Protein AF-0000000071015855 (afdb_homodimer)

Structure (mmCIF, N/CA/C/O backbone):
data_AF-0000000071015855-model_v1
#
loop_
_entity.id
_entity.type
_entity.pdbx_description
1 polymer 'Putative solute carrier family 15 member 4-like'
#
loop_
_atom_site.group_PDB
_atom_site.id
_atom_site.type_symbol
_atom_site.label_atom_id
_atom_site.label_alt_id
_atom_site.label_comp_id
_atom_site.label_asym_id
_atom_site.label_entity_id
_atom_site.label_seq_id
_atom_site.pdbx_PDB_ins_code
_atom_site.Cartn_x
_atom_site.Cartn_y
_atom_site.Cartn_z
_atom_site.occupancy
_atom_site.B_iso_or_equiv
_atom_site.auth_seq_id
_atom_site.auth_comp_id
_atom_site.auth_asym_id
_atom_site.auth_atom_id
_atom_site.pdbx_PDB_model_num
ATOM 1 N N . MET A 1 1 ? 13.68 -23.906 0.042 1 83.62 1 MET A N 1
ATOM 2 C CA . MET A 1 1 ? 14.57 -22.859 0.526 1 83.62 1 MET A CA 1
ATOM 3 C C . MET A 1 1 ? 14.359 -21.562 -0.257 1 83.62 1 MET A C 1
ATOM 5 O O . MET A 1 1 ? 14.258 -20.484 0.331 1 83.62 1 MET A O 1
ATOM 9 N N . SER A 1 2 ? 14.234 -21.656 -1.511 1 89.5 2 SER A N 1
ATOM 10 C CA . SER A 1 2 ? 14.031 -20.469 -2.342 1 89.5 2 SER A CA 1
ATOM 11 C C . SER A 1 2 ? 12.773 -19.719 -1.94 1 89.5 2 SER A C 1
ATOM 13 O O . SER A 1 2 ? 12.797 -18.5 -1.794 1 89.5 2 SER A O 1
ATOM 15 N N . CYS A 1 3 ? 11.766 -20.453 -1.649 1 89.38 3 CYS A N 1
ATOM 16 C CA . CYS A 1 3 ? 10.5 -19.844 -1.277 1 89.38 3 CYS A CA 1
ATOM 17 C C . CYS A 1 3 ? 10.617 -19.109 0.06 1 89.38 3 CYS A C 1
ATOM 19 O O . CYS A 1 3 ? 10.078 -18.016 0.227 1 89.38 3 CYS A O 1
ATOM 21 N N . PHE A 1 4 ? 11.305 -19.75 0.917 1 92.38 4 PHE A N 1
ATOM 22 C CA . PHE A 1 4 ? 11.492 -19.141 2.23 1 92.38 4 PHE A CA 1
ATOM 23 C C . PHE A 1 4 ? 12.273 -17.844 2.115 1 92.38 4 PHE A C 1
ATOM 25 O O . PHE A 1 4 ? 11.922 -16.844 2.748 1 92.38 4 PHE A O 1
ATOM 32 N N . CYS A 1 5 ? 13.273 -17.812 1.337 1 94.25 5 CYS A N 1
ATOM 33 C CA . CYS A 1 5 ? 14.07 -16.609 1.121 1 94.25 5 CYS A CA 1
ATOM 34 C C . CYS A 1 5 ? 13.211 -15.484 0.56 1 94.25 5 CYS A C 1
ATOM 36 O O . CYS A 1 5 ? 13.289 -14.352 1.033 1 94.25 5 CYS A O 1
ATOM 38 N N . ILE A 1 6 ? 12.359 -15.789 -0.317 1 94.88 6 ILE A N 1
ATOM 39 C CA . ILE A 1 6 ? 11.531 -14.781 -0.971 1 94.88 6 ILE A CA 1
ATOM 40 C C . ILE A 1 6 ? 10.5 -14.242 0.018 1 94.88 6 ILE A C 1
ATOM 42 O O . ILE A 1 6 ? 10.227 -13.039 0.042 1 94.88 6 ILE A O 1
ATOM 46 N N . LEU A 1 7 ? 10 -15.148 0.867 1 94.88 7 LEU A N 1
ATOM 47 C CA . LEU A 1 7 ? 9.008 -14.727 1.855 1 94.88 7 LEU A CA 1
ATOM 48 C C . LEU A 1 7 ? 9.641 -13.805 2.896 1 94.88 7 LEU A C 1
ATOM 50 O O . LEU A 1 7 ? 9.023 -12.82 3.311 1 94.88 7 LEU A O 1
ATOM 54 N N . VAL A 1 8 ? 10.812 -14.094 3.246 1 96.56 8 VAL A N 1
ATOM 55 C CA . VAL A 1 8 ? 11.523 -13.25 4.199 1 96.56 8 VAL A CA 1
ATOM 56 C C . VAL A 1 8 ? 11.82 -11.891 3.564 1 96.56 8 VAL A C 1
ATOM 58 O O . VAL A 1 8 ? 11.641 -10.852 4.199 1 96.56 8 VAL A O 1
ATOM 61 N N . VAL A 1 9 ? 12.156 -11.891 2.336 1 97.19 9 VAL A N 1
ATOM 62 C CA . VAL A 1 9 ? 12.516 -10.664 1.629 1 97.19 9 VAL A CA 1
ATOM 63 C C . VAL A 1 9 ? 11.281 -9.773 1.479 1 97.19 9 VAL A C 1
ATOM 65 O O . VAL A 1 9 ? 11.344 -8.57 1.743 1 97.19 9 VAL A O 1
ATOM 68 N N . VAL A 1 10 ? 10.227 -10.367 1.14 1 95.81 10 VAL A N 1
ATOM 69 C CA . VAL A 1 10 ? 9.039 -9.547 0.909 1 95.81 10 VAL A CA 1
ATOM 70 C C . VAL A 1 10 ? 8.57 -8.938 2.227 1 95.81 10 VAL A C 1
ATOM 72 O O . VAL A 1 10 ? 8.148 -7.773 2.262 1 95.81 10 VAL A O 1
ATOM 75 N N . ALA A 1 11 ? 8.633 -9.664 3.283 1 96.75 11 ALA A N 1
ATOM 76 C CA . ALA A 1 11 ? 8.234 -9.156 4.59 1 96.75 11 ALA A CA 1
ATOM 77 C C . ALA A 1 11 ? 9.117 -7.992 5.023 1 96.75 11 ALA A C 1
ATOM 79 O O . ALA A 1 11 ? 8.625 -6.949 5.457 1 96.75 11 ALA A O 1
ATOM 80 N N . LEU A 1 12 ? 10.391 -8.188 4.84 1 98.06 12 LEU A N 1
ATOM 81 C CA . LEU A 1 12 ? 11.344 -7.172 5.27 1 98.06 12 LEU A CA 1
ATOM 82 C C . LEU A 1 12 ? 11.289 -5.957 4.352 1 98.06 12 LEU A C 1
ATOM 84 O O . LEU A 1 12 ? 11.484 -4.824 4.801 1 98.06 12 LEU A O 1
ATOM 88 N N . GLU A 1 13 ? 11.078 -6.195 3.139 1 97.69 13 GLU A N 1
ATOM 89 C CA . GLU A 1 13 ? 10.953 -5.09 2.193 1 97.69 13 GLU A CA 1
ATOM 90 C C . GLU A 1 13 ? 9.719 -4.242 2.496 1 97.69 13 GLU A C 1
ATOM 92 O O . GLU A 1 13 ? 9.781 -3.012 2.451 1 97.69 13 GLU A O 1
ATOM 97 N N . ARG A 1 14 ? 8.609 -4.832 2.801 1 96.25 14 ARG A N 1
ATOM 98 C CA . ARG A 1 14 ? 7.398 -4.09 3.146 1 96.25 14 ARG A CA 1
ATOM 99 C C . ARG A 1 14 ? 7.566 -3.352 4.469 1 96.25 14 ARG A C 1
ATOM 101 O O . ARG A 1 14 ? 7.07 -2.234 4.629 1 96.25 14 ARG A O 1
ATOM 108 N N . LEU A 1 15 ? 8.211 -4.047 5.344 1 97.31 15 LEU A N 1
ATOM 109 C CA . LEU A 1 15 ? 8.539 -3.373 6.594 1 97.31 15 LEU A CA 1
ATOM 110 C C . LEU A 1 15 ? 9.344 -2.104 6.332 1 97.31 15 LEU A C 1
ATOM 112 O O . LEU A 1 15 ? 9.047 -1.049 6.898 1 97.31 15 LEU A O 1
ATOM 116 N N . ALA A 1 16 ? 10.312 -2.287 5.48 1 97.94 16 ALA A N 1
ATOM 117 C CA . ALA A 1 16 ? 11.164 -1.144 5.164 1 97.94 16 ALA A CA 1
ATOM 118 C C . ALA A 1 16 ? 10.375 -0.055 4.441 1 97.94 16 ALA A C 1
ATOM 120 O O . ALA A 1 16 ? 10.477 1.126 4.785 1 97.94 16 ALA A O 1
ATOM 121 N N . PHE A 1 17 ? 9.625 -0.412 3.504 1 97.25 17 PHE A N 1
ATOM 122 C CA . PHE A 1 17 ? 8.875 0.54 2.693 1 97.25 17 PHE A CA 1
ATOM 123 C C . PHE A 1 17 ? 7.902 1.336 3.553 1 97.25 17 PHE A C 1
ATOM 125 O O . PHE A 1 17 ? 7.898 2.568 3.518 1 97.25 17 PHE A O 1
ATOM 132 N N . TYR A 1 18 ? 7.133 0.676 4.367 1 95 18 TYR A N 1
ATOM 133 C CA . TYR A 1 18 ? 6.141 1.354 5.188 1 95 18 TYR A CA 1
ATOM 134 C C . TYR A 1 18 ? 6.789 2.012 6.398 1 95 18 TYR A C 1
ATOM 136 O O . TYR A 1 18 ? 6.223 2.936 6.992 1 95 18 TYR A O 1
ATOM 144 N N . GLY A 1 19 ? 7.969 1.539 6.73 1 95 19 GLY A N 1
ATOM 145 C CA . GLY A 1 19 ? 8.719 2.225 7.773 1 95 19 GLY A CA 1
ATOM 146 C C . GLY A 1 19 ? 9.164 3.617 7.367 1 95 19 GLY A C 1
ATOM 147 O O . GLY A 1 19 ? 9.258 4.512 8.211 1 95 19 GLY A O 1
ATOM 148 N N . ILE A 1 20 ? 9.398 3.756 6.148 1 94.19 20 ILE A N 1
ATOM 149 C CA . ILE A 1 20 ? 9.812 5.055 5.625 1 94.19 20 ILE A CA 1
ATOM 150 C C . ILE A 1 20 ? 8.586 5.93 5.391 1 94.19 20 ILE A C 1
ATOM 152 O O . ILE A 1 20 ? 8.586 7.117 5.719 1 94.19 20 ILE A O 1
ATOM 156 N N . THR A 1 21 ? 7.453 5.328 4.973 1 92.19 21 THR A N 1
ATOM 157 C CA . THR A 1 21 ? 6.344 6.133 4.461 1 92.19 21 THR A CA 1
ATOM 158 C C . THR A 1 21 ? 5.32 6.398 5.559 1 92.19 21 THR A C 1
ATOM 160 O O . THR A 1 21 ? 4.516 7.328 5.453 1 92.19 21 THR A O 1
ATOM 163 N N . CYS A 1 22 ? 5.32 5.652 6.621 1 88.38 22 CYS A N 1
ATOM 164 C CA . CYS A 1 22 ? 4.238 5.738 7.598 1 88.38 22 CYS A CA 1
ATOM 165 C C . CYS A 1 22 ? 4.195 7.117 8.242 1 88.38 22 CYS A C 1
ATOM 167 O O . CYS A 1 22 ? 3.117 7.66 8.492 1 88.38 22 CYS A O 1
ATOM 169 N N . ASN A 1 23 ? 5.312 7.766 8.477 1 87.06 23 ASN A N 1
ATOM 170 C CA . ASN A 1 23 ? 5.332 9.078 9.109 1 87.06 23 ASN A CA 1
ATOM 171 C C . ASN A 1 23 ? 6.066 10.102 8.25 1 87.06 23 ASN A C 1
ATOM 173 O O . ASN A 1 23 ? 6.688 11.031 8.773 1 87.06 23 ASN A O 1
ATOM 177 N N . LEU A 1 24 ? 5.941 9.891 7.004 1 86.94 24 LEU A N 1
ATOM 178 C CA . LEU A 1 24 ? 6.703 10.758 6.109 1 86.94 24 LEU A CA 1
ATOM 179 C C . LEU A 1 24 ? 6.141 12.18 6.125 1 86.94 24 LEU A C 1
ATOM 181 O O . LEU A 1 24 ? 6.898 13.148 6.07 1 86.94 24 LEU A O 1
ATOM 185 N N . VAL A 1 25 ? 4.859 12.32 6.238 1 82.69 25 VAL A N 1
ATOM 186 C CA . VAL A 1 25 ? 4.25 13.648 6.293 1 82.69 25 VAL A CA 1
ATOM 187 C C . VAL A 1 25 ? 4.738 14.383 7.535 1 82.69 25 VAL A C 1
ATOM 189 O O . VAL A 1 25 ? 5.117 15.555 7.461 1 82.69 25 VAL A O 1
ATOM 192 N N . MET A 1 26 ? 4.727 13.688 8.625 1 81.94 26 MET A N 1
ATOM 193 C CA . MET A 1 26 ? 5.184 14.305 9.867 1 81.94 26 MET A CA 1
ATOM 194 C C . MET A 1 26 ? 6.664 14.648 9.789 1 81.94 26 MET A C 1
ATOM 196 O O . MET A 1 26 ? 7.09 15.695 10.297 1 81.94 26 MET A O 1
ATOM 200 N N . PHE A 1 27 ? 7.406 13.852 9.211 1 85.44 27 PHE A N 1
ATOM 201 C CA . PHE A 1 27 ? 8.836 14.102 9.062 1 85.44 27 PHE A CA 1
ATOM 202 C C . PHE A 1 27 ? 9.086 15.359 8.234 1 85.44 27 PHE A C 1
ATOM 204 O O . PHE A 1 27 ? 10.016 16.109 8.516 1 85.44 27 PHE A O 1
ATOM 211 N N . LEU A 1 28 ? 8.234 15.578 7.277 1 83.25 28 LEU A N 1
ATOM 212 C CA . LEU A 1 28 ? 8.438 16.703 6.371 1 83.25 28 LEU A CA 1
ATOM 213 C C . LEU A 1 28 ? 7.832 17.984 6.949 1 83.25 28 LEU A C 1
ATOM 215 O O . LEU A 1 28 ? 8.281 19.078 6.625 1 83.25 28 LEU A O 1
ATOM 219 N N . ASN A 1 29 ? 6.832 17.828 7.781 1 77.12 29 ASN A N 1
ATOM 220 C CA . ASN A 1 29 ? 6.078 19 8.219 1 77.12 29 ASN A CA 1
ATOM 221 C C . ASN A 1 29 ? 6.27 19.25 9.711 1 77.12 29 ASN A C 1
ATOM 223 O O . ASN A 1 29 ? 6.176 20.391 10.164 1 77.12 29 ASN A O 1
ATOM 227 N N . ALA A 1 30 ? 6.43 18.297 10.508 1 66.44 30 ALA A N 1
ATOM 228 C CA . ALA A 1 30 ? 6.402 18.484 11.953 1 66.44 30 ALA A CA 1
ATOM 229 C C . ALA A 1 30 ? 7.621 19.266 12.43 1 66.44 30 ALA A C 1
ATOM 231 O O . ALA A 1 30 ? 8.68 19.234 11.797 1 66.44 30 ALA A O 1
ATOM 232 N N . ASP A 1 31 ? 7.285 20.094 13.359 1 61.53 31 ASP A N 1
ATOM 233 C CA . ASP A 1 31 ? 8.367 20.797 14.047 1 61.53 31 ASP A CA 1
ATOM 234 C C . ASP A 1 31 ? 9.398 19.812 14.594 1 61.53 31 ASP A C 1
ATOM 236 O O . ASP A 1 31 ? 9.031 18.734 15.078 1 61.53 31 ASP A O 1
ATOM 240 N N . PRO A 1 32 ? 10.664 20.062 14.469 1 56 32 PRO A N 1
ATOM 241 C CA . PRO A 1 32 ? 11.359 21.266 13.984 1 56 32 PRO A CA 1
ATOM 242 C C . PRO A 1 32 ? 11.688 21.188 12.5 1 56 32 PRO A C 1
ATOM 244 O O . PRO A 1 32 ? 12.344 22.094 11.969 1 56 32 PRO A O 1
ATOM 247 N N . TYR A 1 33 ? 11.25 20.062 11.812 1 55.38 33 TYR A N 1
ATOM 248 C CA . TYR A 1 33 ? 11.766 19.812 10.477 1 55.38 33 TYR A CA 1
ATOM 249 C C . TYR A 1 33 ? 11.125 20.75 9.453 1 55.38 33 TYR A C 1
ATOM 251 O O . TYR A 1 33 ? 11.797 21.25 8.555 1 55.38 33 TYR A O 1
ATOM 259 N N . THR A 1 34 ? 10.047 21.375 9.812 1 60.34 34 THR A N 1
ATOM 260 C CA . THR A 1 34 ? 9.148 22.25 9.062 1 60.34 34 THR A CA 1
ATOM 261 C C . THR A 1 34 ? 9.688 22.484 7.652 1 60.34 34 THR A C 1
ATOM 263 O O . THR A 1 34 ? 9.758 23.625 7.195 1 60.34 34 THR A O 1
ATOM 266 N N . TRP A 1 35 ? 10.18 21.234 6.996 1 63.31 35 TRP A N 1
ATOM 267 C CA . TRP A 1 35 ? 10.758 21.297 5.656 1 63.31 35 TRP A CA 1
ATOM 268 C C . TRP A 1 35 ? 9.75 21.875 4.66 1 63.31 35 TRP A C 1
ATOM 270 O O . TRP A 1 35 ? 10.133 22.609 3.742 1 63.31 35 TRP A O 1
ATOM 280 N N . GLN A 1 36 ? 8.539 21.516 4.914 1 71.25 36 GLN A N 1
ATOM 281 C CA . GLN A 1 36 ? 7.461 21.875 3.996 1 71.25 36 GLN A CA 1
ATOM 282 C C . GLN A 1 36 ? 6.168 22.172 4.75 1 71.25 36 GLN A C 1
ATOM 284 O O . GLN A 1 36 ? 5.945 21.641 5.84 1 71.25 36 GLN A O 1
ATOM 289 N N . ALA A 1 37 ? 5.477 23.109 4.145 1 74.94 37 ALA A N 1
ATOM 290 C CA . ALA A 1 37 ? 4.094 23.25 4.605 1 74.94 37 ALA A CA 1
ATOM 291 C C . ALA A 1 37 ? 3.32 21.953 4.41 1 74.94 37 ALA A C 1
ATOM 293 O O . ALA A 1 37 ? 3.785 21.047 3.715 1 74.94 37 ALA A O 1
ATOM 294 N N . LEU A 1 38 ? 2.285 21.828 5.082 1 76.88 38 LEU A N 1
ATOM 295 C CA . LEU A 1 38 ? 1.483 20.625 5.027 1 76.88 38 LEU A CA 1
ATOM 296 C C . LEU A 1 38 ? 1.106 20.281 3.586 1 76.88 38 LEU A C 1
ATOM 298 O O . LEU A 1 38 ? 1.185 19.125 3.174 1 76.88 38 LEU A O 1
ATOM 302 N N . THR A 1 39 ? 0.693 21.281 2.832 1 76.62 39 THR A N 1
ATOM 303 C CA . THR A 1 39 ? 0.33 21.062 1.437 1 76.62 39 THR A CA 1
ATOM 304 C C . THR A 1 39 ? 1.533 20.562 0.636 1 76.62 39 THR A C 1
ATOM 306 O O . THR A 1 39 ? 1.399 19.703 -0.227 1 76.62 39 THR A O 1
ATOM 309 N N . GLY A 1 40 ? 2.701 21.141 0.901 1 80.38 40 GLY A N 1
ATOM 310 C CA . GLY A 1 40 ? 3.926 20.703 0.257 1 80.38 40 GLY A CA 1
ATOM 311 C C . GLY A 1 40 ? 4.312 19.281 0.629 1 80.38 40 GLY A C 1
ATOM 312 O O . GLY A 1 40 ? 4.715 18.5 -0.232 1 80.38 40 GLY A O 1
ATOM 313 N N . ALA A 1 41 ? 4.188 18.984 1.878 1 83.5 41 ALA A N 1
ATOM 314 C CA . ALA A 1 41 ? 4.48 17.625 2.354 1 83.5 41 ALA A CA 1
ATOM 315 C C . ALA A 1 41 ? 3.559 16.609 1.701 1 83.5 41 ALA A C 1
ATOM 317 O O . ALA A 1 41 ? 4.012 15.547 1.258 1 83.5 41 ALA A O 1
ATOM 318 N N . ALA A 1 42 ? 2.273 16.953 1.582 1 81.19 42 ALA A N 1
ATOM 319 C CA . ALA A 1 42 ? 1.297 16.078 0.939 1 81.19 42 ALA A CA 1
ATOM 320 C C . ALA A 1 42 ? 1.637 15.867 -0.533 1 81.19 42 ALA A C 1
ATOM 322 O O . ALA A 1 42 ? 1.559 14.75 -1.038 1 81.19 42 ALA A O 1
ATOM 323 N N . SER A 1 43 ? 2.027 16.922 -1.146 1 83.12 43 SER A N 1
ATOM 324 C CA . SER A 1 43 ? 2.398 16.828 -2.553 1 83.12 43 SER A CA 1
ATOM 325 C C . SER A 1 43 ? 3.619 15.93 -2.746 1 83.12 43 SER A C 1
ATOM 327 O O . SER A 1 43 ? 3.689 15.164 -3.711 1 83.12 43 SER A O 1
ATOM 329 N N . THR A 1 44 ? 4.574 16.062 -1.864 1 86.12 44 THR A N 1
ATOM 330 C CA . THR A 1 44 ? 5.762 15.227 -1.927 1 86.12 44 THR A CA 1
ATOM 331 C C . THR A 1 44 ? 5.391 13.75 -1.812 1 86.12 44 THR A C 1
ATOM 333 O O . THR A 1 44 ? 5.91 12.914 -2.553 1 86.12 44 THR A O 1
ATOM 336 N N . ILE A 1 45 ? 4.477 13.469 -0.983 1 85.81 45 ILE A N 1
ATOM 337 C CA . ILE A 1 45 ? 4.035 12.094 -0.782 1 85.81 45 ILE A CA 1
ATOM 338 C C . ILE A 1 45 ? 3.328 11.586 -2.037 1 85.81 45 ILE A C 1
ATOM 340 O O . ILE A 1 45 ? 3.562 10.461 -2.48 1 85.81 45 ILE A O 1
ATOM 344 N N . PHE A 1 46 ? 2.541 12.422 -2.633 1 86.06 46 PHE A N 1
ATOM 345 C CA . PHE A 1 46 ? 1.838 12.055 -3.855 1 86.06 46 PHE A CA 1
ATOM 346 C C . PHE A 1 46 ? 2.824 11.734 -4.973 1 86.06 46 PHE A C 1
ATOM 348 O O . PHE A 1 46 ? 2.67 10.734 -5.68 1 86.06 46 PHE A O 1
ATOM 355 N N . VAL A 1 47 ? 3.742 12.562 -5.023 1 87.19 47 VAL A N 1
ATOM 356 C CA . VAL A 1 47 ? 4.73 12.375 -6.078 1 87.19 47 VAL A CA 1
ATOM 357 C C . VAL A 1 47 ? 5.531 11.102 -5.812 1 87.19 47 VAL A C 1
ATOM 359 O O . VAL A 1 47 ? 5.809 10.328 -6.734 1 87.19 47 VAL A O 1
ATOM 362 N N . PHE A 1 48 ? 5.859 10.914 -4.621 1 93.81 48 PHE A N 1
ATOM 363 C CA . PHE A 1 48 ? 6.613 9.734 -4.227 1 93.81 48 PHE A CA 1
ATOM 364 C C . PHE A 1 48 ? 5.867 8.461 -4.605 1 93.81 48 PHE A C 1
ATOM 366 O O . PHE A 1 48 ? 6.43 7.578 -5.258 1 93.81 48 PHE A O 1
ATOM 373 N N . PHE A 1 49 ? 4.605 8.359 -4.223 1 91.94 49 PHE A N 1
ATOM 374 C CA . PHE A 1 49 ? 3.83 7.156 -4.492 1 91.94 49 PHE A CA 1
ATOM 375 C C . PHE A 1 49 ? 3.557 7.008 -5.984 1 91.94 49 PHE A C 1
ATOM 377 O O . PHE A 1 49 ? 3.604 5.902 -6.52 1 91.94 49 PHE A O 1
ATOM 384 N N . SER A 1 50 ? 3.289 8.125 -6.602 1 90.62 50 SER A N 1
ATOM 385 C CA . SER A 1 50 ? 3.088 8.07 -8.047 1 90.62 50 SER A CA 1
ATOM 386 C C . SER A 1 50 ? 4.328 7.531 -8.758 1 90.62 50 SER A C 1
ATOM 388 O O . SER A 1 50 ? 4.219 6.684 -9.641 1 90.62 50 SER A O 1
ATOM 390 N N . LEU A 1 51 ? 5.457 8.055 -8.344 1 93.44 51 LEU A N 1
ATOM 391 C CA . LEU A 1 51 ? 6.711 7.594 -8.93 1 93.44 51 LEU A CA 1
ATOM 392 C C . LEU A 1 51 ? 6.938 6.117 -8.625 1 93.44 51 LEU A C 1
ATOM 394 O O . LEU A 1 51 ? 7.445 5.379 -9.469 1 93.44 51 LEU A O 1
ATOM 398 N N . SER A 1 52 ? 6.602 5.727 -7.449 1 94.06 52 SER A N 1
ATOM 399 C CA . SER A 1 52 ? 6.77 4.332 -7.055 1 94.06 52 SER A CA 1
ATOM 400 C C . SER A 1 52 ? 5.898 3.408 -7.898 1 94.06 52 SER A C 1
ATOM 402 O O . SER A 1 52 ? 6.359 2.369 -8.367 1 94.06 52 SER A O 1
ATOM 404 N N . PHE A 1 53 ? 4.656 3.797 -8.18 1 92.94 53 PHE A N 1
ATOM 405 C CA . PHE A 1 53 ? 3.754 2.967 -8.969 1 92.94 53 PHE A CA 1
ATOM 406 C C . PHE A 1 53 ? 4.141 3.002 -10.445 1 92.94 53 PHE A C 1
ATOM 408 O O . PHE A 1 53 ? 3.994 2.004 -11.156 1 92.94 53 PHE A O 1
ATOM 415 N N . LEU A 1 54 ? 4.613 4.102 -10.852 1 91.25 54 LEU A N 1
ATOM 416 C CA . LEU A 1 54 ? 5.125 4.191 -12.211 1 91.25 54 LEU A CA 1
ATOM 417 C C . LEU A 1 54 ? 6.359 3.314 -12.391 1 91.25 54 LEU A C 1
ATOM 419 O O . LEU A 1 54 ? 6.496 2.627 -13.406 1 91.25 54 LEU A O 1
ATOM 423 N N . SER A 1 55 ? 7.227 3.396 -11.414 1 93.62 55 SER A N 1
ATOM 424 C CA . SER A 1 55 ? 8.422 2.561 -11.43 1 93.62 55 SER A CA 1
ATOM 425 C C . SER A 1 55 ? 8.062 1.082 -11.523 1 93.62 55 SER A C 1
ATOM 427 O O . SER A 1 55 ? 8.727 0.314 -12.219 1 93.62 55 SER A O 1
ATOM 429 N N . SER A 1 56 ? 7.062 0.707 -10.789 1 91.5 56 SER A N 1
ATOM 430 C CA . SER A 1 56 ? 6.605 -0.678 -10.828 1 91.5 56 SER A CA 1
ATOM 431 C C . SER A 1 56 ? 6.246 -1.103 -12.25 1 91.5 56 SER A C 1
ATOM 433 O O . SER A 1 56 ? 6.637 -2.182 -12.695 1 91.5 56 SER A O 1
ATOM 435 N N . LEU A 1 57 ? 5.555 -0.291 -12.961 1 87.56 57 LEU A N 1
ATOM 436 C CA . LEU A 1 57 ? 5.125 -0.606 -14.32 1 87.56 57 LEU A CA 1
ATOM 437 C C . LEU A 1 57 ? 6.316 -0.668 -15.266 1 87.56 57 LEU A C 1
ATOM 439 O O . LEU A 1 57 ? 6.441 -1.613 -16.047 1 87.56 57 LEU A O 1
ATOM 443 N N . VAL A 1 58 ? 7.23 0.222 -15.117 1 90.56 58 VAL A N 1
ATOM 444 C CA . VAL A 1 58 ? 8.367 0.349 -16.016 1 90.56 58 VAL A CA 1
ATOM 445 C C . VAL A 1 58 ? 9.344 -0.802 -15.789 1 90.56 58 VAL A C 1
ATOM 447 O O . VAL A 1 58 ? 9.734 -1.497 -16.734 1 90.56 58 VAL A O 1
ATOM 450 N N . PHE A 1 59 ? 9.625 -1.036 -14.57 1 90.69 59 PHE A N 1
ATOM 451 C CA . PHE A 1 59 ? 10.664 -2.021 -14.273 1 90.69 59 PHE A CA 1
ATOM 452 C C . PHE A 1 59 ? 10.102 -3.436 -14.367 1 90.69 59 PHE A C 1
ATOM 454 O O . PHE A 1 59 ? 10.852 -4.402 -14.484 1 90.69 59 PHE A O 1
ATOM 461 N N . GLY A 1 60 ? 8.789 -3.541 -14.234 1 86 60 GLY A N 1
ATOM 462 C CA . GLY A 1 60 ? 8.195 -4.832 -14.547 1 86 60 GLY A CA 1
ATOM 463 C C . GLY A 1 60 ? 8.453 -5.277 -15.969 1 86 60 GLY A C 1
ATOM 464 O O . GLY A 1 60 ? 8.859 -6.418 -16.203 1 86 60 GLY A O 1
ATOM 465 N N . VAL A 1 61 ? 8.312 -4.379 -16.875 1 84.44 61 VAL A N 1
ATOM 466 C CA . VAL A 1 61 ? 8.5 -4.672 -18.297 1 84.44 61 VAL A CA 1
ATOM 467 C C . VAL A 1 61 ? 9.992 -4.836 -18.594 1 84.44 61 VAL A C 1
ATOM 469 O O . VAL A 1 61 ? 10.391 -5.762 -19.297 1 84.44 61 VAL A O 1
ATOM 472 N N . LEU A 1 62 ? 10.773 -4.062 -17.969 1 87.75 62 LEU A N 1
ATOM 473 C CA . LEU A 1 62 ? 12.203 -4.082 -18.219 1 87.75 62 LEU A CA 1
ATOM 474 C C . LEU A 1 62 ? 12.836 -5.371 -17.719 1 87.75 62 LEU A C 1
ATOM 476 O O . LEU A 1 62 ? 13.766 -5.902 -18.328 1 87.75 62 LEU A O 1
ATOM 480 N N . ALA A 1 63 ? 12.359 -5.828 -16.609 1 87.94 63 ALA A N 1
ATOM 481 C CA . ALA A 1 63 ? 12.891 -7.062 -16.031 1 87.94 63 ALA A CA 1
ATOM 482 C C . ALA A 1 63 ? 12.57 -8.266 -16.922 1 87.94 63 ALA A C 1
ATOM 484 O O . ALA A 1 63 ? 13.383 -9.18 -17.062 1 87.94 63 ALA A O 1
ATOM 485 N N . ASP A 1 64 ? 11.469 -8.203 -17.531 1 81.38 64 ASP A N 1
ATOM 486 C CA . ASP A 1 64 ? 11.031 -9.305 -18.391 1 81.38 64 ASP A CA 1
ATOM 487 C C . ASP A 1 64 ? 11.766 -9.289 -19.734 1 81.38 64 ASP A C 1
ATOM 489 O O . ASP A 1 64 ? 12.078 -10.336 -20.281 1 81.38 64 ASP A O 1
ATOM 493 N N . SER A 1 65 ? 12.117 -8.125 -20.156 1 83.5 65 SER A N 1
ATOM 494 C CA . SER A 1 65 ? 12.586 -7.996 -21.531 1 83.5 65 SER A CA 1
ATOM 495 C C . SER A 1 65 ? 14.109 -7.863 -21.594 1 83.5 65 SER A C 1
ATOM 497 O O . SER A 1 65 ? 14.742 -8.359 -22.531 1 83.5 65 SER A O 1
ATOM 499 N N . LEU A 1 66 ? 14.734 -7.207 -20.594 1 83.81 66 LEU A N 1
ATOM 500 C CA . LEU A 1 66 ? 16.125 -6.797 -20.797 1 83.81 66 LEU A CA 1
ATOM 501 C C . LEU A 1 66 ? 17.031 -7.387 -19.719 1 83.81 66 LEU A C 1
ATOM 503 O O . LEU A 1 66 ? 18.047 -8 -20.031 1 83.81 66 LEU A O 1
ATOM 507 N N . PHE A 1 67 ? 16.688 -7.273 -18.438 1 86.88 67 PHE A N 1
ATOM 508 C CA . PHE A 1 67 ? 17.688 -7.453 -17.391 1 86.88 67 PHE A CA 1
ATOM 509 C C . PHE A 1 67 ? 17.484 -8.773 -16.656 1 86.88 67 PHE A C 1
ATOM 511 O O . PHE A 1 67 ? 18.391 -9.281 -16 1 86.88 67 PHE A O 1
ATOM 518 N N . GLY A 1 68 ? 16.312 -9.359 -16.875 1 88.69 68 GLY A N 1
ATOM 519 C CA . GLY A 1 68 ? 15.969 -10.469 -16.016 1 88.69 68 GLY A CA 1
ATOM 520 C C . GLY A 1 68 ? 15.469 -10.031 -14.648 1 88.69 68 GLY A C 1
ATOM 521 O O . GLY A 1 68 ? 15.828 -8.953 -14.172 1 88.69 68 GLY A O 1
ATOM 522 N N . ARG A 1 69 ? 14.828 -10.883 -13.992 1 89.81 69 ARG A N 1
ATOM 523 C CA . ARG A 1 69 ? 14.156 -10.508 -12.742 1 89.81 69 ARG A CA 1
ATOM 524 C C . ARG A 1 69 ? 15.141 -10.508 -11.578 1 89.81 69 ARG A C 1
ATOM 526 O O . ARG A 1 69 ? 15.086 -9.633 -10.711 1 89.81 69 ARG A O 1
ATOM 533 N N . TYR A 1 70 ? 16.062 -11.43 -11.578 1 92.94 70 TYR A N 1
ATOM 534 C CA . TYR A 1 70 ? 17 -11.5 -10.469 1 92.94 70 TYR A CA 1
ATOM 535 C C . TYR A 1 70 ? 17.875 -10.258 -10.422 1 92.94 70 TYR A C 1
ATOM 537 O O . TYR A 1 70 ? 17.984 -9.609 -9.383 1 92.94 70 TYR A O 1
ATOM 545 N N . SER A 1 71 ? 18.484 -9.961 -11.5 1 94.06 71 SER A N 1
ATOM 546 C CA . SER A 1 71 ? 19.359 -8.797 -11.562 1 94.06 71 SER A CA 1
ATOM 547 C C . SER A 1 71 ? 18.609 -7.508 -11.266 1 94.06 71 SER A C 1
ATOM 549 O O . SER A 1 71 ? 19.141 -6.605 -10.617 1 94.06 71 SER A O 1
ATOM 551 N N . THR A 1 72 ? 17.422 -7.43 -11.727 1 94.75 72 THR A N 1
ATOM 552 C CA . THR A 1 72 ? 16.578 -6.262 -11.469 1 94.75 72 THR A CA 1
ATOM 553 C C . THR A 1 72 ? 16.297 -6.125 -9.977 1 94.75 72 THR A C 1
ATOM 555 O O . THR A 1 72 ? 16.359 -5.023 -9.422 1 94.75 72 THR A O 1
ATOM 558 N N . LEU A 1 73 ? 16.031 -7.203 -9.352 1 96.19 73 LEU A N 1
ATOM 559 C CA . LEU A 1 73 ? 15.727 -7.188 -7.922 1 96.19 73 LEU A CA 1
ATOM 560 C C . LEU A 1 73 ? 16.953 -6.773 -7.109 1 96.19 73 LEU A C 1
ATOM 562 O O . LEU A 1 73 ? 16.844 -5.977 -6.176 1 96.19 73 LEU A O 1
ATOM 566 N N . VAL A 1 74 ? 18.094 -7.262 -7.527 1 96.19 74 VAL A N 1
ATOM 567 C CA . VAL A 1 74 ? 19.312 -6.914 -6.812 1 96.19 74 VAL A CA 1
ATOM 568 C C . VAL A 1 74 ? 19.594 -5.414 -6.953 1 96.19 74 VAL A C 1
ATOM 570 O O . VAL A 1 74 ? 19.859 -4.734 -5.961 1 96.19 74 VAL A O 1
ATOM 573 N N . LEU A 1 75 ? 19.453 -4.957 -8.102 1 96.44 75 LEU A N 1
ATOM 574 C CA . LEU A 1 75 ? 19.656 -3.531 -8.344 1 96.44 75 LEU A CA 1
ATOM 575 C C . LEU A 1 75 ? 18.641 -2.697 -7.57 1 96.44 75 LEU A C 1
ATOM 577 O O . LEU A 1 75 ? 18.969 -1.643 -7.027 1 96.44 75 LEU A O 1
ATOM 581 N N . SER A 1 76 ? 17.438 -3.139 -7.586 1 97.94 76 SER A N 1
ATOM 582 C CA . SER A 1 76 ? 16.375 -2.432 -6.883 1 97.94 76 SER A CA 1
ATOM 583 C C . SER A 1 76 ? 16.656 -2.354 -5.387 1 97.94 76 SER A C 1
ATOM 585 O O . SER A 1 76 ? 16.422 -1.322 -4.758 1 97.94 76 SER A O 1
ATOM 587 N N . LEU A 1 77 ? 17.172 -3.418 -4.848 1 98.25 77 LEU A N 1
ATOM 588 C CA . LEU A 1 77 ? 17.5 -3.449 -3.43 1 98.25 77 LEU A CA 1
ATOM 589 C C . LEU A 1 77 ? 18.641 -2.488 -3.115 1 98.25 77 LEU A C 1
ATOM 591 O O . LEU A 1 77 ? 18.625 -1.819 -2.078 1 98.25 77 LEU A O 1
ATOM 595 N N . VAL A 1 78 ? 19.547 -2.404 -4.02 1 98.25 78 VAL A N 1
ATOM 596 C CA . VAL A 1 78 ? 20.672 -1.488 -3.832 1 98.25 78 VAL A CA 1
ATOM 597 C C . VAL A 1 78 ? 20.156 -0.047 -3.814 1 98.25 78 VAL A C 1
ATOM 599 O O . VAL A 1 78 ? 20.531 0.738 -2.941 1 98.25 78 VAL A O 1
ATOM 602 N N . LEU A 1 79 ? 19.328 0.284 -4.75 1 98.31 79 LEU A N 1
ATOM 603 C CA . LEU A 1 79 ? 18.75 1.621 -4.789 1 98.31 79 LEU A CA 1
ATOM 604 C C . LEU A 1 79 ? 17.969 1.912 -3.518 1 98.31 79 LEU A C 1
ATOM 606 O O . LEU A 1 79 ? 18.078 3 -2.947 1 98.31 79 LEU A O 1
ATOM 610 N N . PHE A 1 80 ? 17.188 0.971 -3.119 1 98.62 80 PHE A N 1
ATOM 611 C CA . PHE A 1 80 ? 16.359 1.096 -1.92 1 98.62 80 PHE A CA 1
ATOM 612 C C . PHE A 1 80 ? 17.234 1.307 -0.688 1 98.62 80 PHE A C 1
ATOM 614 O O . PHE A 1 80 ? 16.922 2.137 0.167 1 98.62 80 PHE A O 1
ATOM 621 N N . ILE A 1 81 ? 18.422 0.64 -0.627 1 98.5 81 ILE A N 1
ATOM 622 C CA . ILE A 1 81 ? 19.344 0.755 0.496 1 98.5 81 ILE A CA 1
ATOM 623 C C . ILE A 1 81 ? 19.953 2.156 0.521 1 98.5 81 ILE A C 1
ATOM 625 O O . ILE A 1 81 ? 19.984 2.803 1.569 1 98.5 81 ILE A O 1
ATOM 629 N N . PHE A 1 82 ? 20.375 2.596 -0.592 1 98.31 82 PHE A N 1
ATOM 630 C CA . PHE A 1 82 ? 20.984 3.922 -0.657 1 98.31 82 PHE A CA 1
ATOM 631 C C . PHE A 1 82 ? 19.984 4.992 -0.228 1 98.31 82 PHE A C 1
ATOM 633 O O . PHE A 1 82 ? 20.328 5.906 0.521 1 98.31 82 PHE A O 1
ATOM 640 N N . GLY A 1 83 ? 18.797 4.883 -0.727 1 97.94 83 GLY A N 1
ATOM 641 C CA . GLY A 1 83 ? 17.766 5.82 -0.305 1 97.94 83 GLY A CA 1
ATOM 642 C C . GLY A 1 83 ? 17.469 5.762 1.184 1 97.94 83 GLY A C 1
ATOM 643 O O . GLY A 1 83 ? 17.328 6.797 1.833 1 97.94 83 GLY A O 1
ATOM 644 N N . SER A 1 84 ? 17.438 4.586 1.714 1 97.69 84 SER A N 1
ATOM 645 C CA . SER A 1 84 ? 17.141 4.402 3.131 1 97.69 84 SER A CA 1
ATOM 646 C C . SER A 1 84 ? 18.266 4.926 4.004 1 97.69 84 SER A C 1
ATOM 648 O O . SER A 1 84 ? 18.031 5.469 5.086 1 97.69 84 SER A O 1
ATOM 650 N N . ILE A 1 85 ? 19.438 4.781 3.549 1 96.62 85 ILE A N 1
ATOM 651 C CA . ILE A 1 85 ? 20.594 5.293 4.285 1 96.62 85 ILE A CA 1
ATOM 652 C C . ILE A 1 85 ? 20.562 6.82 4.309 1 96.62 85 ILE A C 1
ATOM 654 O O . ILE A 1 85 ? 20.859 7.438 5.328 1 96.62 85 ILE A O 1
ATOM 658 N N . LEU A 1 86 ? 20.219 7.398 3.211 1 94.69 86 LEU A N 1
ATOM 659 C CA . LEU A 1 86 ? 20.094 8.852 3.158 1 94.69 86 LEU A CA 1
ATOM 660 C C . LEU A 1 86 ? 19.016 9.344 4.133 1 94.69 86 LEU A C 1
ATOM 662 O O . LEU A 1 86 ? 19.203 10.367 4.789 1 94.69 86 LEU A O 1
ATOM 666 N N . MET A 1 87 ? 17.953 8.594 4.211 1 94.06 87 MET A N 1
ATOM 667 C CA . MET A 1 87 ? 16.922 8.961 5.164 1 94.06 87 MET A CA 1
ATOM 668 C C . MET A 1 87 ? 17.438 8.852 6.598 1 94.06 87 MET A C 1
ATOM 670 O O . MET A 1 87 ? 17.109 9.688 7.441 1 94.06 87 MET A O 1
ATOM 674 N N . CYS A 1 88 ? 18.172 7.816 6.82 1 92.69 88 CYS A N 1
ATOM 675 C CA . CYS A 1 88 ? 18.781 7.641 8.133 1 92.69 88 CYS A CA 1
ATOM 676 C C . CYS A 1 88 ? 19.688 8.812 8.477 1 92.69 88 CYS A C 1
ATOM 678 O O . CYS A 1 88 ? 19.641 9.336 9.594 1 92.69 88 CYS A O 1
ATOM 680 N N . LEU A 1 89 ? 20.453 9.195 7.566 1 89.75 89 LEU A N 1
ATOM 681 C CA . LEU A 1 89 ? 21.359 10.32 7.762 1 89.75 89 LEU A CA 1
ATOM 682 C C . LEU A 1 89 ? 20.578 11.602 8.047 1 89.75 89 LEU A C 1
ATOM 684 O O . LEU A 1 89 ? 20.969 12.383 8.922 1 89.75 89 LEU A O 1
ATOM 688 N N . LEU A 1 90 ? 19.531 11.773 7.312 1 87.19 90 LEU A N 1
ATOM 689 C CA . LEU A 1 90 ? 18.688 12.945 7.52 1 87.19 90 LEU A CA 1
ATOM 690 C C . LEU A 1 90 ? 18.062 12.93 8.906 1 87.19 90 LEU A C 1
ATOM 692 O O . LEU A 1 90 ? 17.984 13.969 9.57 1 87.19 90 LEU A O 1
ATOM 696 N N . GLY A 1 91 ? 17.594 11.742 9.266 1 86.12 91 GLY A N 1
ATOM 697 C CA . GLY A 1 91 ? 17.062 11.609 10.617 1 86.12 91 GLY A CA 1
ATOM 698 C C . GLY A 1 91 ? 18.094 11.906 11.688 1 86.12 91 GLY A C 1
ATOM 699 O O . GLY A 1 91 ? 17.781 12.523 12.703 1 86.12 91 GLY A O 1
ATOM 700 N N . TRP A 1 92 ? 19.297 11.453 11.445 1 85.94 92 TRP A N 1
ATOM 701 C CA . TRP A 1 92 ? 20.391 11.68 12.383 1 85.94 92 TRP A CA 1
ATOM 702 C C . TRP A 1 92 ? 20.719 13.164 12.484 1 85.94 92 TRP A C 1
ATOM 704 O O . TRP A 1 92 ? 20.938 13.695 13.578 1 85.94 92 TRP A O 1
ATOM 714 N N . LEU A 1 93 ? 20.781 13.789 11.398 1 79.12 93 LEU A N 1
ATOM 715 C CA . LEU A 1 93 ? 21.125 15.203 11.336 1 79.12 93 LEU A CA 1
ATOM 716 C C . LEU A 1 93 ? 20.062 16.047 12.031 1 79.12 93 LEU A C 1
ATOM 718 O O . LEU A 1 93 ? 20.391 17.031 12.703 1 79.12 93 LEU A O 1
ATOM 722 N N . THR A 1 94 ? 18.875 15.688 11.938 1 73.62 94 THR A N 1
ATOM 723 C CA . THR A 1 94 ? 17.781 16.484 12.477 1 73.62 94 THR A CA 1
ATOM 724 C C . THR A 1 94 ? 17.594 16.219 13.969 1 73.62 94 THR A C 1
ATOM 726 O O . THR A 1 94 ? 17.109 17.078 14.703 1 73.62 94 THR A O 1
ATOM 729 N N . THR A 1 95 ? 17.922 15.125 14.391 1 71.56 95 THR A N 1
ATOM 730 C CA . THR A 1 95 ? 17.734 14.766 15.789 1 71.56 95 THR A CA 1
ATOM 731 C C . THR A 1 95 ? 18.938 15.18 16.625 1 71.56 95 THR A C 1
ATOM 733 O O . THR A 1 95 ? 18.797 15.531 17.797 1 71.56 95 THR A O 1
ATOM 736 N N . HIS A 1 96 ? 20.047 15.094 16.109 1 66.44 96 HIS A N 1
ATOM 737 C CA . HIS A 1 96 ? 21.234 15.234 16.938 1 66.44 96 HIS A CA 1
ATOM 738 C C . HIS A 1 96 ? 21.938 16.562 16.672 1 66.44 96 HIS A C 1
ATOM 740 O O . HIS A 1 96 ? 22.875 16.922 17.391 1 66.44 96 HIS A O 1
ATOM 746 N N . ASN A 1 97 ? 21.625 17.156 15.656 1 62.09 97 ASN A N 1
ATOM 747 C CA . ASN A 1 97 ? 22.391 18.359 15.375 1 62.09 97 ASN A CA 1
ATOM 748 C C . ASN A 1 97 ? 21.484 19.578 15.266 1 62.09 97 ASN A C 1
ATOM 750 O O . ASN A 1 97 ? 20.906 19.844 14.203 1 62.09 97 ASN A O 1
ATOM 754 N N . ASP A 1 98 ? 21.281 20.172 16.344 1 59.88 98 ASP A N 1
ATOM 755 C CA . ASP A 1 98 ? 20.484 21.406 16.391 1 59.88 98 ASP A CA 1
ATOM 756 C C . ASP A 1 98 ? 20.938 22.391 15.32 1 59.88 98 ASP A C 1
ATOM 758 O O . ASP A 1 98 ? 20.125 23.109 14.734 1 59.88 98 ASP A O 1
ATOM 762 N N . ASP A 1 99 ? 22.266 22.359 15.094 1 56.88 99 ASP A N 1
ATOM 763 C CA . ASP A 1 99 ? 22.812 23.281 14.102 1 56.88 99 ASP A CA 1
ATOM 764 C C . ASP A 1 99 ? 22.328 22.922 12.695 1 56.88 99 ASP A C 1
ATOM 766 O O . ASP A 1 99 ? 22.094 23.812 11.875 1 56.88 99 ASP A O 1
ATOM 770 N N . TYR A 1 100 ? 22.188 21.734 12.484 1 57.56 100 TYR A N 1
ATOM 771 C CA . TYR A 1 100 ? 21.75 21.312 11.156 1 57.56 100 TYR A CA 1
ATOM 772 C C . TYR A 1 100 ? 20.266 21.562 10.969 1 57.56 100 TYR A C 1
ATOM 774 O O . TYR A 1 100 ? 19.797 21.859 9.867 1 57.56 100 TYR A O 1
ATOM 782 N N . VAL A 1 101 ? 19.672 21.328 12.078 1 56.5 101 VAL A N 1
ATOM 783 C CA . VAL A 1 101 ? 18.266 21.734 12.016 1 56.5 101 VAL A CA 1
ATOM 784 C C . VAL A 1 101 ? 18.156 23.188 11.586 1 56.5 101 VAL A C 1
ATOM 786 O O . VAL A 1 101 ? 17.344 23.531 10.734 1 56.5 101 VAL A O 1
ATOM 789 N N . LYS A 1 102 ? 19.031 23.953 12.305 1 56.78 102 LYS A N 1
ATOM 790 C CA . LYS A 1 102 ? 19.109 25.375 11.953 1 56.78 102 LYS A CA 1
ATOM 791 C C . LYS A 1 102 ? 19.531 25.562 10.492 1 56.78 102 LYS A C 1
ATOM 793 O O . LYS A 1 102 ? 19.031 26.438 9.805 1 56.78 102 LYS A O 1
ATOM 798 N N . PHE A 1 103 ? 20.422 24.703 10.172 1 53.91 103 PHE A N 1
ATOM 799 C CA . PHE A 1 103 ? 20.922 24.734 8.805 1 53.91 103 PHE A CA 1
ATOM 800 C C . PHE A 1 103 ? 19.812 24.359 7.82 1 53.91 103 PHE A C 1
ATOM 802 O O . PHE A 1 103 ? 19.688 24.953 6.75 1 53.91 103 PHE A O 1
ATOM 809 N N . CYS A 1 104 ? 19.062 23.438 8.242 1 57.78 104 CYS A N 1
ATOM 810 C CA . CYS A 1 104 ? 18 22.969 7.367 1 57.78 104 CYS A CA 1
ATOM 811 C C . CYS A 1 104 ? 16.797 23.906 7.445 1 57.78 104 CYS A C 1
ATOM 813 O O . CYS A 1 104 ? 16.047 24.047 6.473 1 57.78 104 CYS A O 1
ATOM 815 N N . THR A 1 105 ? 16.547 24.5 8.766 1 51.78 105 THR A N 1
ATOM 816 C CA . THR A 1 105 ? 15.422 25.406 8.945 1 51.78 105 THR A CA 1
ATOM 817 C C . THR A 1 105 ? 15.836 26.844 8.633 1 51.78 105 THR A C 1
ATOM 819 O O . THR A 1 105 ? 14.992 27.734 8.594 1 51.78 105 THR A O 1
ATOM 822 N N . SER A 1 106 ? 17.078 27.25 8.977 1 44.5 106 SER A N 1
ATOM 823 C CA . SER A 1 106 ? 17.5 28.641 8.797 1 44.5 106 SER A CA 1
ATOM 824 C C . SER A 1 106 ? 16.969 29.219 7.496 1 44.5 106 SER A C 1
ATOM 826 O O . SER A 1 106 ? 17.344 28.797 6.406 1 44.5 106 SER A O 1
ATOM 828 N N . THR A 1 107 ? 15.695 29.344 7.535 1 38.75 107 THR A N 1
ATOM 829 C CA . THR A 1 107 ? 15.211 30.344 6.594 1 38.75 107 THR A CA 1
ATOM 830 C C . THR A 1 107 ? 16.062 31.609 6.664 1 38.75 107 THR A C 1
ATOM 832 O O . THR A 1 107 ? 16.609 31.938 7.723 1 38.75 107 THR A O 1
ATOM 835 N N . GLY A 1 108 ? 16.688 32.188 5.82 1 34.97 108 GLY A N 1
ATOM 836 C CA . GLY A 1 108 ? 16.953 33.594 5.98 1 34.97 108 GLY A CA 1
ATOM 837 C C . GLY A 1 108 ? 15.875 34.344 6.754 1 34.97 108 GLY A C 1
ATOM 838 O O . GLY A 1 108 ? 15.688 35.531 6.578 1 34.97 108 GLY A O 1
ATOM 839 N N . ALA A 1 109 ? 15 33.875 7.477 1 34 109 ALA A N 1
ATOM 840 C CA . ALA A 1 109 ? 14.109 34.781 8.172 1 34 109 ALA A CA 1
ATOM 841 C C . ALA A 1 109 ? 14.859 35.594 9.227 1 34 109 ALA A C 1
ATOM 843 O O . ALA A 1 109 ? 15.836 35.125 9.805 1 34 109 ALA A O 1
ATOM 844 N N . ASN A 1 110 ? 14.695 36.938 9.352 1 30 110 ASN A N 1
ATOM 845 C CA . ASN A 1 110 ? 14.438 37.844 10.461 1 30 110 ASN A CA 1
ATOM 846 C C . ASN A 1 110 ? 13.594 37.188 11.547 1 30 110 ASN A C 1
ATOM 848 O O . ASN A 1 110 ? 12.812 36.281 11.258 1 30 110 ASN A O 1
ATOM 852 N N . GLU A 1 111 ? 13.719 37.156 13 1 30.97 111 GLU A N 1
ATOM 853 C CA . GLU A 1 111 ? 13.172 36.875 14.32 1 30.97 111 GLU A CA 1
ATOM 854 C C . GLU A 1 111 ? 11.656 36.688 14.266 1 30.97 111 GLU A C 1
ATOM 856 O O . GLU A 1 111 ? 11.047 36.188 15.211 1 30.97 111 GLU A O 1
ATOM 861 N N . SER A 1 112 ? 10.812 37.656 13.75 1 29.47 112 SER A N 1
ATOM 862 C CA . SER A 1 112 ? 9.508 38 14.312 1 29.47 112 SER A CA 1
ATOM 863 C C . SER A 1 112 ? 8.508 36.875 14.141 1 29.47 112 SER A C 1
ATOM 865 O O . SER A 1 112 ? 7.855 36.469 15.102 1 29.47 112 SER A O 1
ATOM 867 N N . SER A 1 113 ? 7.355 37.062 13.234 1 31.05 113 SER A N 1
ATOM 868 C CA . SER A 1 113 ? 5.945 36.656 13.25 1 31.05 113 SER A CA 1
ATOM 869 C C . SER A 1 113 ? 5.777 35.188 12.906 1 31.05 113 SER A C 1
ATOM 871 O O . SER A 1 113 ? 6.656 34.594 12.289 1 31.05 113 SER A O 1
ATOM 873 N N . PRO A 1 114 ? 4.543 34.406 13.266 1 32.38 114 PRO A N 1
ATOM 874 C CA . PRO A 1 114 ? 3.922 33.125 13.055 1 32.38 114 PRO A CA 1
ATOM 875 C C . PRO A 1 114 ? 4.273 32.5 11.703 1 32.38 114 PRO A C 1
ATOM 877 O O . PRO A 1 114 ? 4.496 33.219 10.734 1 32.38 114 PRO A O 1
ATOM 880 N N . VAL A 1 115 ? 4.887 31.359 11.531 1 37.28 115 VAL A N 1
ATOM 881 C CA . VAL A 1 115 ? 5.508 30.75 10.367 1 37.28 115 VAL A CA 1
ATOM 882 C C . VAL A 1 115 ? 4.73 31.109 9.102 1 37.28 115 VAL A C 1
ATOM 884 O O . VAL A 1 115 ? 3.594 30.672 8.914 1 37.28 115 VAL A O 1
ATOM 887 N N . ASP A 1 116 ? 4.766 32.312 8.547 1 33.44 116 ASP A N 1
ATOM 888 C CA . ASP A 1 116 ? 4.23 32.875 7.312 1 33.44 116 ASP A CA 1
ATOM 889 C C . ASP A 1 116 ? 4.562 31.984 6.117 1 33.44 116 ASP A C 1
ATOM 891 O O . ASP A 1 116 ? 5.574 31.281 6.125 1 33.44 116 ASP A O 1
ATOM 895 N N . GLU A 1 117 ? 3.645 31.703 5.039 1 37.12 117 GLU A N 1
ATOM 896 C CA . GLU A 1 117 ? 3.625 31.125 3.695 1 37.12 117 GLU A CA 1
ATOM 897 C C . GLU A 1 117 ? 5.004 31.203 3.043 1 37.12 117 GLU A C 1
ATOM 899 O O . GLU A 1 117 ? 5.297 30.453 2.109 1 37.12 117 GLU A O 1
ATOM 904 N N . GLY A 1 118 ? 5.844 32.219 3.223 1 33.22 118 GLY A N 1
ATOM 905 C CA . GLY A 1 118 ? 6.984 32.688 2.455 1 33.22 118 GLY A CA 1
ATOM 906 C C . GLY A 1 118 ? 8.281 32 2.82 1 33.22 118 GLY A C 1
ATOM 907 O O . GLY A 1 118 ? 9.344 32.344 2.297 1 33.22 118 GLY A O 1
ATOM 908 N N . ASP A 1 119 ? 8.5 31.688 4.117 1 40.41 119 ASP A N 1
ATOM 909 C CA . ASP A 1 119 ? 9.891 31.312 4.371 1 40.41 119 ASP A CA 1
ATOM 910 C C . ASP A 1 119 ? 10.266 30.047 3.617 1 40.41 119 ASP A C 1
ATOM 912 O O . ASP A 1 119 ? 9.586 29.016 3.73 1 40.41 119 ASP A O 1
ATOM 916 N N . VAL A 1 120 ? 11.055 30.219 2.633 1 40.47 120 VAL A N 1
ATOM 917 C CA . VAL A 1 120 ? 11.602 29.266 1.668 1 40.47 120 VAL A CA 1
ATOM 918 C C . VAL A 1 120 ? 12.305 28.125 2.404 1 40.47 120 VAL A C 1
ATOM 920 O O . VAL A 1 120 ? 13.266 28.359 3.143 1 40.47 120 VAL A O 1
ATOM 923 N N . PRO A 1 121 ? 11.672 27.062 2.869 1 46.22 121 PRO A N 1
ATOM 924 C CA . PRO A 1 121 ? 12.391 25.938 3.469 1 46.22 121 PRO A CA 1
ATOM 925 C C . PRO A 1 121 ? 13.766 25.703 2.836 1 46.22 121 PRO A C 1
ATOM 927 O O . PRO A 1 121 ? 13.969 26.047 1.668 1 46.22 121 PRO A O 1
ATOM 930 N N . ASN A 1 122 ? 14.898 25.656 3.633 1 50.94 122 ASN A N 1
ATOM 931 C CA . ASN A 1 122 ? 16.25 25.359 3.172 1 50.94 122 ASN A CA 1
ATOM 932 C C . ASN A 1 122 ? 16.266 24.25 2.137 1 50.94 122 ASN A C 1
ATOM 934 O O . ASN A 1 122 ? 15.758 23.141 2.4 1 50.94 122 ASN A O 1
ATOM 938 N N . THR A 1 123 ? 16.641 24.562 0.951 1 60.72 123 THR A N 1
ATOM 939 C CA . THR A 1 123 ? 16.672 23.875 -0.339 1 60.72 123 THR A CA 1
ATOM 940 C C . THR A 1 123 ? 17.531 22.625 -0.273 1 60.72 123 THR A C 1
ATOM 942 O O . THR A 1 123 ? 17.203 21.609 -0.894 1 60.72 123 THR A O 1
ATOM 945 N N . GLN A 1 124 ? 18.703 22.656 0.683 1 63.41 124 GLN A N 1
ATOM 946 C CA . GLN A 1 124 ? 19.609 21.516 0.599 1 63.41 124 GLN A CA 1
ATOM 947 C C . GLN A 1 124 ? 18.984 20.266 1.243 1 63.41 124 GLN A C 1
ATOM 949 O O . GLN A 1 124 ? 19.062 19.172 0.685 1 63.41 124 GLN A O 1
ATOM 954 N N . CYS A 1 125 ? 18.484 20.406 2.434 1 71.81 125 CYS A N 1
ATOM 955 C CA . CYS A 1 125 ? 17.875 19.281 3.107 1 71.81 125 CYS A CA 1
ATOM 956 C C . CYS A 1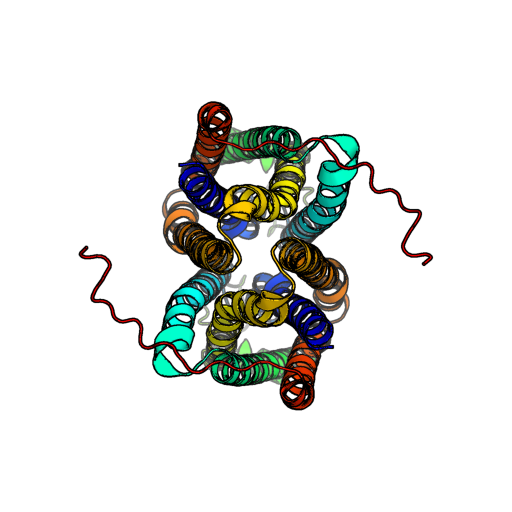 125 ? 16.656 18.781 2.34 1 71.81 125 CYS A C 1
ATOM 958 O O . CYS A 1 125 ? 16.422 17.578 2.24 1 71.81 125 CYS A O 1
ATOM 960 N N . THR A 1 126 ? 16.078 19.766 1.735 1 77.06 126 THR A N 1
ATOM 961 C CA . THR A 1 126 ? 14.914 19.375 0.932 1 77.06 126 THR A CA 1
ATOM 962 C C . THR A 1 126 ? 15.352 18.578 -0.292 1 77.06 126 THR A C 1
ATOM 964 O O . THR A 1 126 ? 14.688 17.609 -0.673 1 77.06 126 THR A O 1
ATOM 967 N N . SER A 1 127 ? 16.516 18.922 -0.776 1 83.38 127 SER A N 1
ATOM 968 C CA . SER A 1 127 ? 17.031 18.188 -1.931 1 83.38 127 SER A CA 1
ATOM 969 C C . SER A 1 127 ? 17.438 16.766 -1.553 1 83.38 127 SER A C 1
ATOM 971 O O . SER A 1 127 ? 17.219 15.828 -2.318 1 83.38 127 SER A O 1
ATOM 973 N N . MET A 1 128 ? 18.094 16.609 -0.406 1 85.75 128 MET A N 1
ATOM 974 C CA . MET A 1 128 ? 18.5 15.273 0.051 1 85.75 128 MET A CA 1
ATOM 975 C C . MET A 1 128 ? 17.281 14.383 0.265 1 85.75 128 MET A C 1
ATOM 977 O O . MET A 1 128 ? 17.328 13.188 -0.026 1 85.75 128 MET A O 1
ATOM 981 N N . VAL A 1 129 ? 16.25 15.008 0.749 1 88 129 VAL A N 1
ATOM 982 C CA . VAL A 1 129 ? 15.016 14.258 0.956 1 88 129 VAL A CA 1
ATOM 983 C C . VAL A 1 129 ? 14.469 13.781 -0.388 1 88 129 VAL A C 1
ATOM 985 O O . VAL A 1 129 ? 14.078 12.617 -0.528 1 88 129 VAL A O 1
ATOM 988 N N . PHE A 1 130 ? 14.531 14.648 -1.336 1 91.75 130 PHE A N 1
ATOM 989 C CA . PHE A 1 130 ? 14 14.305 -2.648 1 91.75 130 PHE A CA 1
ATOM 990 C C . PHE A 1 130 ? 14.828 13.219 -3.307 1 91.75 130 PHE A C 1
ATOM 992 O O . PHE A 1 130 ? 14.281 12.305 -3.939 1 91.75 130 PHE A O 1
ATOM 999 N N . VAL A 1 131 ? 16.078 13.289 -3.145 1 94.75 131 VAL A N 1
ATOM 1000 C CA . VAL A 1 131 ? 16.938 12.266 -3.719 1 94.75 131 VAL A CA 1
ATOM 1001 C C . VAL A 1 131 ? 16.688 10.922 -3.043 1 94.75 131 VAL A C 1
ATOM 1003 O O . VAL A 1 131 ? 16.578 9.891 -3.713 1 94.75 131 VAL A O 1
ATOM 1006 N N . ALA A 1 132 ? 16.594 10.961 -1.761 1 95.81 132 ALA A N 1
ATOM 1007 C CA . ALA A 1 132 ? 16.328 9.734 -1.011 1 95.81 132 ALA A CA 1
ATOM 1008 C C . ALA A 1 132 ? 15.008 9.109 -1.436 1 95.81 132 ALA A C 1
ATOM 1010 O O . ALA A 1 132 ? 14.953 7.914 -1.738 1 95.81 132 ALA A O 1
ATOM 1011 N N . LEU A 1 133 ? 14.023 9.969 -1.528 1 96.19 133 LEU A N 1
ATOM 1012 C CA . LEU A 1 133 ? 12.703 9.469 -1.872 1 96.19 133 LEU A CA 1
ATOM 1013 C C . LEU A 1 133 ? 12.664 8.977 -3.314 1 96.19 133 LEU A C 1
ATOM 1015 O O . LEU A 1 133 ? 11.961 8.008 -3.627 1 96.19 133 LEU A O 1
ATOM 1019 N N . PHE A 1 134 ? 13.406 9.625 -4.102 1 97.19 134 PHE A N 1
ATOM 1020 C CA . PHE A 1 134 ? 13.484 9.195 -5.492 1 97.19 134 PHE A CA 1
ATOM 1021 C C . PHE A 1 134 ? 14.094 7.809 -5.602 1 97.19 134 PHE A C 1
ATOM 1023 O O . PHE A 1 134 ? 13.562 6.941 -6.305 1 97.19 134 PHE A O 1
ATOM 1030 N N . LEU A 1 135 ? 15.141 7.547 -4.984 1 98.19 135 LEU A N 1
ATOM 1031 C CA . LEU A 1 135 ? 15.812 6.254 -5 1 98.19 135 LEU A CA 1
ATOM 1032 C C . LEU A 1 135 ? 14.914 5.168 -4.406 1 98.19 135 LEU A C 1
ATOM 1034 O O . LEU A 1 135 ? 14.82 4.07 -4.953 1 98.19 135 LEU A O 1
ATOM 1038 N N . ILE A 1 136 ? 14.242 5.508 -3.367 1 98.19 136 ILE A N 1
ATOM 1039 C CA . ILE A 1 136 ? 13.367 4.551 -2.701 1 98.19 136 ILE A CA 1
ATOM 1040 C C . ILE A 1 136 ? 12.172 4.23 -3.598 1 98.19 136 ILE A C 1
ATOM 1042 O O . ILE A 1 136 ? 11.781 3.068 -3.732 1 98.19 136 ILE A O 1
ATOM 1046 N N . ALA A 1 137 ? 11.633 5.258 -4.199 1 97.25 137 ALA A N 1
ATOM 1047 C CA . ALA A 1 137 ? 10.492 5.059 -5.086 1 97.25 137 ALA A CA 1
ATOM 1048 C C . ALA A 1 137 ? 10.852 4.133 -6.246 1 97.25 137 ALA A C 1
ATOM 1050 O O . ALA A 1 137 ? 10.086 3.225 -6.586 1 97.25 137 ALA A O 1
ATOM 1051 N N . LEU A 1 138 ? 11.992 4.289 -6.781 1 97.19 138 LEU A N 1
ATOM 1052 C CA . LEU A 1 138 ? 12.438 3.453 -7.891 1 97.19 138 LEU A CA 1
ATOM 1053 C C . LEU A 1 138 ? 12.703 2.023 -7.422 1 97.19 138 LEU A C 1
ATOM 1055 O O . LEU A 1 138 ? 12.242 1.067 -8.055 1 97.19 138 LEU A O 1
ATOM 105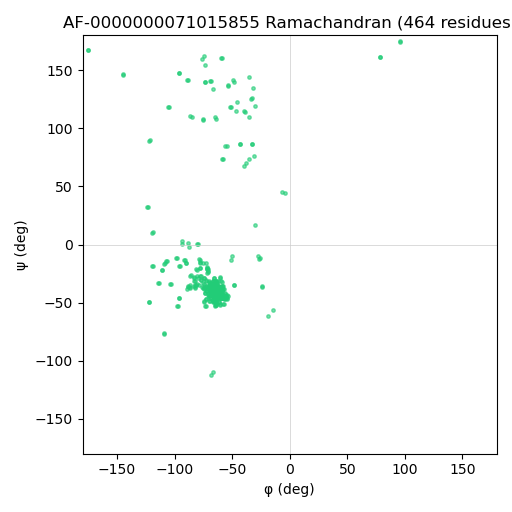9 N N . GLY A 1 139 ? 13.422 1.901 -6.363 1 97.56 139 GLY A N 1
ATOM 1060 C CA . GLY A 1 139 ? 13.766 0.584 -5.848 1 97.56 139 GLY A CA 1
ATOM 1061 C C . GLY A 1 139 ? 12.555 -0.206 -5.383 1 97.56 139 GLY A C 1
ATOM 1062 O O . GLY A 1 139 ? 12.336 -1.335 -5.828 1 97.56 139 GLY A O 1
ATOM 1063 N N . ALA A 1 140 ? 11.766 0.416 -4.535 1 96.06 140 ALA A N 1
ATOM 1064 C CA . ALA A 1 140 ? 10.602 -0.257 -3.973 1 96.06 140 ALA A CA 1
ATOM 1065 C C . ALA A 1 140 ? 9.578 -0.579 -5.059 1 96.06 140 ALA A C 1
ATOM 1067 O O . ALA A 1 140 ? 8.969 -1.651 -5.047 1 96.06 140 ALA A O 1
ATOM 1068 N N . GLY A 1 141 ? 9.352 0.342 -5.957 1 94.31 141 GLY A N 1
ATOM 1069 C CA . GLY A 1 141 ? 8.453 0.093 -7.07 1 94.31 141 GLY A CA 1
ATOM 1070 C C . GLY A 1 141 ? 8.867 -1.086 -7.93 1 94.31 141 GLY A C 1
ATOM 1071 O O . GLY A 1 141 ? 8.039 -1.922 -8.297 1 94.31 141 GLY A O 1
ATOM 1072 N N . SER A 1 142 ? 10.102 -1.136 -8.203 1 94.44 142 SER A N 1
ATOM 1073 C CA . SER A 1 142 ? 10.648 -2.223 -9.008 1 94.44 142 SER A CA 1
ATOM 1074 C C . SER A 1 142 ? 10.516 -3.562 -8.289 1 94.44 142 SER A C 1
ATOM 1076 O O . SER A 1 142 ? 10.188 -4.574 -8.914 1 94.44 142 SER A O 1
ATOM 1078 N N . ILE A 1 143 ? 10.758 -3.543 -7.043 1 94.5 143 ILE A N 1
ATOM 1079 C CA . ILE A 1 143 ? 10.656 -4.773 -6.266 1 94.5 143 ILE A CA 1
ATOM 1080 C C . ILE A 1 143 ? 9.211 -5.273 -6.273 1 94.5 143 ILE A C 1
ATOM 1082 O O . ILE A 1 143 ? 8.961 -6.473 -6.422 1 94.5 143 ILE A O 1
ATOM 1086 N N . ARG A 1 144 ? 8.312 -4.379 -6.172 1 87.56 144 ARG A N 1
ATOM 1087 C CA . ARG A 1 144 ? 6.891 -4.691 -6.113 1 87.56 144 ARG A CA 1
ATOM 1088 C C . ARG A 1 144 ? 6.445 -5.453 -7.355 1 87.56 144 ARG A C 1
ATOM 1090 O O . ARG A 1 144 ? 5.641 -6.387 -7.262 1 87.56 144 ARG A O 1
ATOM 1097 N N . SER A 1 145 ? 6.973 -5.156 -8.5 1 87.75 145 SER A N 1
ATOM 1098 C CA . SER A 1 145 ? 6.504 -5.734 -9.758 1 87.75 145 SER A CA 1
ATOM 1099 C C . SER A 1 145 ? 7.266 -7.008 -10.102 1 87.75 145 SER A C 1
ATOM 1101 O O . SER A 1 145 ? 6.82 -7.805 -10.93 1 87.75 145 SER A O 1
ATOM 1103 N N . ASN A 1 146 ? 8.359 -7.223 -9.398 1 90.31 146 ASN A N 1
ATOM 1104 C CA . ASN A 1 146 ? 9.211 -8.305 -9.875 1 90.31 146 ASN A CA 1
ATOM 1105 C C . ASN A 1 146 ? 9.352 -9.406 -8.828 1 90.31 146 ASN A C 1
ATOM 1107 O O . ASN A 1 146 ? 9.68 -10.547 -9.164 1 90.31 146 ASN A O 1
ATOM 1111 N N . LEU A 1 147 ? 9.055 -9.086 -7.621 1 90.62 147 LEU A N 1
ATOM 1112 C CA . LEU A 1 147 ? 9.305 -10.062 -6.57 1 90.62 147 LEU A CA 1
ATOM 1113 C C . LEU A 1 147 ? 8.281 -11.195 -6.617 1 90.62 147 LEU A C 1
ATOM 1115 O O . LEU A 1 147 ? 8.641 -12.367 -6.484 1 90.62 147 LEU A O 1
ATOM 1119 N N . SER A 1 148 ? 7.02 -10.812 -6.844 1 85.06 148 SER A N 1
ATOM 1120 C CA . SER A 1 148 ? 5.965 -11.82 -6.863 1 85.06 148 SER A CA 1
ATOM 1121 C C . SER A 1 148 ? 6.125 -12.773 -8.047 1 85.06 148 SER A C 1
ATOM 1123 O O . SER A 1 148 ? 6.137 -13.992 -7.871 1 85.06 148 SER A O 1
ATOM 1125 N N . PRO A 1 149 ? 6.34 -12.258 -9.273 1 83.06 149 PRO A N 1
ATOM 1126 C CA . PRO A 1 149 ? 6.586 -13.18 -10.383 1 83.06 149 PRO A CA 1
ATOM 1127 C C . PRO A 1 149 ? 7.855 -14.008 -10.195 1 83.06 149 PRO A C 1
ATOM 1129 O O . PRO A 1 149 ? 7.91 -15.164 -10.633 1 83.06 149 PRO A O 1
ATOM 1132 N N . PHE A 1 150 ? 8.859 -13.422 -9.664 1 88 150 PHE A N 1
ATOM 1133 C CA . PHE A 1 150 ? 10.086 -14.164 -9.391 1 88 150 PHE A CA 1
ATOM 1134 C C . PHE A 1 150 ? 9.805 -15.336 -8.453 1 88 150 PHE A C 1
ATOM 1136 O O . PHE A 1 150 ? 10.328 -16.438 -8.656 1 88 150 PHE A O 1
ATOM 1143 N N . GLY A 1 151 ? 9 -15.109 -7.414 1 87.94 151 GLY A N 1
ATOM 1144 C CA . GLY A 1 151 ? 8.602 -16.188 -6.52 1 87.94 151 GLY A CA 1
ATOM 1145 C C . GLY A 1 151 ? 7.773 -17.25 -7.207 1 87.94 151 GLY A C 1
ATOM 1146 O O . GLY A 1 151 ? 7.953 -18.438 -6.953 1 87.94 151 GLY A O 1
ATOM 1147 N N . ALA A 1 152 ? 6.906 -16.812 -8.109 1 82.81 152 ALA A N 1
ATOM 1148 C CA . ALA A 1 152 ? 6.074 -17.75 -8.859 1 82.81 152 ALA A CA 1
ATOM 1149 C C . ALA A 1 152 ? 6.93 -18.688 -9.703 1 82.81 152 ALA A C 1
ATOM 1151 O O . ALA A 1 152 ? 6.613 -19.875 -9.836 1 82.81 152 ALA A O 1
ATOM 1152 N N . GLU A 1 153 ? 7.934 -18.156 -10.211 1 84.56 153 GLU A N 1
ATOM 1153 C CA . GLU A 1 153 ? 8.828 -18.938 -11.055 1 84.56 153 GLU A CA 1
ATOM 1154 C C . GLU A 1 153 ? 9.531 -20.031 -10.242 1 84.56 153 GLU A C 1
ATOM 1156 O O . GLU A 1 153 ? 9.859 -21.094 -10.781 1 84.56 153 GLU A O 1
ATOM 1161 N N . GLN A 1 154 ? 9.703 -19.719 -8.953 1 88.44 154 GLN A N 1
ATOM 1162 C CA . GLN A 1 154 ? 10.414 -20.688 -8.117 1 88.44 154 GLN A CA 1
ATOM 1163 C C . GLN A 1 154 ? 9.555 -21.906 -7.848 1 88.44 154 GLN A C 1
ATOM 1165 O O . GLN A 1 154 ? 10.07 -22.984 -7.527 1 88.44 154 GLN A O 1
ATOM 1170 N N . VAL A 1 155 ? 8.25 -21.766 -8.008 1 88 155 VAL A N 1
ATOM 1171 C CA . VAL A 1 155 ? 7.363 -22.859 -7.598 1 88 155 VAL A CA 1
ATOM 1172 C C . VAL A 1 155 ? 6.57 -23.359 -8.805 1 88 155 VAL A C 1
ATOM 1174 O O . VAL A 1 155 ? 5.645 -24.156 -8.648 1 88 155 VAL A O 1
ATOM 1177 N N . LYS A 1 156 ? 6.938 -22.922 -9.898 1 83.12 156 LYS A N 1
ATOM 1178 C CA . LYS A 1 156 ? 6.195 -23.25 -11.109 1 83.12 156 LYS A CA 1
ATOM 1179 C C . LYS A 1 156 ? 6.105 -24.766 -11.312 1 83.12 156 LYS A C 1
ATOM 1181 O O . LYS A 1 156 ? 5.055 -25.281 -11.688 1 83.12 156 LYS A O 1
ATOM 1186 N N . ASP A 1 157 ? 7.086 -25.453 -11.031 1 86.56 157 ASP A N 1
ATOM 1187 C CA . ASP A 1 157 ? 7.168 -26.891 -11.281 1 86.56 157 ASP A CA 1
ATOM 1188 C C . ASP A 1 157 ? 6.383 -27.672 -10.234 1 86.56 157 ASP A C 1
ATOM 1190 O O . ASP A 1 157 ? 6.086 -28.859 -10.43 1 86.56 157 ASP A O 1
ATOM 1194 N N . GLY A 1 158 ? 6.02 -27.078 -9.156 1 87.38 158 GLY A N 1
ATOM 1195 C CA . GLY A 1 158 ? 5.285 -27.734 -8.086 1 87.38 158 GLY A CA 1
ATOM 1196 C C . GLY A 1 158 ? 3.805 -27.875 -8.375 1 87.38 158 GLY A C 1
ATOM 1197 O O . GLY A 1 158 ? 3.094 -28.594 -7.668 1 87.38 158 GLY A O 1
ATOM 1198 N N . GLY A 1 159 ? 3.289 -27.156 -9.438 1 84.56 159 GLY A N 1
ATOM 1199 C CA . GLY A 1 159 ? 1.879 -27.234 -9.781 1 84.56 159 GLY A CA 1
ATOM 1200 C C . GLY A 1 159 ? 1.048 -26.125 -9.18 1 84.56 159 GLY A C 1
ATOM 1201 O O . GLY A 1 159 ? 1.573 -25.266 -8.453 1 84.56 159 GLY A O 1
ATOM 1202 N N . PRO A 1 160 ? -0.182 -26.062 -9.531 1 81.25 160 PRO A N 1
ATOM 1203 C CA . PRO A 1 160 ? -1.058 -24.969 -9.125 1 81.25 160 PRO A CA 1
ATOM 1204 C C . PRO A 1 160 ? -1.292 -24.922 -7.617 1 81.25 160 PRO A C 1
ATOM 1206 O O . PRO A 1 160 ? -1.438 -23.844 -7.043 1 81.25 160 PRO A O 1
ATOM 1209 N N . ASP A 1 161 ? -1.291 -26.031 -6.957 1 83.81 161 ASP A N 1
ATOM 1210 C CA . ASP A 1 161 ? -1.545 -26.078 -5.52 1 83.81 161 ASP A CA 1
ATOM 1211 C C . ASP A 1 161 ? -0.375 -25.469 -4.742 1 83.81 161 ASP A C 1
ATOM 1213 O O . ASP A 1 161 ? -0.577 -24.703 -3.797 1 83.81 161 ASP A O 1
ATOM 1217 N N . VAL A 1 162 ? 0.764 -25.859 -5.18 1 85.06 162 VAL A N 1
ATOM 1218 C CA . VAL A 1 162 ? 1.958 -25.328 -4.535 1 85.06 162 VAL A CA 1
ATOM 1219 C C . VAL A 1 162 ? 2.055 -23.828 -4.781 1 85.06 162 VAL A C 1
ATOM 1221 O O . VAL A 1 162 ? 2.393 -23.062 -3.873 1 85.06 162 VAL A O 1
ATOM 1224 N N . MET A 1 163 ? 1.746 -23.422 -5.945 1 83.69 163 MET A N 1
ATOM 1225 C CA . MET A 1 163 ? 1.747 -22 -6.273 1 83.69 163 MET A CA 1
ATOM 1226 C C . MET A 1 163 ? 0.71 -21.25 -5.445 1 83.69 163 MET A C 1
ATOM 1228 O O . MET A 1 163 ? 0.982 -20.156 -4.945 1 83.69 163 MET A O 1
ATOM 1232 N N . HIS A 1 164 ? -0.387 -21.828 -5.262 1 77.38 164 HIS A N 1
ATOM 1233 C CA . HIS A 1 164 ? -1.433 -21.234 -4.438 1 77.38 164 HIS A CA 1
ATOM 1234 C C . HIS A 1 164 ? -0.965 -21.062 -2.996 1 77.38 164 HIS A C 1
ATOM 1236 O O . HIS A 1 164 ? -1.186 -20.016 -2.389 1 77.38 164 HIS A O 1
ATOM 1242 N N . THR A 1 165 ? -0.363 -22.062 -2.482 1 81.12 165 THR A N 1
ATOM 1243 C CA . THR A 1 165 ? 0.156 -22.016 -1.121 1 81.12 165 THR A CA 1
ATOM 1244 C C . THR A 1 165 ? 1.22 -20.922 -0.983 1 81.12 165 THR A C 1
ATOM 1246 O O . THR A 1 165 ? 1.241 -20.188 0.008 1 81.12 165 THR A O 1
ATOM 1249 N N . PHE A 1 166 ? 2.031 -20.859 -1.975 1 84.19 166 PHE A N 1
ATOM 1250 C CA . PHE A 1 166 ? 3.084 -19.859 -1.974 1 84.19 166 PHE A CA 1
ATOM 1251 C C . PHE A 1 166 ? 2.488 -18.453 -1.919 1 84.19 166 PHE A C 1
ATOM 1253 O O . PHE A 1 166 ? 2.924 -17.609 -1.121 1 84.19 166 PHE A O 1
ATOM 1260 N N . PHE A 1 167 ? 1.521 -18.203 -2.656 1 78.88 167 PHE A N 1
ATOM 1261 C CA . PHE A 1 167 ? 0.971 -16.844 -2.729 1 78.88 167 PHE A CA 1
ATOM 1262 C C . PHE A 1 167 ? 0.165 -16.516 -1.476 1 78.88 167 PHE A C 1
ATOM 1264 O O . PHE A 1 167 ? 0.116 -15.367 -1.044 1 78.88 167 PHE A O 1
ATOM 1271 N N . ASN A 1 168 ? -0.4 -17.516 -0.877 1 77.94 168 ASN A N 1
ATOM 1272 C CA . ASN A 1 168 ? -1.024 -17.297 0.424 1 77.94 168 ASN A CA 1
ATOM 1273 C C . ASN A 1 168 ? -0.009 -16.828 1.461 1 77.94 168 ASN A C 1
ATOM 1275 O O . ASN A 1 168 ? -0.257 -15.852 2.18 1 77.94 168 ASN A O 1
ATOM 1279 N N . TRP A 1 169 ? 1.103 -17.484 1.471 1 84.38 169 TRP A N 1
ATOM 1280 C CA . TRP A 1 169 ? 2.158 -17.109 2.404 1 84.38 169 TRP A CA 1
ATOM 1281 C C . TRP A 1 169 ? 2.764 -15.766 2.025 1 84.38 169 TRP A C 1
ATOM 1283 O O . TRP A 1 169 ? 3.166 -14.992 2.896 1 84.38 169 TRP A O 1
ATOM 1293 N N . PHE A 1 170 ? 2.838 -15.594 0.723 1 86.56 170 PHE A N 1
ATOM 1294 C CA . PHE A 1 170 ? 3.352 -14.328 0.22 1 86.56 170 PHE A CA 1
ATOM 1295 C C . PHE A 1 170 ? 2.508 -13.164 0.725 1 86.56 170 PHE A C 1
ATOM 1297 O O . PHE A 1 170 ? 3.045 -12.156 1.194 1 86.56 170 PHE A O 1
ATOM 1304 N N . TYR A 1 171 ? 1.245 -13.344 0.786 1 80.88 171 TYR A N 1
ATOM 1305 C CA . TYR A 1 171 ? 0.333 -12.312 1.252 1 80.88 171 TYR A CA 1
ATOM 1306 C C . TYR A 1 171 ? 0.448 -12.117 2.76 1 80.88 171 TYR A C 1
ATOM 1308 O O . TYR A 1 171 ? 0.391 -10.992 3.256 1 80.88 171 TYR A O 1
ATOM 1316 N N . TRP A 1 172 ? 0.582 -13.203 3.395 1 85.88 172 TRP A N 1
ATOM 1317 C CA . TRP A 1 172 ? 0.783 -13.133 4.836 1 85.88 172 TRP A CA 1
ATOM 1318 C C . TRP A 1 172 ? 2.059 -12.367 5.172 1 85.88 172 TRP A C 1
ATOM 1320 O O . TRP A 1 172 ? 2.064 -11.523 6.07 1 85.88 172 TRP A O 1
ATOM 1330 N N . ALA A 1 173 ? 3.045 -12.641 4.465 1 91.81 173 ALA A N 1
ATOM 1331 C CA . ALA A 1 173 ? 4.328 -11.984 4.703 1 91.81 173 ALA A CA 1
ATOM 1332 C C . ALA A 1 173 ? 4.227 -10.484 4.461 1 91.81 173 ALA A C 1
ATOM 1334 O O . ALA A 1 173 ? 4.738 -9.68 5.25 1 91.81 173 ALA A O 1
ATOM 1335 N N . ILE A 1 174 ? 3.529 -10.109 3.41 1 89.94 174 ILE A N 1
ATOM 1336 C CA . ILE A 1 174 ? 3.316 -8.703 3.086 1 89.94 174 ILE A CA 1
ATOM 1337 C C . ILE A 1 174 ? 2.648 -7.996 4.262 1 89.94 174 ILE A C 1
ATOM 1339 O O . ILE A 1 174 ? 3.107 -6.938 4.699 1 89.94 174 ILE A O 1
ATOM 1343 N N . ASN A 1 175 ? 1.631 -8.641 4.793 1 89.06 175 ASN A N 1
ATOM 1344 C CA . ASN A 1 175 ? 0.802 -8.008 5.812 1 89.06 175 ASN A CA 1
ATOM 1345 C C . ASN A 1 175 ? 1.514 -7.957 7.16 1 89.06 175 ASN A C 1
ATOM 1347 O O . ASN A 1 175 ? 1.39 -6.973 7.898 1 89.06 175 ASN A O 1
ATOM 1351 N N . VAL A 1 176 ? 2.23 -8.984 7.422 1 92.75 176 VAL A N 1
ATOM 1352 C CA . VAL A 1 176 ? 2.965 -9.016 8.68 1 92.75 176 VAL A CA 1
ATOM 1353 C C . VAL A 1 176 ? 4.047 -7.938 8.672 1 92.75 176 VAL A C 1
ATOM 1355 O O . VAL A 1 176 ? 4.195 -7.191 9.641 1 92.75 176 VAL A O 1
ATOM 1358 N N . GLY A 1 177 ? 4.824 -7.871 7.625 1 95 177 GLY A N 1
ATOM 1359 C CA . GLY A 1 177 ? 5.824 -6.816 7.508 1 95 177 GLY A CA 1
ATOM 1360 C C . GLY A 1 177 ? 5.234 -5.422 7.625 1 95 177 GLY A C 1
ATOM 1361 O O . GLY A 1 177 ? 5.777 -4.574 8.336 1 95 177 GLY A O 1
ATOM 1362 N N . SER A 1 178 ? 4.121 -5.219 6.957 1 93.75 178 SER A N 1
ATOM 1363 C CA . SER A 1 178 ? 3.453 -3.922 6.977 1 93.75 178 SER A CA 1
ATOM 1364 C C . SER A 1 178 ? 2.936 -3.586 8.375 1 93.75 178 SER A C 1
ATOM 1366 O O . SER A 1 178 ? 3.076 -2.451 8.836 1 93.75 178 SER A O 1
ATOM 1368 N N . LEU A 1 179 ? 2.393 -4.582 9.023 1 92.38 179 LEU A N 1
ATOM 1369 C CA . LEU A 1 179 ? 1.831 -4.391 10.359 1 92.38 179 LEU A CA 1
ATOM 1370 C C . LEU A 1 179 ? 2.916 -3.992 11.352 1 92.38 179 LEU A C 1
ATOM 1372 O O . LEU A 1 179 ? 2.701 -3.121 12.203 1 92.38 179 LEU A O 1
ATOM 1376 N N . ILE A 1 180 ? 4.039 -4.594 11.25 1 94.06 180 ILE A N 1
ATOM 1377 C CA . ILE A 1 180 ? 5.148 -4.277 12.141 1 94.06 180 ILE A CA 1
ATOM 1378 C C . ILE A 1 180 ? 5.559 -2.82 11.961 1 94.06 180 ILE A C 1
ATOM 1380 O O . ILE A 1 180 ? 5.863 -2.125 12.938 1 94.06 180 ILE A O 1
ATOM 1384 N N . SER A 1 181 ? 5.57 -2.377 10.781 1 94.5 181 SER A N 1
ATOM 1385 C CA . SER A 1 181 ? 5.953 -0.993 10.516 1 94.5 181 SER A CA 1
ATOM 1386 C C . SER A 1 181 ? 4.938 -0.018 11.102 1 94.5 181 SER A C 1
ATOM 1388 O O . SER A 1 181 ? 5.309 0.917 11.82 1 94.5 181 SER A O 1
ATOM 1390 N N . TYR A 1 182 ? 3.668 -0.202 10.852 1 90.5 182 TYR A N 1
ATOM 1391 C CA . TYR A 1 182 ? 2.656 0.753 11.289 1 90.5 182 TYR A CA 1
ATOM 1392 C C . TYR A 1 182 ? 2.461 0.693 12.797 1 90.5 182 TYR A C 1
ATOM 1394 O O . TYR A 1 182 ? 2.066 1.683 13.422 1 90.5 182 TYR A O 1
ATOM 1402 N N . PHE A 1 183 ? 2.85 -0.402 13.406 1 87.38 183 PHE A N 1
ATOM 1403 C CA . PHE A 1 183 ? 2.68 -0.518 14.852 1 87.38 183 PHE A CA 1
ATOM 1404 C C . PHE A 1 183 ? 3.963 -0.143 15.578 1 87.38 183 PHE A C 1
ATOM 1406 O O . PHE A 1 183 ? 3.938 0.642 16.531 1 87.38 183 PHE A O 1
ATOM 1413 N N . LEU A 1 184 ? 5.016 -0.655 15.102 1 90.81 184 LEU A N 1
ATOM 1414 C CA . LEU A 1 184 ? 6.258 -0.531 15.859 1 90.81 184 LEU A CA 1
ATOM 1415 C C . LEU A 1 184 ? 7.098 0.632 15.336 1 90.81 184 LEU A C 1
ATOM 1417 O O . LEU A 1 184 ? 7.496 1.508 16.109 1 90.81 184 LEU A O 1
ATOM 1421 N N . VAL A 1 185 ? 7.355 0.672 14.086 1 93.88 185 VAL A N 1
ATOM 1422 C CA . VAL A 1 185 ? 8.242 1.692 13.531 1 93.88 185 VAL A CA 1
ATOM 1423 C C . VAL A 1 185 ? 7.602 3.07 13.688 1 93.88 185 VAL A C 1
ATOM 1425 O O . VAL A 1 185 ? 8.266 4.027 14.086 1 93.88 185 VAL A O 1
ATOM 1428 N N . ALA A 1 186 ? 6.352 3.139 13.406 1 89.81 186 ALA A N 1
ATOM 1429 C CA . ALA A 1 186 ? 5.633 4.402 13.57 1 89.81 186 ALA A CA 1
ATOM 1430 C C . ALA A 1 186 ? 5.691 4.887 15.016 1 89.81 186 ALA A C 1
ATOM 1432 O O . ALA A 1 186 ? 5.863 6.082 15.266 1 89.81 186 ALA A O 1
ATOM 1433 N N . TYR A 1 187 ? 5.578 3.949 15.891 1 88.94 187 TYR A N 1
ATOM 1434 C CA . TYR A 1 187 ? 5.641 4.285 17.312 1 88.94 187 TYR A CA 1
ATOM 1435 C C . TYR A 1 187 ? 7.012 4.836 17.688 1 88.94 187 TYR A C 1
ATOM 1437 O O . TYR A 1 187 ? 7.113 5.828 18.406 1 88.94 187 TYR A O 1
ATOM 1445 N N . ILE A 1 188 ? 8.016 4.262 17.25 1 92.38 188 ILE A N 1
ATOM 1446 C CA . ILE A 1 188 ? 9.383 4.691 17.531 1 92.38 188 ILE A CA 1
ATOM 1447 C C . ILE A 1 188 ? 9.617 6.082 16.938 1 92.38 188 ILE A C 1
ATOM 1449 O O . ILE A 1 188 ? 10.203 6.949 17.594 1 92.38 188 ILE A O 1
ATOM 1453 N N . GLN A 1 189 ? 9.102 6.375 15.773 1 89.5 189 GLN A N 1
ATOM 1454 C CA . GLN A 1 189 ? 9.281 7.66 15.102 1 89.5 189 GLN A CA 1
ATOM 1455 C C . GLN A 1 189 ? 8.547 8.773 15.844 1 89.5 189 GLN A C 1
ATOM 1457 O O . GLN A 1 189 ? 9.062 9.883 15.984 1 89.5 189 GLN A O 1
ATOM 1462 N N . GLN A 1 190 ? 7.391 8.453 16.344 1 84.88 190 GLN A N 1
ATOM 1463 C CA . GLN A 1 190 ? 6.555 9.477 16.953 1 84.88 190 GLN A CA 1
ATOM 1464 C C . GLN A 1 190 ? 6.961 9.727 18.406 1 84.88 190 GLN A C 1
ATOM 1466 O O . GLN A 1 190 ? 6.867 10.852 18.891 1 84.88 190 GLN A O 1
ATOM 1471 N N . ASN A 1 191 ? 7.461 8.664 19.094 1 88.19 191 ASN A N 1
ATOM 1472 C CA . ASN A 1 191 ? 7.648 8.789 20.547 1 88.19 191 ASN A CA 1
ATOM 1473 C C . ASN A 1 191 ? 9.125 8.82 20.922 1 88.19 191 ASN A C 1
ATOM 1475 O O . ASN A 1 191 ? 9.484 9.219 22.031 1 88.19 191 ASN A O 1
ATOM 1479 N N . ILE A 1 192 ? 10.023 8.336 20.141 1 90.44 192 ILE A N 1
ATOM 1480 C CA . ILE A 1 192 ? 11.453 8.359 20.422 1 90.44 192 ILE A CA 1
ATOM 1481 C C . ILE A 1 192 ? 12.148 9.336 19.484 1 90.44 192 ILE A C 1
ATOM 1483 O O . ILE A 1 192 ? 12.477 10.461 19.875 1 90.44 192 ILE A O 1
ATOM 1487 N N . ASN A 1 193 ? 12.375 9 18.219 1 88.75 193 ASN A N 1
ATOM 1488 C CA . ASN A 1 193 ? 12.883 9.922 17.219 1 88.75 193 ASN A CA 1
ATOM 1489 C C . ASN A 1 193 ? 12.922 9.281 15.836 1 88.75 193 ASN A C 1
ATOM 1491 O O . ASN A 1 193 ? 12.836 8.062 15.711 1 88.75 193 ASN A O 1
ATOM 1495 N N . PHE A 1 194 ? 13.109 10.055 14.891 1 88.81 194 PHE A N 1
ATOM 1496 C CA . PHE A 1 194 ? 13.047 9.617 13.5 1 88.81 194 PHE A CA 1
ATOM 1497 C C . PHE A 1 194 ? 14.32 8.883 13.102 1 88.81 194 PHE A C 1
ATOM 1499 O O . PHE A 1 194 ? 14.289 8 12.234 1 88.81 194 PHE A O 1
ATOM 1506 N N . PHE A 1 195 ? 15.445 9.18 13.734 1 91.62 195 PHE A N 1
ATOM 1507 C CA . PHE A 1 195 ? 16.688 8.492 13.406 1 91.62 195 PHE A CA 1
ATOM 1508 C C . PHE A 1 195 ? 16.547 6.992 13.656 1 91.62 195 PHE A C 1
ATOM 1510 O O . PHE A 1 195 ? 16.766 6.184 12.75 1 91.62 195 PHE A O 1
ATOM 1517 N N . TYR A 1 196 ? 16.109 6.633 14.82 1 92.75 196 TYR A N 1
ATOM 1518 C CA . TYR A 1 196 ? 15.938 5.223 15.148 1 92.75 196 TYR A CA 1
ATOM 1519 C C . TYR A 1 196 ? 14.852 4.594 14.289 1 92.75 196 TYR A C 1
ATOM 1521 O O . TYR A 1 196 ? 14.938 3.412 13.945 1 92.75 196 TYR A O 1
ATOM 1529 N N . GLY A 1 197 ? 13.836 5.383 13.977 1 94.25 197 GLY A N 1
ATOM 1530 C CA . GLY A 1 197 ? 12.781 4.898 13.094 1 94.25 197 GLY A CA 1
ATOM 1531 C C . GLY A 1 197 ? 13.273 4.578 11.695 1 94.25 197 GLY A C 1
ATOM 1532 O O . GLY A 1 197 ? 12.805 3.629 11.07 1 94.25 197 GLY A O 1
ATOM 1533 N N . PHE A 1 198 ? 14.266 5.309 11.242 1 95.88 198 PHE A N 1
ATOM 1534 C CA . PHE A 1 198 ? 14.758 5.129 9.875 1 95.88 198 PHE A CA 1
ATOM 1535 C C . PHE A 1 198 ? 15.867 4.086 9.828 1 95.88 198 PHE A C 1
ATOM 1537 O O . PHE A 1 198 ? 16.141 3.512 8.773 1 95.88 198 PHE A O 1
ATOM 1544 N N . VAL A 1 199 ? 16.422 3.768 10.93 1 97.12 199 VAL A N 1
ATOM 1545 C CA . VAL A 1 199 ? 17.453 2.74 10.992 1 97.12 199 VAL A CA 1
ATOM 1546 C C . VAL A 1 199 ? 16.844 1.368 10.727 1 97.12 199 VAL A C 1
ATOM 1548 O O . VAL A 1 199 ? 17.469 0.513 10.094 1 97.12 199 VAL A O 1
ATOM 1551 N N . ILE A 1 200 ? 15.664 1.183 11.188 1 97.44 200 ILE A N 1
ATOM 1552 C CA . ILE A 1 200 ? 15 -0.11 11.055 1 97.44 200 ILE A CA 1
ATOM 1553 C C . ILE A 1 200 ? 14.758 -0.42 9.586 1 97.44 200 ILE A C 1
ATOM 1555 O O . ILE A 1 200 ? 15.172 -1.472 9.086 1 97.44 200 ILE A O 1
ATOM 1559 N N . PRO A 1 201 ? 14.18 0.503 8.836 1 97.12 201 PRO A N 1
ATOM 1560 C CA . PRO A 1 201 ? 14.031 0.235 7.402 1 97.12 201 PRO A CA 1
ATOM 1561 C C . PRO A 1 201 ? 15.367 0.057 6.688 1 97.12 201 PRO A C 1
ATOM 1563 O O . PRO A 1 201 ? 15.492 -0.799 5.809 1 97.12 201 PRO A O 1
ATOM 1566 N N . ALA A 1 202 ? 16.328 0.848 7.027 1 97.88 202 ALA A N 1
ATOM 1567 C CA . ALA A 1 202 ? 17.641 0.726 6.387 1 97.88 202 ALA A CA 1
ATOM 1568 C C . ALA A 1 202 ? 18.266 -0.644 6.656 1 97.88 202 ALA A C 1
ATOM 1570 O O . ALA A 1 202 ? 18.781 -1.287 5.746 1 97.88 202 ALA A O 1
ATOM 1571 N N . ALA A 1 203 ? 18.141 -1.072 7.82 1 98.25 203 ALA A N 1
ATOM 1572 C CA . ALA A 1 203 ? 18.656 -2.389 8.188 1 98.25 203 ALA A CA 1
ATOM 1573 C C . ALA A 1 203 ? 17.875 -3.498 7.504 1 98.25 203 ALA A C 1
ATOM 1575 O O . ALA A 1 203 ? 18.453 -4.473 7.016 1 98.25 203 ALA A O 1
ATOM 1576 N N . SER A 1 204 ? 16.609 -3.375 7.492 1 98.19 204 SER A N 1
ATOM 1577 C CA . SER A 1 204 ? 15.734 -4.391 6.906 1 98.19 204 SER A CA 1
ATOM 1578 C C . SER A 1 204 ? 16.047 -4.609 5.434 1 98.19 204 SER A C 1
ATOM 1580 O O . SER A 1 204 ? 16.188 -5.746 4.98 1 98.19 204 SER A O 1
ATOM 1582 N N . VAL A 1 205 ? 16.203 -3.531 4.711 1 98 205 VAL A N 1
ATOM 1583 C CA . VAL A 1 205 ? 16.453 -3.676 3.279 1 98 205 VAL A CA 1
ATOM 1584 C C . VAL A 1 205 ? 17.875 -4.195 3.047 1 98 205 VAL A C 1
ATOM 1586 O O . VAL A 1 205 ? 18.125 -4.93 2.09 1 98 205 VAL A O 1
ATOM 1589 N N . SER A 1 206 ? 18.766 -3.854 3.906 1 98.5 206 SER A N 1
ATOM 1590 C CA . SER A 1 206 ? 20.125 -4.398 3.805 1 98.5 206 SER A CA 1
ATOM 1591 C C . SER A 1 206 ? 20.125 -5.914 3.982 1 98.5 206 SER A C 1
ATOM 1593 O O . SER A 1 206 ? 20.812 -6.629 3.258 1 98.5 206 SER A O 1
ATOM 1595 N N . VAL A 1 207 ? 19.359 -6.391 4.91 1 98.31 207 VAL A N 1
ATOM 1596 C CA . VAL A 1 207 ? 19.234 -7.828 5.121 1 98.31 207 VAL A CA 1
ATOM 1597 C C . VAL A 1 207 ? 18.625 -8.477 3.885 1 98.31 207 VAL A C 1
ATOM 1599 O O . VAL A 1 207 ? 19 -9.586 3.504 1 98.31 207 VAL A O 1
ATOM 1602 N N . CYS A 1 208 ? 17.625 -7.77 3.297 1 98.12 208 CYS A N 1
ATOM 1603 C CA . CYS A 1 208 ? 17.016 -8.289 2.074 1 98.12 208 CYS A CA 1
ATOM 1604 C C . CYS A 1 208 ? 18.078 -8.555 1.012 1 98.12 208 CYS A C 1
ATOM 1606 O O . CYS A 1 208 ? 18.062 -9.602 0.363 1 98.12 208 CYS A O 1
ATOM 1608 N N . LEU A 1 209 ? 18.953 -7.594 0.861 1 97.94 209 LEU A N 1
ATOM 1609 C CA . LEU A 1 209 ? 20 -7.742 -0.148 1 97.94 209 LEU A CA 1
ATOM 1610 C C . LEU A 1 209 ? 20.906 -8.93 0.173 1 97.94 209 LEU A C 1
ATOM 1612 O O . LEU A 1 209 ? 21.25 -9.711 -0.718 1 97.94 209 LEU A O 1
ATOM 1616 N N . LEU A 1 210 ? 21.234 -9.102 1.386 1 97.25 210 LEU A N 1
ATOM 1617 C CA . LEU A 1 210 ? 22.078 -10.219 1.794 1 97.25 210 LEU A CA 1
ATOM 1618 C C . LEU A 1 210 ? 21.391 -11.555 1.521 1 97.25 210 LEU A C 1
ATOM 1620 O O . LEU A 1 210 ? 22.016 -12.492 1.018 1 97.25 210 LEU A O 1
ATOM 1624 N N . VAL A 1 211 ? 20.141 -11.648 1.861 1 95.69 211 VAL A N 1
ATOM 1625 C CA . VAL A 1 211 ? 19.375 -12.867 1.634 1 95.69 211 VAL A CA 1
ATOM 1626 C C . VAL A 1 211 ? 19.312 -13.172 0.138 1 95.69 211 VAL A C 1
ATOM 1628 O O . VAL A 1 211 ? 19.438 -14.328 -0.27 1 95.69 211 VAL A O 1
ATOM 1631 N N . PHE A 1 212 ? 19.156 -12.148 -0.657 1 93.88 212 PHE A N 1
ATOM 1632 C CA . PHE A 1 212 ? 19.062 -12.352 -2.098 1 93.88 212 PHE A CA 1
ATOM 1633 C C . PHE A 1 212 ? 20.406 -12.789 -2.678 1 93.88 212 PHE A C 1
ATOM 1635 O O . PHE A 1 212 ? 20.453 -13.641 -3.568 1 93.88 212 PHE A O 1
ATOM 1642 N N . ILE A 1 213 ? 21.469 -12.211 -2.209 1 93.69 213 ILE A N 1
ATOM 1643 C CA . ILE A 1 213 ? 22.781 -12.547 -2.727 1 93.69 213 ILE A CA 1
ATOM 1644 C C . ILE A 1 213 ? 23.156 -13.969 -2.311 1 93.69 213 ILE A C 1
ATOM 1646 O O . ILE A 1 213 ? 23.609 -14.766 -3.137 1 93.69 213 ILE A O 1
ATOM 1650 N N . PHE A 1 214 ? 22.828 -14.336 -1.101 1 91.94 214 PHE A N 1
ATOM 1651 C CA . PHE A 1 214 ? 23.172 -15.664 -0.605 1 91.94 214 PHE A CA 1
ATOM 1652 C C . PHE A 1 214 ? 22.188 -16.703 -1.111 1 91.94 214 PHE A C 1
ATOM 1654 O O . PHE A 1 214 ? 22.531 -17.875 -1.242 1 91.94 214 PHE A O 1
ATOM 1661 N N . GLY A 1 215 ? 21.016 -16.281 -1.372 1 88.75 215 GLY A N 1
ATOM 1662 C CA . GLY A 1 215 ? 19.984 -17.188 -1.842 1 88.75 215 GLY A CA 1
ATOM 1663 C C . GLY A 1 215 ? 20.078 -17.484 -3.326 1 88.75 215 GLY A C 1
ATOM 1664 O O . GLY A 1 215 ? 19.328 -18.312 -3.85 1 88.75 215 GLY A O 1
ATOM 1665 N N . LYS A 1 216 ? 21.094 -16.875 -3.988 1 89.19 216 LYS A N 1
ATOM 1666 C CA . LYS A 1 216 ? 21.234 -17.047 -5.434 1 89.19 216 LYS A CA 1
ATOM 1667 C C . LYS A 1 216 ? 21.438 -18.516 -5.793 1 89.19 216 LYS A C 1
ATOM 1669 O O . LYS A 1 216 ? 20.953 -18.969 -6.824 1 89.19 216 LYS A O 1
ATOM 1674 N N . ILE A 1 217 ? 22 -19.266 -4.949 1 86.25 217 ILE A N 1
ATOM 1675 C CA . ILE A 1 217 ? 22.328 -20.672 -5.199 1 86.25 217 ILE A CA 1
ATOM 1676 C C . ILE A 1 217 ? 21.047 -21.5 -5.227 1 86.25 217 ILE A C 1
ATOM 1678 O O . ILE A 1 217 ? 20.984 -22.547 -5.875 1 86.25 217 ILE A O 1
ATOM 1682 N N . TRP A 1 218 ? 20.031 -21 -4.586 1 88.19 218 TRP A N 1
ATOM 1683 C CA . TRP A 1 218 ? 18.781 -21.75 -4.496 1 88.19 218 TRP A CA 1
ATOM 1684 C C . TRP A 1 218 ? 17.781 -21.266 -5.539 1 88.19 218 TRP A C 1
ATOM 1686 O O . TRP A 1 218 ? 16.781 -21.938 -5.809 1 88.19 218 TRP A O 1
ATOM 1696 N N . PHE A 1 219 ? 18.047 -20.141 -6.199 1 88.94 219 PHE A N 1
ATOM 1697 C CA . PHE A 1 219 ? 17.031 -19.531 -7.059 1 88.94 219 PHE A CA 1
ATOM 1698 C C . PHE A 1 219 ? 17.125 -20.078 -8.477 1 88.94 219 PHE A C 1
ATOM 1700 O O . PHE A 1 219 ? 18.219 -20.344 -8.977 1 88.94 219 PHE A O 1
ATOM 1707 N N . ILE A 1 220 ? 15.977 -20.266 -9.039 1 84.81 220 ILE A N 1
ATOM 1708 C CA . ILE A 1 220 ? 15.875 -20.484 -10.477 1 84.81 220 ILE A CA 1
ATOM 1709 C C . ILE A 1 220 ? 15.828 -19.156 -11.211 1 84.81 220 ILE A C 1
ATOM 1711 O O . ILE A 1 220 ? 14.922 -18.344 -10.992 1 84.81 220 ILE A O 1
ATOM 1715 N N . THR A 1 221 ? 16.891 -18.859 -11.914 1 82.12 221 THR A N 1
ATOM 1716 C CA . THR A 1 221 ? 16.969 -17.594 -12.633 1 82.12 221 THR A CA 1
ATOM 1717 C C . THR A 1 221 ? 16.781 -17.812 -14.133 1 82.12 221 THR A C 1
ATOM 1719 O O . THR A 1 221 ? 17.453 -18.656 -14.727 1 82.12 221 THR A O 1
ATOM 1722 N N . ARG A 1 222 ? 15.719 -17.188 -14.586 1 75.75 222 ARG A N 1
ATOM 1723 C CA . ARG A 1 222 ? 15.438 -17.328 -16.016 1 75.75 222 ARG A CA 1
ATOM 1724 C C . ARG A 1 222 ? 15.992 -16.141 -16.797 1 75.75 222 ARG A C 1
ATOM 1726 O O . ARG A 1 222 ? 16.016 -15.016 -16.297 1 75.75 222 ARG A O 1
ATOM 1733 N N . LYS A 1 223 ? 16.391 -16.406 -17.984 1 74 223 LYS A N 1
ATOM 1734 C CA . LYS A 1 223 ? 16.844 -15.344 -18.875 1 74 223 LYS A CA 1
ATOM 1735 C C . LYS A 1 223 ? 15.664 -14.516 -19.391 1 74 223 LYS A C 1
ATOM 1737 O O . LYS A 1 223 ? 14.547 -15.031 -19.516 1 74 223 LYS A O 1
ATOM 1742 N N . PRO A 1 224 ? 15.859 -13.227 -19.469 1 68.88 224 PRO A N 1
ATOM 1743 C CA . PRO A 1 224 ? 14.781 -12.383 -19.984 1 68.88 224 PRO A CA 1
ATOM 1744 C C . PRO A 1 224 ? 14.25 -12.867 -21.328 1 68.88 224 PRO A C 1
ATOM 1746 O O . PRO A 1 224 ? 15 -13.461 -22.125 1 68.88 224 PRO A O 1
ATOM 1749 N N . THR A 1 225 ? 12.852 -13.242 -21.312 1 62.97 225 THR A N 1
ATOM 1750 C CA . THR A 1 225 ? 12.25 -13.641 -22.578 1 62.97 225 THR A CA 1
ATOM 1751 C C . THR A 1 225 ? 11.984 -12.422 -23.453 1 62.97 225 THR A C 1
ATOM 1753 O O . THR A 1 225 ? 11.398 -11.438 -23 1 62.97 225 THR A O 1
ATOM 1756 N N . ALA A 1 226 ? 12.719 -12.227 -24.484 1 50.91 226 ALA A N 1
ATOM 1757 C CA . ALA A 1 226 ? 12.5 -11.141 -25.438 1 50.91 226 ALA A CA 1
ATOM 1758 C C . ALA A 1 226 ? 11.023 -10.992 -25.766 1 50.91 226 ALA A C 1
ATOM 1760 O O . ALA A 1 226 ? 10.328 -11.977 -26.016 1 50.91 226 ALA A O 1
ATOM 1761 N N . VAL A 1 227 ? 10.227 -10.242 -25 1 46.44 227 VAL A N 1
ATOM 1762 C CA . VAL A 1 227 ? 8.859 -9.953 -25.406 1 46.44 227 VAL A CA 1
ATOM 1763 C C . VAL A 1 227 ? 8.781 -9.859 -26.938 1 46.44 227 VAL A C 1
ATOM 1765 O O . VAL A 1 227 ? 9.422 -9 -27.531 1 46.44 227 VAL A O 1
ATOM 1768 N N . SER A 1 228 ? 8.594 -10.938 -27.656 1 35.59 228 SER A N 1
ATOM 1769 C CA . SER A 1 228 ? 8.195 -10.727 -29.047 1 35.59 228 SER A CA 1
ATOM 1770 C C . SER A 1 228 ? 6.898 -9.93 -29.141 1 35.59 228 SER A C 1
ATOM 1772 O O . SER A 1 228 ? 5.863 -10.359 -28.625 1 35.59 228 SER A O 1
ATOM 1774 N N . TYR A 1 229 ? 6.824 -8.68 -28.906 1 36.94 229 TYR A N 1
ATOM 1775 C CA . TYR A 1 229 ? 5.668 -7.855 -29.25 1 36.94 229 TYR A CA 1
ATOM 1776 C C . TYR A 1 229 ? 4.906 -8.445 -30.422 1 36.94 229 TYR A C 1
ATOM 1778 O O . TYR A 1 229 ? 3.9 -7.887 -30.875 1 36.94 229 TYR A O 1
ATOM 1786 N N . GLY A 1 230 ? 5.305 -9.422 -31.234 1 32.5 230 GLY A N 1
ATOM 1787 C CA . GLY A 1 230 ? 4.645 -9.82 -32.469 1 32.5 230 GLY A CA 1
ATOM 1788 C C . GLY A 1 230 ? 3.342 -10.562 -32.25 1 32.5 230 GLY A C 1
ATOM 1789 O O . GLY A 1 230 ? 2.379 -10.383 -32.969 1 32.5 230 GLY A O 1
ATOM 1790 N N . THR A 1 231 ? 3.172 -11.703 -31.438 1 31.91 231 THR A N 1
ATOM 1791 C CA . THR A 1 231 ? 2.121 -12.664 -31.75 1 31.91 231 THR A CA 1
ATOM 1792 C C . THR A 1 231 ? 0.812 -12.273 -31.062 1 31.91 231 THR A C 1
ATOM 1794 O O . THR A 1 231 ? 0.416 -12.898 -30.078 1 31.91 231 THR A O 1
ATOM 1797 N N . LEU A 1 232 ? 0.647 -11.195 -30.312 1 30.08 232 LEU A N 1
ATOM 1798 C CA . LEU A 1 232 ? -0.785 -11.031 -30.094 1 30.08 232 LEU A CA 1
ATOM 1799 C C . LEU A 1 232 ? -1.547 -11.102 -31.406 1 30.08 232 LEU A C 1
ATOM 1801 O O . LEU A 1 232 ? -2.74 -10.797 -31.453 1 30.08 232 LEU A O 1
ATOM 1805 N N . ARG A 1 233 ? -0.888 -11.094 -32.656 1 27.69 233 ARG A N 1
ATOM 1806 C CA . ARG A 1 233 ? -1.662 -11.102 -33.906 1 27.69 233 ARG A CA 1
ATOM 1807 C C . ARG A 1 233 ? -2.301 -12.461 -34.125 1 27.69 233 ARG A C 1
ATOM 1809 O O . ARG A 1 233 ? -3.059 -12.641 -35.094 1 27.69 233 ARG A O 1
ATOM 1816 N N . GLY A 1 234 ? -1.997 -13.625 -33.594 1 22.73 234 GLY A N 1
ATOM 1817 C CA . GLY A 1 234 ? -2.838 -14.656 -34.188 1 22.73 234 GLY A CA 1
ATOM 1818 C C . GLY A 1 234 ? -4.223 -14.711 -33.562 1 22.73 234 GLY A C 1
ATOM 1819 O O . GLY A 1 234 ? -4.445 -14.188 -32.469 1 22.73 234 GLY A O 1
ATOM 1820 N N . MET B 1 1 ? -13.523 -14.555 -19.047 1 83.56 1 MET B N 1
ATOM 1821 C CA . MET B 1 1 ? -14.406 -13.523 -18.516 1 83.56 1 MET B CA 1
ATOM 1822 C C . MET B 1 1 ? -14.195 -13.344 -17.016 1 83.56 1 MET B C 1
ATOM 1824 O O . MET B 1 1 ? -14.094 -12.219 -16.531 1 83.56 1 MET B O 1
ATOM 1828 N N . SER B 1 2 ? -14.055 -14.383 -16.328 1 89.44 2 SER B N 1
ATOM 1829 C CA . SER B 1 2 ? -13.859 -14.312 -14.875 1 89.44 2 SER B CA 1
ATOM 1830 C C . SER B 1 2 ? -12.594 -13.531 -14.531 1 89.44 2 SER B C 1
ATOM 1832 O O . SER B 1 2 ? -12.609 -12.664 -13.664 1 89.44 2 SER B O 1
ATOM 1834 N N . CYS B 1 3 ? -11.586 -13.766 -15.297 1 89.31 3 CYS B N 1
ATOM 1835 C CA . CYS B 1 3 ? -10.32 -13.094 -15.047 1 89.31 3 CYS B CA 1
ATOM 1836 C C . CYS B 1 3 ? -10.43 -11.594 -15.297 1 89.31 3 CYS B C 1
ATOM 1838 O O . CYS B 1 3 ? -9.891 -10.789 -14.539 1 89.31 3 CYS B O 1
ATOM 1840 N N . PHE B 1 4 ? -11.133 -11.305 -16.312 1 92.25 4 PHE B N 1
ATOM 1841 C CA . PHE B 1 4 ? -11.32 -9.898 -16.641 1 92.25 4 PHE B CA 1
ATOM 1842 C C . PHE B 1 4 ? -12.094 -9.18 -15.547 1 92.25 4 PHE B C 1
ATOM 1844 O O . PHE B 1 4 ? -11.734 -8.07 -15.148 1 92.25 4 PHE B O 1
ATOM 1851 N N . CYS B 1 5 ? -13.094 -9.781 -15.055 1 94.12 5 CYS B N 1
ATOM 1852 C CA . CYS B 1 5 ? -13.883 -9.211 -13.969 1 94.12 5 CYS B CA 1
ATOM 1853 C C . CYS B 1 5 ? -13.023 -8.961 -12.734 1 94.12 5 CYS B C 1
ATOM 1855 O O . CYS B 1 5 ? -13.086 -7.891 -12.133 1 94.12 5 CYS B O 1
ATOM 1857 N N . ILE B 1 6 ? -12.172 -9.836 -12.43 1 94.69 6 ILE B N 1
ATOM 1858 C CA . ILE B 1 6 ? -11.336 -9.734 -11.242 1 94.69 6 ILE B CA 1
ATOM 1859 C C . ILE B 1 6 ? -10.305 -8.625 -11.422 1 94.69 6 ILE B C 1
ATOM 1861 O O . ILE B 1 6 ? -10.023 -7.871 -10.492 1 94.69 6 ILE B O 1
ATOM 1865 N N . LEU B 1 7 ? -9.805 -8.523 -12.664 1 94.88 7 LEU B N 1
ATOM 1866 C CA . LEU B 1 7 ? -8.82 -7.488 -12.945 1 94.88 7 LEU B CA 1
ATOM 1867 C C . LEU B 1 7 ? -9.438 -6.098 -12.852 1 94.88 7 LEU B C 1
ATOM 1869 O O . LEU B 1 7 ? -8.82 -5.168 -12.336 1 94.88 7 LEU B O 1
ATOM 1873 N N . VAL B 1 8 ? -10.617 -5.992 -13.297 1 96.5 8 VAL B N 1
ATOM 1874 C CA . VAL B 1 8 ? -11.328 -4.719 -13.219 1 96.5 8 VAL B CA 1
ATOM 1875 C C . VAL B 1 8 ? -11.617 -4.387 -11.758 1 96.5 8 VAL B C 1
ATOM 1877 O O . VAL B 1 8 ? -11.438 -3.244 -11.32 1 96.5 8 VAL B O 1
ATOM 1880 N N . VAL B 1 9 ? -11.953 -5.352 -11 1 97.19 9 VAL B N 1
ATOM 1881 C CA . VAL B 1 9 ? -12.305 -5.156 -9.594 1 97.19 9 VAL B CA 1
ATOM 1882 C C . VAL B 1 9 ? -11.078 -4.73 -8.805 1 97.19 9 VAL B C 1
ATOM 1884 O O . VAL B 1 9 ? -11.133 -3.779 -8.016 1 97.19 9 VAL B O 1
ATOM 1887 N N . VAL B 1 10 ? -10.023 -5.359 -9.055 1 95.75 10 VAL B N 1
ATOM 1888 C CA . VAL B 1 10 ? -8.828 -5.043 -8.273 1 95.75 10 VAL B CA 1
ATOM 1889 C C . VAL B 1 10 ? -8.359 -3.629 -8.602 1 95.75 10 VAL B C 1
ATOM 1891 O O . VAL B 1 10 ? -7.934 -2.887 -7.711 1 95.75 10 VAL B O 1
ATOM 1894 N N . ALA B 1 11 ? -8.422 -3.252 -9.828 1 96.75 11 ALA B N 1
ATOM 1895 C CA . ALA B 1 11 ? -8.023 -1.907 -10.227 1 96.75 11 ALA B CA 1
ATOM 1896 C C . ALA B 1 11 ? -8.906 -0.85 -9.578 1 96.75 11 ALA B C 1
ATOM 1898 O O . ALA B 1 11 ? -8.406 0.134 -9.023 1 96.75 11 ALA B O 1
ATOM 1899 N N . LEU B 1 12 ? -10.172 -1.109 -9.617 1 98.06 12 LEU B N 1
ATOM 1900 C CA . LEU B 1 12 ? -11.117 -0.144 -9.07 1 98.06 12 LEU B CA 1
ATOM 1901 C C . LEU B 1 12 ? -11.055 -0.119 -7.551 1 98.06 12 LEU B C 1
ATOM 1903 O O . LEU B 1 12 ? -11.25 0.932 -6.934 1 98.06 12 LEU B O 1
ATOM 1907 N N . GLU B 1 13 ? -10.852 -1.217 -7 1 97.62 13 GLU B N 1
ATOM 1908 C CA . GLU B 1 13 ? -10.719 -1.283 -5.547 1 97.62 13 GLU B CA 1
ATOM 1909 C C . GLU B 1 13 ? -9.484 -0.525 -5.07 1 97.62 13 GLU B C 1
ATOM 1911 O O . GLU B 1 13 ? -9.539 0.199 -4.074 1 97.62 13 GLU B O 1
ATOM 1916 N N . ARG B 1 14 ? -8.367 -0.649 -5.719 1 96.25 14 ARG B N 1
ATOM 1917 C CA . ARG B 1 14 ? -7.156 0.077 -5.355 1 96.25 14 ARG B CA 1
ATOM 1918 C C . ARG B 1 14 ? -7.324 1.575 -5.582 1 96.25 14 ARG B C 1
ATOM 1920 O O . ARG B 1 14 ? -6.824 2.389 -4.805 1 96.25 14 ARG B O 1
ATOM 1927 N N . LEU B 1 15 ? -7.977 1.841 -6.672 1 97.25 15 LEU B N 1
ATOM 1928 C CA . LEU B 1 15 ? -8.305 3.242 -6.906 1 97.25 15 LEU B CA 1
ATOM 1929 C C . LEU B 1 15 ? -9.102 3.816 -5.742 1 97.25 15 LEU B C 1
ATOM 1931 O O . LEU B 1 15 ? -8.805 4.91 -5.258 1 97.25 15 LEU B O 1
ATOM 1935 N N . ALA B 1 16 ? -10.07 3.027 -5.348 1 97.88 16 ALA B N 1
ATOM 1936 C CA . ALA B 1 16 ? -10.914 3.482 -4.246 1 97.88 16 ALA B CA 1
ATOM 1937 C C . ALA B 1 16 ? -10.117 3.584 -2.947 1 97.88 16 ALA B C 1
ATOM 1939 O O . ALA B 1 16 ? -10.219 4.578 -2.227 1 97.88 16 ALA B O 1
ATOM 1940 N N . PHE B 1 17 ? -9.367 2.627 -2.656 1 97.12 17 PHE B N 1
ATOM 1941 C CA . PHE B 1 17 ? -8.617 2.574 -1.409 1 97.12 17 PHE B CA 1
ATOM 1942 C C . PHE B 1 17 ? -7.637 3.74 -1.316 1 97.12 17 PHE B C 1
ATOM 1944 O O . PHE B 1 17 ? -7.629 4.473 -0.326 1 97.12 17 PHE B O 1
ATOM 1951 N N . TYR B 1 18 ? -6.871 3.965 -2.336 1 94.88 18 TYR B N 1
ATOM 1952 C CA . TYR B 1 18 ? -5.875 5.031 -2.311 1 94.88 18 TYR B CA 1
ATOM 1953 C C . TYR B 1 18 ? -6.523 6.391 -2.539 1 94.88 18 TYR B C 1
ATOM 1955 O O . TYR B 1 18 ? -5.953 7.422 -2.184 1 94.88 18 TYR B O 1
ATOM 1963 N N . GLY B 1 19 ? -7.703 6.367 -3.111 1 95 19 GLY B N 1
ATOM 1964 C CA . GLY B 1 19 ? -8.453 7.613 -3.211 1 95 19 GLY B CA 1
ATOM 1965 C C . GLY B 1 19 ? -8.891 8.156 -1.864 1 95 19 GLY B C 1
ATOM 1966 O O . GLY B 1 19 ? -8.984 9.367 -1.68 1 95 19 GLY B O 1
ATOM 1967 N N . ILE B 1 20 ? -9.117 7.273 -0.998 1 94.19 20 ILE B N 1
ATOM 1968 C CA . ILE B 1 20 ? -9.523 7.664 0.348 1 94.19 20 ILE B CA 1
ATOM 1969 C C . ILE B 1 20 ? -8.289 8.016 1.178 1 94.19 20 ILE B C 1
ATOM 1971 O O . ILE B 1 20 ? -8.289 9 1.914 1 94.19 20 ILE B O 1
ATOM 1975 N N . THR B 1 21 ? -7.172 7.309 0.958 1 92.12 21 THR B N 1
ATOM 1976 C CA . THR B 1 21 ? -6.059 7.395 1.9 1 92.12 21 THR B CA 1
ATOM 1977 C C . THR B 1 21 ? -5.035 8.422 1.433 1 92.12 21 THR B C 1
ATOM 1979 O O . THR B 1 21 ? -4.234 8.914 2.23 1 92.12 21 THR B O 1
ATOM 1982 N N . CYS B 1 22 ? -5.035 8.797 0.194 1 88.25 22 CYS B N 1
ATOM 1983 C CA . CYS B 1 22 ? -3.955 9.617 -0.341 1 88.25 22 CYS B CA 1
ATOM 1984 C C . CYS B 1 22 ? -3.912 10.977 0.348 1 88.25 22 CYS B C 1
ATOM 1986 O O . CYS B 1 22 ? -2.832 11.5 0.629 1 88.25 22 CYS B O 1
ATOM 1988 N N . ASN B 1 23 ? -5.031 11.57 0.703 1 87.12 23 ASN B N 1
ATOM 1989 C CA . ASN B 1 23 ? -5.051 12.875 1.348 1 87.12 23 ASN B CA 1
ATOM 1990 C C . ASN B 1 23 ? -5.777 12.828 2.688 1 87.12 23 ASN B C 1
ATOM 1992 O O . ASN B 1 23 ? -6.402 13.812 3.096 1 87.12 23 ASN B O 1
ATOM 1996 N N . LEU B 1 24 ? -5.652 11.711 3.299 1 86.94 24 LEU B N 1
ATOM 1997 C CA . LEU B 1 24 ? -6.406 11.539 4.535 1 86.94 24 LEU B CA 1
ATOM 1998 C C . LEU B 1 24 ? -5.848 12.43 5.641 1 86.94 24 LEU B C 1
ATOM 2000 O O . LEU B 1 24 ? -6.605 12.984 6.438 1 86.94 24 LEU B O 1
ATOM 2004 N N . VAL B 1 25 ? -4.57 12.594 5.68 1 82.5 25 VAL B N 1
ATOM 2005 C CA . VAL B 1 25 ? -3.961 13.453 6.688 1 82.5 25 VAL B CA 1
ATOM 2006 C C . VAL B 1 25 ? -4.449 14.891 6.508 1 82.5 25 VAL B C 1
ATOM 2008 O O . VAL B 1 25 ? -4.828 15.555 7.477 1 82.5 25 VAL B O 1
ATOM 2011 N N . MET B 1 26 ? -4.43 15.328 5.289 1 81.88 26 MET B N 1
ATOM 2012 C CA . MET B 1 26 ? -4.887 16.688 5.004 1 81.88 26 MET B CA 1
ATOM 2013 C C . MET B 1 26 ? -6.371 16.844 5.328 1 81.88 26 MET B C 1
ATOM 2015 O O . MET B 1 26 ? -6.793 17.875 5.832 1 81.88 26 MET B O 1
ATOM 2019 N N . PHE B 1 27 ? -7.102 15.891 5.059 1 85.38 27 PHE B N 1
ATOM 2020 C CA . PHE B 1 27 ? -8.531 15.93 5.352 1 85.38 27 PHE B CA 1
ATOM 2021 C C . PHE B 1 27 ? -8.773 16.047 6.848 1 85.38 27 PHE B C 1
ATOM 2023 O O . PHE B 1 27 ? -9.711 16.734 7.277 1 85.38 27 PHE B O 1
ATOM 2030 N N . LEU B 1 28 ? -7.926 15.438 7.617 1 83 28 LEU B N 1
ATOM 2031 C CA . LEU B 1 28 ? -8.117 15.414 9.062 1 83 28 LEU B CA 1
ATOM 2032 C C . LEU B 1 28 ? -7.512 16.656 9.711 1 83 28 LEU B C 1
ATOM 2034 O O . LEU B 1 28 ? -7.953 17.078 10.781 1 83 28 LEU B O 1
ATOM 2038 N N . ASN B 1 29 ? -6.504 17.203 9.062 1 76.81 29 ASN B N 1
ATOM 2039 C CA . ASN B 1 29 ? -5.746 18.266 9.719 1 76.81 29 ASN B CA 1
ATOM 2040 C C . ASN B 1 29 ? -5.914 19.594 9 1 76.81 29 ASN B C 1
ATOM 2042 O O . ASN B 1 29 ? -5.809 20.656 9.617 1 76.81 29 ASN B O 1
ATOM 2046 N N . ALA B 1 30 ? -6.07 19.625 7.742 1 66.06 30 ALA B N 1
ATOM 2047 C CA . ALA B 1 30 ? -6.031 20.891 6.992 1 66.06 30 ALA B CA 1
ATOM 2048 C C . ALA B 1 30 ? -7.234 21.766 7.32 1 66.06 30 ALA B C 1
ATOM 2050 O O . ALA B 1 30 ? -8.297 21.25 7.695 1 66.06 30 ALA B O 1
ATOM 2051 N N . ASP B 1 31 ? -6.875 23 7.387 1 61.22 31 ASP B N 1
ATOM 2052 C CA . ASP B 1 31 ? -7.949 23.984 7.512 1 61.22 31 ASP B CA 1
ATOM 2053 C C . ASP B 1 31 ? -8.984 23.812 6.402 1 61.22 31 ASP B C 1
ATOM 2055 O O . ASP B 1 31 ? -8.633 23.5 5.258 1 61.22 31 ASP B O 1
ATOM 2059 N N . PRO B 1 32 ? -10.25 23.875 6.684 1 55.69 32 PRO B N 1
ATOM 2060 C CA . PRO B 1 32 ? -10.953 24.234 7.918 1 55.69 32 PRO B CA 1
ATOM 2061 C C . PRO B 1 32 ? -11.289 23.031 8.789 1 55.69 32 PRO B C 1
ATOM 2063 O O . PRO B 1 32 ? -11.938 23.172 9.828 1 55.69 32 PRO B O 1
ATOM 2066 N N . TYR B 1 33 ? -10.883 21.797 8.312 1 55.03 33 TYR B N 1
ATOM 2067 C CA . TYR B 1 33 ? -11.391 20.578 8.938 1 55.03 33 TYR B CA 1
ATOM 2068 C C . TYR B 1 33 ? -10.758 20.359 10.305 1 55.03 33 TYR B C 1
ATOM 2070 O O . TYR B 1 33 ? -11.43 19.953 11.25 1 55.03 33 TYR B O 1
ATOM 2078 N N . THR B 1 34 ? -9.664 21.047 10.609 1 60.22 34 THR B N 1
ATOM 2079 C CA . THR B 1 34 ? -8.773 20.969 11.758 1 60.22 34 THR B CA 1
ATOM 2080 C C . THR B 1 34 ? -9.32 20.016 12.805 1 60.22 34 THR B C 1
ATOM 2082 O O . THR B 1 34 ? -9.406 20.344 13.992 1 60.22 34 THR B O 1
ATOM 2085 N N . TRP B 1 35 ? -9.82 18.734 12.234 1 62.59 35 TRP B N 1
ATOM 2086 C CA . TRP B 1 35 ? -10.406 17.719 13.102 1 62.59 35 TRP B CA 1
ATOM 2087 C C . TRP B 1 35 ? -9.422 17.281 14.18 1 62.59 35 TRP B C 1
ATOM 2089 O O . TRP B 1 35 ? -9.812 17.031 15.32 1 62.59 35 TRP B O 1
ATOM 2099 N N . GLN B 1 36 ? -8.203 17.25 13.75 1 70.62 36 GLN B N 1
ATOM 2100 C CA . GLN B 1 36 ? -7.137 16.734 14.602 1 70.62 36 GLN B CA 1
ATOM 2101 C C . GLN B 1 36 ? -5.84 17.5 14.375 1 70.62 36 GLN B C 1
ATOM 2103 O O . GLN B 1 36 ? -5.609 18.047 13.289 1 70.62 36 GLN B O 1
ATOM 2108 N N . ALA B 1 37 ? -5.148 17.609 15.5 1 74.38 37 ALA B N 1
ATOM 2109 C CA . ALA B 1 37 ? -3.764 18.047 15.328 1 74.38 37 ALA B CA 1
ATOM 2110 C C . ALA B 1 37 ? -2.998 17.078 14.422 1 74.38 37 ALA B C 1
ATOM 2112 O O . ALA B 1 37 ? -3.473 15.977 14.133 1 74.38 37 ALA B O 1
ATOM 2113 N N . LEU B 1 38 ? -1.953 17.531 13.914 1 76.62 38 LEU B N 1
ATOM 2114 C CA . LEU B 1 38 ? -1.157 16.734 12.992 1 76.62 38 LEU B CA 1
ATOM 2115 C C . LEU B 1 38 ? -0.786 15.391 13.609 1 76.62 38 LEU B C 1
ATOM 2117 O O . LEU B 1 38 ? -0.864 14.352 12.953 1 76.62 38 LEU B O 1
ATOM 2121 N N . THR B 1 39 ? -0.38 15.406 14.859 1 76.62 39 THR B N 1
ATOM 2122 C CA . THR B 1 39 ? -0.023 14.164 15.539 1 76.62 39 THR B CA 1
ATOM 2123 C C . THR B 1 39 ? -1.229 13.242 15.648 1 76.62 39 THR B C 1
ATOM 2125 O O . THR B 1 39 ? -1.101 12.023 15.492 1 76.62 39 THR B O 1
ATOM 2128 N N . GLY B 1 40 ? -2.387 13.812 15.945 1 80.12 40 GLY B N 1
ATOM 2129 C CA . GLY B 1 40 ? -3.615 13.031 15.984 1 80.12 40 GLY B CA 1
ATOM 2130 C C . GLY B 1 40 ? -4.004 12.461 14.641 1 80.12 40 GLY B C 1
ATOM 2131 O O . GLY B 1 40 ? -4.414 11.297 14.547 1 80.12 40 GLY B O 1
ATOM 2132 N N . ALA B 1 41 ? -3.873 13.25 13.625 1 83.38 41 ALA B N 1
ATOM 2133 C CA . ALA B 1 41 ? -4.168 12.797 12.273 1 83.38 41 ALA B CA 1
ATOM 2134 C C . ALA B 1 41 ? -3.25 11.648 11.867 1 83.38 41 ALA B C 1
ATOM 2136 O O . ALA B 1 41 ? -3.705 10.648 11.305 1 83.38 41 ALA B O 1
ATOM 2137 N N . ALA B 1 42 ? -1.962 11.773 12.219 1 81.12 42 ALA B N 1
ATOM 2138 C CA . ALA B 1 42 ? -0.991 10.727 11.922 1 81.12 42 ALA B CA 1
ATOM 2139 C C . ALA B 1 42 ? -1.338 9.43 12.664 1 81.12 42 ALA B C 1
ATOM 2141 O O . ALA B 1 42 ? -1.261 8.344 12.094 1 81.12 42 ALA B O 1
ATOM 2142 N N . SER B 1 43 ? -1.737 9.594 13.859 1 83 43 SER B N 1
ATOM 2143 C CA . SER B 1 43 ? -2.115 8.43 14.656 1 83 43 SER B CA 1
ATOM 2144 C C . SER B 1 43 ? -3.336 7.73 14.062 1 83 43 SER B C 1
ATOM 2146 O O . SER B 1 43 ? -3.41 6.5 14.055 1 83 43 SER B O 1
ATOM 2148 N N . THR B 1 44 ? -4.285 8.523 13.641 1 86.12 44 THR B N 1
ATOM 2149 C CA . THR B 1 44 ? -5.477 7.957 13.008 1 86.12 44 THR B CA 1
ATOM 2150 C C . THR B 1 44 ? -5.102 7.141 11.781 1 86.12 44 THR B C 1
ATOM 2152 O O . THR B 1 44 ? -5.625 6.043 11.57 1 86.12 44 THR B O 1
ATOM 2155 N N . ILE B 1 45 ? -4.188 7.613 11.039 1 85.81 45 ILE B N 1
ATOM 2156 C CA . ILE B 1 45 ? -3.744 6.922 9.836 1 85.81 45 ILE B CA 1
ATOM 2157 C C . ILE B 1 45 ? -3.043 5.621 10.211 1 85.81 45 ILE B C 1
ATOM 2159 O O . ILE B 1 45 ? -3.287 4.578 9.602 1 85.81 45 ILE B O 1
ATOM 2163 N N . PHE B 1 46 ? -2.242 5.664 11.234 1 86 46 PHE B N 1
ATOM 2164 C CA . PHE B 1 46 ? -1.546 4.469 11.695 1 86 46 PHE B CA 1
ATOM 2165 C C . PHE B 1 46 ? -2.539 3.398 12.133 1 86 46 PHE B C 1
ATOM 2167 O O . PHE B 1 46 ? -2.391 2.227 11.781 1 86 46 PHE B O 1
ATOM 2174 N N . VAL B 1 47 ? -3.461 3.871 12.812 1 87.19 47 VAL B N 1
ATOM 2175 C CA . VAL B 1 47 ? -4.453 2.926 13.305 1 87.19 47 VAL B CA 1
ATOM 2176 C C . VAL B 1 47 ? -5.254 2.352 12.141 1 87.19 47 VAL B C 1
ATOM 2178 O O . VAL B 1 47 ? -5.531 1.15 12.102 1 87.19 47 VAL B O 1
ATOM 2181 N N . PHE B 1 48 ? -5.586 3.18 11.273 1 93.81 48 PHE B N 1
ATOM 2182 C CA . PHE B 1 48 ? -6.34 2.768 10.094 1 93.81 48 PHE B CA 1
ATOM 2183 C C . PHE B 1 48 ? -5.598 1.684 9.32 1 93.81 48 PHE B C 1
ATOM 2185 O O . PHE B 1 48 ? -6.164 0.63 9.023 1 93.81 48 PHE B O 1
ATOM 2192 N N . PHE B 1 49 ? -4.336 1.919 9.016 1 91.94 49 PHE B N 1
ATOM 2193 C CA . PHE B 1 49 ? -3.561 0.967 8.227 1 91.94 49 PHE B CA 1
ATOM 2194 C C . PHE B 1 49 ? -3.287 -0.301 9.023 1 91.94 49 PHE B C 1
ATOM 2196 O O . PHE B 1 49 ? -3.334 -1.406 8.477 1 91.94 49 PHE B O 1
ATOM 2203 N N . SER B 1 50 ? -3.018 -0.111 10.281 1 90.56 50 SER B N 1
ATOM 2204 C CA . SER B 1 50 ? -2.818 -1.286 11.125 1 90.56 50 SER B CA 1
ATOM 2205 C C . SER B 1 50 ? -4.059 -2.174 11.141 1 90.56 50 SER B C 1
ATOM 2207 O O . SER B 1 50 ? -3.957 -3.395 11.016 1 90.56 50 SER B O 1
ATOM 2209 N N . LEU B 1 51 ? -5.188 -1.523 11.297 1 93.5 51 LEU B N 1
ATOM 2210 C CA . LEU B 1 51 ? -6.441 -2.27 11.297 1 93.5 51 LEU B CA 1
ATOM 2211 C C . LEU B 1 51 ? -6.668 -2.939 9.945 1 93.5 51 LEU B C 1
ATOM 2213 O O . LEU B 1 51 ? -7.18 -4.062 9.883 1 93.5 51 LEU B O 1
ATOM 2217 N N . SER B 1 52 ? -6.34 -2.242 8.914 1 94.12 52 SER B N 1
ATOM 2218 C CA . SER B 1 52 ? -6.508 -2.785 7.566 1 94.12 52 SER B CA 1
ATOM 2219 C C . SER B 1 52 ? -5.637 -4.02 7.359 1 94.12 52 SER B C 1
ATOM 2221 O O . SER B 1 52 ? -6.098 -5.031 6.828 1 94.12 52 SER B O 1
ATOM 2223 N N . PHE B 1 53 ? -4.395 -4.004 7.844 1 93.06 53 PHE B N 1
ATOM 2224 C CA . PHE B 1 53 ? -3.494 -5.137 7.672 1 93.06 53 PHE B CA 1
ATOM 2225 C C . PHE B 1 53 ? -3.879 -6.277 8.609 1 93.06 53 PHE B C 1
ATOM 2227 O O . PHE B 1 53 ? -3.732 -7.449 8.258 1 93.06 53 PHE B O 1
ATOM 2234 N N . LEU B 1 54 ? -4.359 -5.93 9.719 1 91.25 54 LEU B N 1
ATOM 2235 C CA . LEU B 1 54 ? -4.871 -6.949 10.633 1 91.25 54 LEU B CA 1
ATOM 2236 C C . LEU B 1 54 ? -6.105 -7.625 10.055 1 91.25 54 LEU B C 1
ATOM 2238 O O . LEU B 1 54 ? -6.242 -8.852 10.133 1 91.25 54 LEU B O 1
ATOM 2242 N N . SER B 1 55 ? -6.977 -6.805 9.523 1 93.56 55 SER B N 1
ATOM 2243 C CA . SER B 1 55 ? -8.172 -7.328 8.875 1 93.56 55 SER B CA 1
ATOM 2244 C C . SER B 1 55 ? -7.812 -8.305 7.762 1 93.56 55 SER B C 1
ATOM 2246 O O . SER B 1 55 ? -8.484 -9.328 7.586 1 93.56 55 SER B O 1
ATOM 2248 N N . SER B 1 56 ? -6.828 -7.957 7.008 1 91.5 56 SER B N 1
ATOM 2249 C CA . SER B 1 56 ? -6.371 -8.836 5.938 1 91.5 56 SER B CA 1
ATOM 2250 C C . SER B 1 56 ? -6.008 -10.219 6.473 1 91.5 56 SER B C 1
ATOM 2252 O O . SER B 1 56 ? -6.402 -11.234 5.898 1 91.5 56 SER B O 1
ATOM 2254 N N . LEU B 1 57 ? -5.309 -10.281 7.551 1 87.62 57 LEU B N 1
ATOM 2255 C CA . LEU B 1 57 ? -4.875 -11.547 8.133 1 87.62 57 LEU B CA 1
ATOM 2256 C C . LEU B 1 57 ? -6.066 -12.336 8.672 1 87.62 57 LEU B C 1
ATOM 2258 O O . LEU B 1 57 ? -6.195 -13.531 8.406 1 87.62 57 LEU B O 1
ATOM 2262 N N . VAL B 1 58 ? -6.977 -11.672 9.281 1 90.56 58 VAL B N 1
ATOM 2263 C CA . VAL B 1 58 ? -8.109 -12.305 9.938 1 90.56 58 VAL B CA 1
ATOM 2264 C C . VAL B 1 58 ? -9.094 -12.828 8.891 1 90.56 58 VAL B C 1
ATOM 2266 O O . VAL B 1 58 ? -9.477 -13.992 8.922 1 90.56 58 VAL B O 1
ATOM 2269 N N . PHE B 1 59 ? -9.375 -12.016 7.957 1 90.75 59 PHE B N 1
ATOM 2270 C CA . PHE B 1 59 ? -10.414 -12.391 7.004 1 90.75 59 PHE B CA 1
ATOM 2271 C C . PHE B 1 59 ? -9.859 -13.328 5.938 1 90.75 59 PHE B C 1
ATOM 2273 O O . PHE B 1 59 ? -10.617 -14.016 5.25 1 90.75 59 PHE B O 1
ATOM 2280 N N . GLY B 1 60 ? -8.547 -13.289 5.773 1 85.94 60 GLY B N 1
ATOM 2281 C CA . GLY B 1 60 ? -7.949 -14.32 4.945 1 85.94 60 GLY B CA 1
ATOM 2282 C C . GLY B 1 60 ? -8.203 -15.727 5.469 1 85.94 60 GLY B C 1
ATOM 2283 O O . GLY B 1 60 ? -8.609 -16.609 4.711 1 85.94 60 GLY B O 1
ATOM 2284 N N . VAL B 1 61 ? -8.07 -15.891 6.734 1 84.5 61 VAL B N 1
ATOM 2285 C CA . VAL B 1 61 ? -8.266 -17.188 7.375 1 84.5 61 VAL B CA 1
ATOM 2286 C C . VAL B 1 61 ? -9.75 -17.516 7.43 1 84.5 61 VAL B C 1
ATOM 2288 O O . VAL B 1 61 ? -10.148 -18.656 7.141 1 84.5 61 VAL B O 1
ATOM 2291 N N . LEU B 1 62 ? -10.523 -16.562 7.664 1 87.62 62 LEU B N 1
ATOM 2292 C CA . LEU B 1 62 ? -11.961 -16.781 7.809 1 87.62 62 LEU B CA 1
ATOM 2293 C C . LEU B 1 62 ? -12.594 -17.156 6.477 1 87.62 62 LEU B C 1
ATOM 2295 O O . LEU B 1 62 ? -13.523 -17.969 6.434 1 87.62 62 LEU B O 1
ATOM 2299 N N . ALA B 1 63 ? -12.133 -16.578 5.434 1 87.81 63 ALA B N 1
ATOM 2300 C CA . ALA B 1 63 ? -12.664 -16.875 4.109 1 87.81 63 ALA B CA 1
ATOM 2301 C C . ALA B 1 63 ? -12.344 -18.312 3.703 1 87.81 63 ALA B C 1
ATOM 2303 O O . ALA B 1 63 ? -13.156 -18.984 3.055 1 87.81 63 ALA B O 1
ATOM 2304 N N . ASP B 1 64 ? -11.234 -18.766 4.125 1 81.38 64 ASP B N 1
ATOM 2305 C CA . ASP B 1 64 ? -10.797 -20.109 3.777 1 81.38 64 ASP B CA 1
ATOM 2306 C C . ASP B 1 64 ? -11.531 -21.156 4.613 1 81.38 64 ASP B C 1
ATOM 2308 O O . ASP B 1 64 ? -11.844 -22.25 4.125 1 81.38 64 ASP B O 1
ATOM 2312 N N . SER B 1 65 ? -11.883 -20.781 5.801 1 83.31 65 SER B N 1
ATOM 2313 C CA . SER B 1 65 ? -12.352 -21.797 6.746 1 83.31 65 SER B CA 1
ATOM 2314 C C . SER B 1 65 ? -13.875 -21.75 6.887 1 83.31 65 SER B C 1
ATOM 2316 O O . SER B 1 65 ? -14.516 -22.797 7.062 1 83.31 65 SER B O 1
ATOM 2318 N N . LEU B 1 66 ? -14.484 -20.562 6.793 1 83.44 66 LEU B N 1
ATOM 2319 C CA . LEU B 1 66 ? -15.875 -20.469 7.246 1 83.44 66 LEU B CA 1
ATOM 2320 C C . LEU B 1 66 ? -16.781 -19.984 6.125 1 83.44 66 LEU B C 1
ATOM 2322 O O . LEU B 1 66 ? -17.812 -20.609 5.836 1 83.44 66 LEU B O 1
ATOM 2326 N N . PHE B 1 67 ? -16.453 -18.906 5.434 1 86.5 67 PHE B N 1
ATOM 2327 C CA . PHE B 1 67 ? -17.438 -18.188 4.652 1 86.5 67 PHE B CA 1
ATOM 2328 C C . PHE B 1 67 ? -17.234 -18.422 3.162 1 86.5 67 PHE B C 1
ATOM 2330 O O . PHE B 1 67 ? -18.156 -18.203 2.363 1 86.5 67 PHE B O 1
ATOM 2337 N N . GLY B 1 68 ? -16.078 -18.953 2.828 1 88.44 68 GLY B N 1
ATOM 2338 C CA . GLY B 1 68 ? -15.742 -18.953 1.414 1 88.44 68 GLY B CA 1
ATOM 2339 C C . GLY B 1 68 ? -15.25 -17.609 0.918 1 88.44 68 GLY B C 1
ATOM 2340 O O . GLY B 1 68 ? -15.594 -16.562 1.479 1 88.44 68 GLY B O 1
ATOM 2341 N N . ARG B 1 69 ? -14.609 -17.594 -0.151 1 89.69 69 ARG B N 1
ATOM 2342 C CA . ARG B 1 69 ? -13.938 -16.391 -0.625 1 89.69 69 ARG B CA 1
ATOM 2343 C C . ARG B 1 69 ? -14.922 -15.469 -1.338 1 89.69 69 ARG B C 1
ATOM 2345 O O . ARG B 1 69 ? -14.867 -14.25 -1.179 1 89.69 69 ARG B O 1
ATOM 2352 N N . TYR B 1 70 ? -15.852 -16.047 -2.068 1 92.81 70 TYR B N 1
ATOM 2353 C CA . TYR B 1 70 ? -16.797 -15.203 -2.803 1 92.81 70 TYR B CA 1
ATOM 2354 C C . TYR B 1 70 ? -17.672 -14.406 -1.85 1 92.81 70 TYR B C 1
ATOM 2356 O O . TYR B 1 70 ? -17.781 -13.18 -1.975 1 92.81 70 TYR B O 1
ATOM 2364 N N . SER B 1 71 ? -18.266 -15.062 -0.95 1 93.88 71 SER B N 1
ATOM 2365 C CA . SER B 1 71 ? -19.156 -14.398 0.006 1 93.88 71 SER B CA 1
ATOM 2366 C C . SER B 1 71 ? -18.391 -13.375 0.84 1 93.88 71 SER B C 1
ATOM 2368 O O . SER B 1 71 ? -18.922 -12.305 1.156 1 93.88 71 SER B O 1
ATOM 2370 N N . THR B 1 72 ? -17.188 -13.695 1.191 1 94.69 72 THR B N 1
ATOM 2371 C CA . THR B 1 72 ? -16.344 -12.773 1.951 1 94.69 72 THR B CA 1
ATOM 2372 C C . THR B 1 72 ? -16.062 -11.508 1.142 1 94.69 72 THR B C 1
ATOM 2374 O O . THR B 1 72 ? -16.125 -10.398 1.671 1 94.69 72 THR B O 1
ATOM 2377 N N . LEU B 1 73 ? -15.812 -11.68 -0.096 1 96.12 73 LEU B N 1
ATOM 2378 C CA . LEU B 1 73 ? -15.5 -10.547 -0.959 1 96.12 73 LEU B CA 1
ATOM 2379 C C . LEU B 1 73 ? -16.719 -9.648 -1.132 1 96.12 73 LEU B C 1
ATOM 2381 O O . LEU B 1 73 ? -16.609 -8.422 -1.078 1 96.12 73 LEU B O 1
ATOM 2385 N N . VAL B 1 74 ? -17.875 -10.273 -1.261 1 96.12 74 VAL B N 1
ATOM 2386 C CA . VAL B 1 74 ? -19.094 -9.492 -1.421 1 96.12 74 VAL B CA 1
ATOM 2387 C C . VAL B 1 74 ? -19.359 -8.688 -0.154 1 96.12 74 VAL B C 1
ATOM 2389 O O . VAL B 1 74 ? -19.625 -7.484 -0.224 1 96.12 74 VAL B O 1
ATOM 2392 N N . LEU B 1 75 ? -19.219 -9.305 0.922 1 96.44 75 LEU B N 1
ATOM 2393 C CA . LEU B 1 75 ? -19.422 -8.617 2.193 1 96.44 75 LEU B CA 1
ATOM 2394 C C . LEU B 1 75 ? -18.406 -7.496 2.373 1 96.44 75 LEU B C 1
ATOM 2396 O O . LEU B 1 75 ? -18.734 -6.418 2.869 1 96.44 75 LEU B O 1
ATOM 2400 N N . SER B 1 76 ? -17.219 -7.785 2.037 1 97.88 76 SER B N 1
ATOM 2401 C CA . SER B 1 76 ? -16.141 -6.797 2.156 1 97.88 76 SER B CA 1
ATOM 2402 C C . SER B 1 76 ? -16.438 -5.566 1.298 1 97.88 76 SER B C 1
ATOM 2404 O O . SER B 1 76 ? -16.188 -4.438 1.724 1 97.88 76 SER B O 1
ATOM 2406 N N . LEU B 1 77 ? -16.938 -5.801 0.131 1 98.19 77 LEU B N 1
ATOM 2407 C CA . LEU B 1 77 ? -17.266 -4.703 -0.768 1 98.19 77 LEU B CA 1
ATOM 2408 C C . LEU B 1 77 ? -18.406 -3.861 -0.204 1 98.19 77 LEU B C 1
ATOM 2410 O O . LEU B 1 77 ? -18.391 -2.633 -0.317 1 98.19 77 LEU B O 1
ATOM 2414 N N . VAL B 1 78 ? -19.312 -4.516 0.409 1 98.25 78 VAL B N 1
ATOM 2415 C CA . VAL B 1 78 ? -20.422 -3.801 1.018 1 98.25 78 VAL B CA 1
ATOM 2416 C C . VAL B 1 78 ? -19.922 -2.9 2.141 1 98.25 78 VAL B C 1
ATOM 2418 O O . VAL B 1 78 ? -20.281 -1.729 2.221 1 98.25 78 VAL B O 1
ATOM 2421 N N . LEU B 1 79 ? -19.094 -3.434 2.986 1 98.31 79 LEU B N 1
ATOM 2422 C CA . LEU B 1 79 ? -18.5 -2.643 4.062 1 98.31 79 LEU B CA 1
ATOM 2423 C C . LEU B 1 79 ? -17.719 -1.462 3.506 1 98.31 79 LEU B C 1
ATOM 2425 O O . LEU B 1 79 ? -17.828 -0.342 4.012 1 98.31 79 LEU B O 1
ATOM 2429 N N . PHE B 1 80 ? -16.938 -1.738 2.516 1 98.56 80 PHE B N 1
ATOM 2430 C CA . PHE B 1 80 ? -16.125 -0.719 1.873 1 98.56 80 PHE B CA 1
ATOM 2431 C C . PHE B 1 80 ? -16.984 0.385 1.285 1 98.56 80 PHE B C 1
ATOM 2433 O O . PHE B 1 80 ? -16.672 1.569 1.417 1 98.56 80 PHE B O 1
ATOM 2440 N N . ILE B 1 81 ? -18.172 0.031 0.728 1 98.44 81 ILE B N 1
ATOM 2441 C CA . ILE B 1 81 ? -19.094 0.99 0.129 1 98.44 81 ILE B CA 1
ATOM 2442 C C . ILE B 1 81 ? -19.703 1.873 1.218 1 98.44 81 ILE B C 1
ATOM 2444 O O . ILE B 1 81 ? -19.734 3.098 1.083 1 98.44 81 ILE B O 1
ATOM 2448 N N . PHE B 1 82 ? -20.125 1.274 2.246 1 98.25 82 PHE B N 1
ATOM 2449 C CA . PHE B 1 82 ? -20.719 2.043 3.332 1 98.25 82 PHE B CA 1
ATOM 2450 C C . PHE B 1 82 ? -19.719 3.035 3.91 1 98.25 82 PHE B C 1
ATOM 2452 O O . PHE B 1 82 ? -20.062 4.188 4.176 1 98.25 82 PHE B O 1
ATOM 2459 N N . GLY B 1 83 ? -18.516 2.57 4.145 1 97.88 83 GLY B N 1
ATOM 2460 C CA . GLY B 1 83 ? -17.484 3.477 4.621 1 97.88 83 GLY B CA 1
ATOM 2461 C C . GLY B 1 83 ? -17.203 4.613 3.658 1 97.88 83 GLY B C 1
ATOM 2462 O O . GLY B 1 83 ? -17.047 5.762 4.074 1 97.88 83 GLY B O 1
ATOM 2463 N N . SER B 1 84 ? -17.172 4.305 2.404 1 97.69 84 SER B N 1
ATOM 2464 C CA . SER B 1 84 ? -16.875 5.309 1.388 1 97.69 84 SER B CA 1
ATOM 2465 C C . SER B 1 84 ? -18 6.32 1.266 1 97.69 84 SER B C 1
ATOM 2467 O O . SER B 1 84 ? -17.766 7.508 1.027 1 97.69 84 SER B O 1
ATOM 2469 N N . ILE B 1 85 ? -19.172 5.883 1.429 1 96.56 85 ILE B N 1
ATOM 2470 C CA . ILE B 1 85 ? -20.328 6.777 1.382 1 96.56 85 ILE B CA 1
ATOM 2471 C C . ILE B 1 85 ? -20.281 7.734 2.572 1 96.56 85 ILE B C 1
ATOM 2473 O O . ILE B 1 85 ? -20.578 8.922 2.432 1 96.56 85 ILE B O 1
ATOM 2477 N N . LEU B 1 86 ? -19.938 7.23 3.699 1 94.69 86 LEU B N 1
ATOM 2478 C CA . LEU B 1 86 ? -19.812 8.078 4.879 1 94.69 86 LEU B CA 1
ATOM 2479 C C . LEU B 1 86 ? -18.734 9.148 4.664 1 94.69 86 LEU B C 1
ATOM 2481 O O . LEU B 1 86 ? -18.906 10.297 5.066 1 94.69 86 LEU B O 1
ATOM 2485 N N . MET B 1 87 ? -17.688 8.734 4.035 1 94.12 87 MET B N 1
ATOM 2486 C CA . MET B 1 87 ? -16.641 9.719 3.738 1 94.12 87 MET B CA 1
ATOM 2487 C C . MET B 1 87 ? -17.156 10.781 2.773 1 94.12 87 MET B C 1
ATOM 2489 O O . MET B 1 87 ? -16.828 11.961 2.91 1 94.12 87 MET B O 1
ATOM 2493 N N . CYS B 1 88 ? -17.891 10.328 1.819 1 92.75 88 CYS B N 1
ATOM 2494 C CA . CYS B 1 88 ? -18.5 11.258 0.875 1 92.75 88 CYS B CA 1
ATOM 2495 C C . CYS B 1 88 ? -19.406 12.25 1.593 1 92.75 88 CYS B C 1
ATOM 2497 O O . CYS B 1 88 ? -19.359 13.453 1.312 1 92.75 88 CYS B O 1
ATOM 2499 N N . LEU B 1 89 ? -20.172 11.773 2.451 1 89.75 89 LEU B N 1
ATOM 2500 C CA . LEU B 1 89 ? -21.062 12.625 3.219 1 89.75 89 LEU B CA 1
ATOM 2501 C C . LEU B 1 89 ? -20.281 13.633 4.055 1 89.75 89 LEU B C 1
ATOM 2503 O O . LEU B 1 89 ? -20.656 14.805 4.133 1 89.75 89 LEU B O 1
ATOM 2507 N N . LEU B 1 90 ? -19.234 13.156 4.645 1 87.12 90 LEU B N 1
ATOM 2508 C CA . LEU B 1 90 ? -18.391 14.039 5.438 1 87.12 90 LEU B CA 1
ATOM 2509 C C . LEU B 1 90 ? -17.766 15.125 4.57 1 87.12 90 LEU B C 1
ATOM 2511 O O . LEU B 1 90 ? -17.672 16.281 4.984 1 87.12 90 LEU B O 1
ATOM 2515 N N . GLY B 1 91 ? -17.297 14.664 3.408 1 86.19 91 GLY B N 1
ATOM 2516 C CA . GLY B 1 91 ? -16.766 15.641 2.475 1 86.19 91 GLY B CA 1
ATOM 2517 C C . GLY B 1 91 ? -17.797 16.672 2.047 1 86.19 91 GLY B C 1
ATOM 2518 O O . GLY B 1 91 ? -17.469 17.859 1.909 1 86.19 91 GLY B O 1
ATOM 2519 N N . TRP B 1 92 ? -19 16.219 1.847 1 86 92 TRP B N 1
ATOM 2520 C CA . TRP B 1 92 ? -20.078 17.109 1.45 1 86 92 TRP B CA 1
ATOM 2521 C C . TRP B 1 92 ? -20.406 18.094 2.561 1 86 92 TRP B C 1
ATOM 2523 O O . TRP B 1 92 ? -20.609 19.281 2.297 1 86 92 TRP B O 1
ATOM 2533 N N . LEU B 1 93 ? -20.469 17.625 3.729 1 79.06 93 LEU B N 1
ATOM 2534 C CA . LEU B 1 93 ? -20.797 18.469 4.879 1 79.06 93 LEU B CA 1
ATOM 2535 C C . LEU B 1 93 ? -19.734 19.531 5.105 1 79.06 93 LEU B C 1
ATOM 2537 O O . LEU B 1 93 ? -20.047 20.656 5.465 1 79.06 93 LEU B O 1
ATOM 2541 N N . THR B 1 94 ? -18.547 19.219 4.879 1 73.75 94 THR B N 1
ATOM 2542 C CA . THR B 1 94 ? -17.453 20.125 5.172 1 73.75 94 THR B CA 1
ATOM 2543 C C . THR B 1 94 ? -17.266 21.125 4.035 1 73.75 94 THR B C 1
ATOM 2545 O O . THR B 1 94 ? -16.75 22.234 4.25 1 73.75 94 THR B O 1
ATOM 2548 N N . THR B 1 95 ? -17.578 20.781 2.912 1 71.94 95 THR B N 1
ATOM 2549 C CA . THR B 1 95 ? -17.391 21.656 1.759 1 71.94 95 THR B CA 1
ATOM 2550 C C . THR B 1 95 ? -18.578 22.562 1.569 1 71.94 95 THR B C 1
ATOM 2552 O O . THR B 1 95 ? -18.438 23.703 1.113 1 71.94 95 THR B O 1
ATOM 2555 N N . HIS B 1 96 ? -19.703 22.141 1.839 1 66.81 96 HIS B N 1
ATOM 2556 C CA . HIS B 1 96 ? -20.891 22.891 1.44 1 66.81 96 HIS B CA 1
ATOM 2557 C C . HIS B 1 96 ? -21.578 23.516 2.648 1 66.81 96 HIS B C 1
ATOM 2559 O O . HIS B 1 96 ? -22.516 24.312 2.496 1 66.81 96 HIS B O 1
ATOM 2565 N N . ASN B 1 97 ? -21.266 23.062 3.736 1 62.25 97 ASN B N 1
ATOM 2566 C CA . ASN B 1 97 ? -22.016 23.609 4.867 1 62.25 97 ASN B CA 1
ATOM 2567 C C . ASN B 1 97 ? -21.094 24.266 5.887 1 62.25 97 ASN B C 1
ATOM 2569 O O . ASN B 1 97 ? -20.516 23.578 6.742 1 62.25 97 ASN B O 1
ATOM 2573 N N . ASP B 1 98 ? -20.875 25.484 5.691 1 60.19 98 ASP B N 1
ATOM 2574 C CA . ASP B 1 98 ? -20.062 26.266 6.625 1 60.19 98 ASP B CA 1
ATOM 2575 C C . ASP B 1 98 ? -20.516 26.031 8.07 1 60.19 98 ASP B C 1
ATOM 2577 O O . ASP B 1 98 ? -19.688 26.016 8.984 1 60.19 98 ASP B O 1
ATOM 2581 N N . ASP B 1 99 ? -21.828 25.859 8.188 1 57.22 99 ASP B N 1
ATOM 2582 C CA . ASP B 1 99 ? -22.375 25.641 9.523 1 57.22 99 ASP B CA 1
ATOM 2583 C C . ASP B 1 99 ? -21.906 24.312 10.109 1 57.22 99 ASP B C 1
ATOM 2585 O O . ASP B 1 99 ? -21.641 24.219 11.312 1 57.22 99 ASP B O 1
ATOM 2589 N N . TYR B 1 100 ? -21.75 23.422 9.312 1 58.06 100 TYR B N 1
ATOM 2590 C CA . TYR B 1 100 ? -21.328 22.109 9.805 1 58.06 100 TYR B CA 1
ATOM 2591 C C . TYR B 1 100 ? -19.828 22.109 10.086 1 58.06 100 TYR B C 1
ATOM 2593 O O . TYR B 1 100 ? -19.359 21.422 11 1 58.06 100 TYR B O 1
ATOM 2601 N N . VAL B 1 101 ? -19.234 22.844 9.227 1 57.03 101 VAL B N 1
ATOM 2602 C CA . VAL B 1 101 ? -17.828 23.031 9.562 1 57.03 101 VAL B CA 1
ATOM 2603 C C . VAL B 1 101 ? -17.719 23.609 10.977 1 57.03 101 VAL B C 1
ATOM 2605 O O . VAL B 1 101 ? -16.891 23.156 11.773 1 57.03 101 VAL B O 1
ATOM 2608 N N . LYS B 1 102 ? -18.578 24.641 11.125 1 57.03 102 LYS B N 1
ATOM 2609 C CA . LYS B 1 102 ? -18.641 25.25 12.453 1 57.03 102 LYS B CA 1
ATOM 2610 C C . LYS B 1 102 ? -19.062 24.219 13.508 1 57.03 102 LYS B C 1
ATOM 2612 O O . LYS B 1 102 ? -18.531 24.219 14.617 1 57.03 102 LYS B O 1
ATOM 2617 N N . PHE B 1 103 ? -19.953 23.453 13.047 1 54.53 103 PHE B N 1
ATOM 2618 C CA . PHE B 1 103 ? -20.453 22.406 13.922 1 54.53 103 PHE B CA 1
ATOM 2619 C C . PHE B 1 103 ? -19.359 21.391 14.211 1 54.53 103 PHE B C 1
ATOM 2621 O O . PHE B 1 103 ? -19.219 20.922 15.344 1 54.53 103 PHE B O 1
ATOM 2628 N N . CYS B 1 104 ? -18.641 21.156 13.203 1 58.03 104 CYS B N 1
ATOM 2629 C CA . CYS B 1 104 ? -17.578 20.156 13.359 1 58.03 104 CYS B CA 1
ATOM 2630 C C . CYS B 1 104 ? -16.359 20.781 14.031 1 58.03 104 CYS B C 1
ATOM 2632 O O . CYS B 1 104 ? -15.609 20.078 14.727 1 58.03 104 CYS B O 1
ATOM 2634 N N . THR B 1 105 ? -16.141 22.188 13.68 1 52.19 105 THR B N 1
ATOM 2635 C CA . THR B 1 105 ? -14.992 22.875 14.281 1 52.19 105 THR B CA 1
ATOM 2636 C C . THR B 1 105 ? -15.383 23.5 15.609 1 52.19 105 THR B C 1
ATOM 2638 O O . THR B 1 105 ? -14.523 24.016 16.344 1 52.19 105 THR B O 1
ATOM 2641 N N . SER B 1 106 ? -16.641 24.078 15.703 1 45.09 106 SER B N 1
ATOM 2642 C CA . SER B 1 106 ? -17.078 24.781 16.906 1 45.09 106 SER B CA 1
ATOM 2643 C C . SER B 1 106 ? -16.562 24.078 18.172 1 45.09 106 SER B C 1
ATOM 2645 O O . SER B 1 106 ? -16.938 22.938 18.453 1 45.09 106 SER B O 1
ATOM 2647 N N . THR B 1 107 ? -15.297 24.25 18.25 1 39.41 107 THR B N 1
ATOM 2648 C CA . THR B 1 107 ? -14.82 24.062 19.625 1 39.41 107 THR B CA 1
ATOM 2649 C C . THR B 1 107 ? -15.703 24.812 20.609 1 39.41 107 THR B C 1
ATOM 2651 O O . THR B 1 107 ? -16.234 25.875 20.297 1 39.41 107 THR B O 1
ATOM 2654 N N . GLY B 1 108 ? -16.422 24.453 21.469 1 34.78 108 GLY B N 1
ATOM 2655 C CA . GLY B 1 108 ? -16.828 25.375 22.5 1 34.78 108 GLY B CA 1
ATOM 2656 C C . GLY B 1 108 ? -15.836 26.5 22.734 1 34.78 108 GLY B C 1
ATOM 2657 O O . GLY B 1 108 ? -15.883 27.188 23.766 1 34.78 108 GLY B O 1
ATOM 2658 N N . ALA B 1 109 ? -14.609 26.641 22.297 1 33.97 109 ALA B N 1
ATOM 2659 C CA . ALA B 1 109 ? -13.852 27.797 22.781 1 33.97 109 ALA B CA 1
ATOM 2660 C C . ALA B 1 109 ? -14.352 29.094 22.125 1 33.97 109 ALA B C 1
ATOM 2662 O O . ALA B 1 109 ? -14.953 29.062 21.047 1 33.97 109 ALA B O 1
ATOM 2663 N N . ASN B 1 110 ? -14.219 30.359 22.734 1 29.67 110 ASN B N 1
ATOM 2664 C CA . ASN B 1 110 ? -14.086 31.797 22.547 1 29.67 110 ASN B CA 1
ATOM 2665 C C . ASN B 1 110 ? -13.242 32.125 21.312 1 29.67 110 ASN B C 1
ATOM 2667 O O . ASN B 1 110 ? -12.398 31.344 20.906 1 29.67 110 ASN B O 1
ATOM 2671 N N . GLU B 1 111 ? -13.398 33.25 20.328 1 31.02 111 GLU B N 1
ATOM 2672 C CA . GLU B 1 111 ? -12.875 34.062 19.219 1 31.02 111 GLU B CA 1
ATOM 2673 C C . GLU B 1 111 ? -11.359 33.906 19.109 1 31.02 111 GLU B C 1
ATOM 2675 O O . GLU B 1 111 ? -10.773 34.281 18.094 1 31.02 111 GLU B O 1
ATOM 2680 N N . SER B 1 112 ? -10.508 34.281 20.141 1 29.3 112 SER B N 1
ATOM 2681 C CA . SER B 1 112 ? -9.227 34.969 20.031 1 29.3 112 SER B CA 1
ATOM 2682 C C . SER B 1 112 ? -8.195 34.062 19.328 1 29.3 112 SER B C 1
ATOM 2684 O O . SER B 1 112 ? -7.531 34.5 18.391 1 29.3 112 SER B O 1
ATOM 2686 N N . SER B 1 113 ? -7.094 33.5 20.109 1 30.8 113 SER B N 1
ATOM 2687 C CA . SER B 1 113 ? -5.668 33.25 19.906 1 30.8 113 SER B CA 1
ATOM 2688 C C . SER B 1 113 ? -5.426 32.062 19 1 30.8 113 SER B C 1
ATOM 2690 O O . SER B 1 113 ? -6.289 31.188 18.875 1 30.8 113 SER B O 1
ATOM 2692 N N . PRO B 1 114 ? -4.121 31.812 18.312 1 32.44 114 PRO B N 1
ATOM 2693 C CA . PRO B 1 114 ? -3.445 30.812 17.484 1 32.44 114 PRO B CA 1
ATOM 2694 C C . PRO B 1 114 ? -3.836 29.375 17.859 1 32.44 114 PRO B C 1
ATOM 2696 O O . PRO B 1 114 ? -4.07 29.094 19.047 1 32.44 114 PRO B O 1
ATOM 2699 N N . VAL B 1 115 ? -4.543 28.594 17.141 1 37.5 115 VAL B N 1
ATOM 2700 C CA . VAL B 1 115 ? -5.191 27.312 17.422 1 37.5 115 VAL B CA 1
ATOM 2701 C C . VAL B 1 115 ? -4.383 26.531 18.453 1 37.5 115 VAL B C 1
ATOM 2703 O O . VAL B 1 115 ? -3.264 26.094 18.172 1 37.5 115 VAL B O 1
ATOM 2706 N N . ASP B 1 116 ? -4.383 26.812 19.75 1 33.59 116 ASP B N 1
ATOM 2707 C CA . ASP B 1 116 ? -3.816 26.188 20.938 1 33.59 116 ASP B CA 1
ATOM 2708 C C . ASP B 1 116 ? -4.137 24.688 20.984 1 33.59 116 ASP B C 1
ATOM 2710 O O . ASP B 1 116 ? -5.156 24.25 20.453 1 33.59 116 ASP B O 1
ATOM 2714 N N . GLU B 1 117 ? -3.217 23.656 21.438 1 37.28 117 GLU B N 1
ATOM 2715 C CA . GLU B 1 117 ? -3.178 22.25 21.828 1 37.28 117 GLU B CA 1
ATOM 2716 C C . GLU B 1 117 ? -4.543 21.781 22.312 1 37.28 117 GLU B C 1
ATOM 2718 O O . GLU B 1 117 ? -4.828 20.578 22.297 1 37.28 117 GLU B O 1
ATOM 2723 N N . GLY B 1 118 ? -5.379 22.547 23.016 1 33.56 118 GLY B N 1
ATOM 2724 C CA . GLY B 1 118 ? -6.504 22.234 23.891 1 33.56 118 GLY B CA 1
ATOM 2725 C C . GLY B 1 118 ? -7.816 22.094 23.141 1 33.56 118 GLY B C 1
ATOM 2726 O O . GLY B 1 118 ? -8.867 21.906 23.75 1 33.56 118 GLY B O 1
ATOM 2727 N N . ASP B 1 119 ? -8.062 22.891 22.094 1 40.56 119 ASP B N 1
ATOM 2728 C CA . ASP B 1 119 ? -9.469 22.875 21.688 1 40.56 119 ASP B CA 1
ATOM 2729 C C . ASP B 1 119 ? -9.867 21.5 21.172 1 40.56 119 ASP B C 1
ATOM 2731 O O . ASP B 1 119 ? -9.211 20.938 20.281 1 40.56 119 ASP B O 1
ATOM 2735 N N . VAL B 1 120 ? -10.656 20.844 21.922 1 41.03 120 VAL B N 1
ATOM 2736 C CA . VAL B 1 120 ? -11.219 19.5 21.797 1 41.03 120 VAL B CA 1
ATOM 2737 C C . VAL B 1 120 ? -11.961 19.375 20.469 1 41.03 120 VAL B C 1
ATOM 2739 O O . VAL B 1 120 ? -12.922 20.109 20.219 1 41.03 120 VAL B O 1
ATOM 2742 N N . PRO B 1 121 ? -11.375 19.062 19.312 1 47 121 PRO B N 1
ATOM 2743 C CA . PRO B 1 121 ? -12.109 18.828 18.078 1 47 121 PRO B CA 1
ATOM 2744 C C . PRO B 1 121 ? -13.477 18.188 18.312 1 47 121 PRO B C 1
ATOM 2746 O O . PRO B 1 121 ? -13.672 17.484 19.297 1 47 121 PRO B O 1
ATOM 2749 N N . ASN B 1 122 ? -14.617 18.797 17.797 1 52.06 122 ASN B N 1
ATOM 2750 C CA . ASN B 1 122 ? -15.961 18.234 17.859 1 52.06 122 ASN B CA 1
ATOM 2751 C C . ASN B 1 122 ? -15.961 16.719 17.625 1 52.06 122 ASN B C 1
ATOM 2753 O O . ASN B 1 122 ? -15.477 16.25 16.578 1 52.06 122 ASN B O 1
ATOM 2757 N N . THR B 1 123 ? -16.312 15.992 18.609 1 61.09 123 THR B N 1
ATOM 2758 C CA . THR B 1 123 ? -16.328 14.555 18.875 1 61.09 123 THR B CA 1
ATOM 2759 C C . THR B 1 123 ? -17.188 13.836 17.844 1 61.09 123 THR B C 1
ATOM 2761 O O . THR B 1 123 ? -16.875 12.719 17.438 1 61.09 123 THR B O 1
ATOM 2764 N N . GLN B 1 124 ? -18.359 14.594 17.297 1 63.88 124 GLN B N 1
ATOM 2765 C CA . GLN B 1 124 ? -19.266 13.836 16.453 1 63.88 124 GLN B CA 1
ATOM 2766 C C . GLN B 1 124 ? -18.641 13.594 15.07 1 63.88 124 GLN B C 1
ATOM 2768 O O . GLN B 1 124 ? -18.734 12.484 14.539 1 63.88 124 GLN B O 1
ATOM 2773 N N . CYS B 1 125 ? -18.125 14.617 14.469 1 71.81 125 CYS B N 1
ATOM 2774 C CA . CYS B 1 125 ? -17.516 14.461 13.156 1 71.81 125 CYS B CA 1
ATOM 2775 C C . CYS B 1 125 ? -16.297 13.539 13.227 1 71.81 125 CYS B C 1
ATOM 2777 O O . CYS B 1 125 ? -16.094 12.719 12.336 1 71.81 125 CYS B O 1
ATOM 2779 N N . THR B 1 126 ? -15.719 13.648 14.375 1 76.94 126 THR B N 1
ATOM 2780 C CA . THR B 1 126 ? -14.57 12.766 14.555 1 76.94 126 THR B CA 1
ATOM 2781 C C . THR B 1 126 ? -15.016 11.312 14.68 1 76.94 126 THR B C 1
ATOM 2783 O O . THR B 1 126 ? -14.367 10.406 14.148 1 76.94 126 THR B O 1
ATOM 2786 N N . SER B 1 127 ? -16.188 11.156 15.242 1 83.38 127 SER B N 1
ATOM 2787 C CA . SER B 1 127 ? -16.719 9.805 15.375 1 83.38 127 SER B CA 1
ATOM 2788 C C . SER B 1 127 ? -17.125 9.227 14.023 1 83.38 127 SER B C 1
ATOM 2790 O O . SER B 1 127 ? -16.906 8.047 13.75 1 83.38 127 SER B O 1
ATOM 2792 N N . MET B 1 128 ? -17.781 10.031 13.195 1 85.62 128 MET B N 1
ATOM 2793 C CA .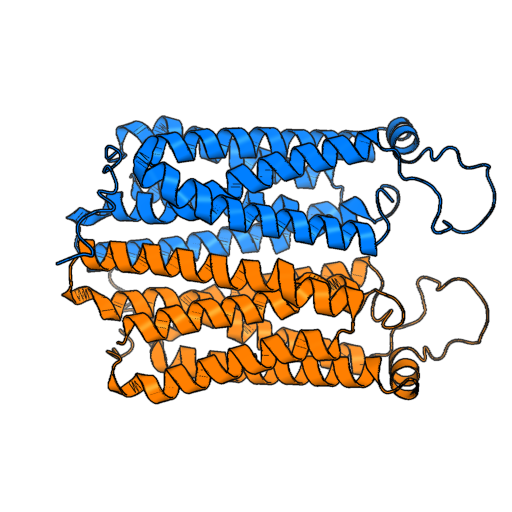 MET B 1 128 ? -18.188 9.578 11.875 1 85.62 128 MET B CA 1
ATOM 2794 C C . MET B 1 128 ? -16.969 9.195 11.031 1 85.62 128 MET B C 1
ATOM 2796 O O . MET B 1 128 ? -17.031 8.234 10.266 1 85.62 128 MET B O 1
ATOM 2800 N N . VAL B 1 129 ? -15.93 9.953 11.219 1 88 129 VAL B N 1
ATOM 2801 C CA . VAL B 1 129 ? -14.703 9.648 10.492 1 88 129 VAL B CA 1
ATOM 2802 C C . VAL B 1 129 ? -14.164 8.289 10.938 1 88 129 VAL B C 1
ATOM 2804 O O . VAL B 1 129 ? -13.773 7.465 10.109 1 88 129 VAL B O 1
ATOM 2807 N N . PHE B 1 130 ? -14.219 8.07 12.211 1 91.69 130 PHE B N 1
ATOM 2808 C CA . PHE B 1 130 ? -13.688 6.824 12.75 1 91.69 130 PHE B CA 1
ATOM 2809 C C . PHE B 1 130 ? -14.531 5.641 12.289 1 91.69 130 PHE B C 1
ATOM 2811 O O . PHE B 1 130 ? -13.992 4.582 11.961 1 91.69 130 PHE B O 1
ATOM 2818 N N . VAL B 1 131 ? -15.773 5.82 12.25 1 94.69 131 VAL B N 1
ATOM 2819 C CA . VAL B 1 131 ? -16.656 4.742 11.797 1 94.69 131 VAL B CA 1
ATOM 2820 C C . VAL B 1 131 ? -16.391 4.449 10.32 1 94.69 131 VAL B C 1
ATOM 2822 O O . VAL B 1 131 ? -16.297 3.289 9.922 1 94.69 131 VAL B O 1
ATOM 2825 N N . ALA B 1 132 ? -16.312 5.488 9.562 1 95.88 132 ALA B N 1
ATOM 2826 C CA . ALA B 1 132 ? -16.047 5.324 8.133 1 95.88 132 ALA B CA 1
ATOM 2827 C C . ALA B 1 132 ? -14.734 4.602 7.895 1 95.88 132 ALA B C 1
ATOM 2829 O O . ALA B 1 132 ? -14.68 3.627 7.137 1 95.88 132 ALA B O 1
ATOM 2830 N N . LEU B 1 133 ? -13.742 5.051 8.625 1 96.19 133 LEU B N 1
ATOM 2831 C CA . LEU B 1 133 ? -12.422 4.473 8.445 1 96.19 133 LEU B CA 1
ATOM 2832 C C . LEU B 1 133 ? -12.383 3.031 8.945 1 96.19 133 LEU B C 1
ATOM 2834 O O . LEU B 1 133 ? -11.688 2.189 8.375 1 96.19 133 LEU B O 1
ATOM 2838 N N . PHE B 1 134 ? -13.133 2.814 9.938 1 97.06 134 PHE B N 1
ATOM 2839 C CA . PHE B 1 134 ? -13.211 1.455 10.461 1 97.06 134 PHE B CA 1
ATOM 2840 C C . PHE B 1 134 ? -13.828 0.514 9.43 1 97.06 134 PHE B C 1
ATOM 2842 O O . PHE B 1 134 ? -13.297 -0.571 9.18 1 97.06 134 PHE B O 1
ATOM 2849 N N . LEU B 1 135 ? -14.867 0.84 8.844 1 98.12 135 LEU B N 1
ATOM 2850 C CA . LEU B 1 135 ? -15.539 0.03 7.84 1 98.12 135 LEU B CA 1
ATOM 2851 C C . LEU B 1 135 ? -14.648 -0.168 6.617 1 98.12 135 LEU B C 1
ATOM 2853 O O . LEU B 1 135 ? -14.562 -1.276 6.082 1 98.12 135 LEU B O 1
ATOM 2857 N N . ILE B 1 136 ? -13.977 0.866 6.246 1 98.19 136 ILE B N 1
ATOM 2858 C CA . ILE B 1 136 ? -13.109 0.801 5.078 1 98.19 136 ILE B CA 1
ATOM 2859 C C . ILE B 1 136 ? -11.914 -0.106 5.375 1 98.19 136 ILE B C 1
ATOM 2861 O O . ILE B 1 136 ? -11.523 -0.926 4.539 1 98.19 136 ILE B O 1
ATOM 2865 N N . ALA B 1 137 ? -11.375 0.041 6.551 1 97.25 137 ALA B N 1
ATOM 2866 C CA . ALA B 1 137 ? -10.227 -0.783 6.934 1 97.25 137 ALA B CA 1
ATOM 2867 C C . ALA B 1 137 ? -10.594 -2.266 6.918 1 97.25 137 ALA B C 1
ATOM 2869 O O . ALA B 1 137 ? -9.828 -3.09 6.406 1 97.25 137 ALA B O 1
ATOM 2870 N N . LEU B 1 138 ? -11.727 -2.592 7.375 1 97.19 138 LEU B N 1
ATOM 2871 C CA . LEU B 1 138 ? -12.18 -3.977 7.398 1 97.19 138 LEU B CA 1
ATOM 2872 C C . LEU B 1 138 ? -12.445 -4.484 5.984 1 97.19 138 LEU B C 1
ATOM 2874 O O . LEU B 1 138 ? -11.992 -5.57 5.613 1 97.19 138 LEU B O 1
ATOM 2878 N N . GLY B 1 139 ? -13.164 -3.721 5.238 1 97.5 139 GLY B N 1
ATOM 2879 C CA . GLY B 1 139 ? -13.508 -4.125 3.885 1 97.5 139 GLY B CA 1
ATOM 2880 C C . GLY B 1 139 ? -12.297 -4.246 2.975 1 97.5 139 GLY B C 1
ATOM 2881 O O . GLY B 1 139 ? -12.086 -5.293 2.359 1 97.5 139 GLY B O 1
ATOM 2882 N N . ALA B 1 140 ? -11.508 -3.191 2.939 1 95.94 140 ALA B N 1
ATOM 2883 C CA . ALA B 1 140 ? -10.344 -3.164 2.061 1 95.94 140 ALA B CA 1
ATOM 2884 C C . ALA B 1 140 ? -9.32 -4.223 2.473 1 95.94 140 ALA B C 1
ATOM 2886 O O . ALA B 1 140 ? -8.719 -4.875 1.62 1 95.94 140 ALA B O 1
ATOM 2887 N N . GLY B 1 141 ? -9.094 -4.371 3.756 1 94.25 141 GLY B N 1
ATOM 2888 C CA . GLY B 1 141 ? -8.195 -5.406 4.242 1 94.25 141 GLY B CA 1
ATOM 2889 C C . GLY B 1 141 ? -8.617 -6.805 3.838 1 94.25 141 GLY B C 1
ATOM 2890 O O . GLY B 1 141 ? -7.789 -7.605 3.398 1 94.25 141 GLY B O 1
ATOM 2891 N N . SER B 1 142 ? -9.852 -7.047 3.969 1 94.38 142 SER B N 1
ATOM 2892 C CA . SER B 1 142 ? -10.398 -8.344 3.607 1 94.38 142 SER B CA 1
ATOM 2893 C C . SER B 1 142 ? -10.273 -8.602 2.109 1 94.38 142 SER B C 1
ATOM 2895 O O . SER B 1 142 ? -9.953 -9.719 1.688 1 94.38 142 SER B O 1
ATOM 2897 N N . ILE B 1 143 ? -10.516 -7.609 1.356 1 94.38 143 ILE B N 1
ATOM 2898 C CA . ILE B 1 143 ? -10.422 -7.754 -0.093 1 94.38 143 ILE B CA 1
ATOM 2899 C C . ILE B 1 143 ? -8.977 -8.07 -0.486 1 94.38 143 ILE B C 1
ATOM 2901 O O . ILE B 1 143 ? -8.734 -8.93 -1.337 1 94.38 143 ILE B O 1
ATOM 2905 N N . ARG B 1 144 ? -8.078 -7.441 0.15 1 87.44 144 ARG B N 1
ATOM 2906 C CA . ARG B 1 144 ? -6.652 -7.59 -0.132 1 87.44 144 ARG B CA 1
ATOM 2907 C C . ARG B 1 144 ? -6.211 -9.039 0.028 1 87.44 144 ARG B C 1
ATOM 2909 O O . ARG B 1 144 ? -5.414 -9.547 -0.766 1 87.44 144 ARG B O 1
ATOM 2916 N N . SER B 1 145 ? -6.746 -9.766 0.963 1 87.69 145 SER B N 1
ATOM 2917 C CA . SER B 1 145 ? -6.277 -11.117 1.278 1 87.69 145 SER B CA 1
ATOM 2918 C C . SER B 1 145 ? -7.047 -12.164 0.487 1 87.69 145 SER B C 1
ATOM 2920 O O . SER B 1 145 ? -6.602 -13.312 0.369 1 87.69 145 SER B O 1
ATOM 2922 N N . ASN B 1 146 ? -8.133 -11.742 -0.11 1 90.19 146 ASN B N 1
ATOM 2923 C CA . ASN B 1 146 ? -8.984 -12.789 -0.668 1 90.19 146 ASN B CA 1
ATOM 2924 C C . ASN B 1 146 ? -9.141 -12.641 -2.18 1 90.19 146 ASN B C 1
ATOM 2926 O O . ASN B 1 146 ? -9.469 -13.602 -2.871 1 90.19 146 ASN B O 1
ATOM 2930 N N . LEU B 1 147 ? -8.844 -11.484 -2.662 1 90.5 147 LEU B N 1
ATOM 2931 C CA . LEU B 1 147 ? -9.102 -11.258 -4.082 1 90.5 147 LEU B CA 1
ATOM 2932 C C . LEU B 1 147 ? -8.078 -11.992 -4.941 1 90.5 147 LEU B C 1
ATOM 2934 O O . LEU B 1 147 ? -8.438 -12.609 -5.949 1 90.5 147 LEU B O 1
ATOM 2938 N N . SER B 1 148 ? -6.816 -11.938 -4.512 1 84.94 148 SER B N 1
ATOM 2939 C CA . SER B 1 148 ? -5.762 -12.578 -5.293 1 84.94 148 SER B CA 1
ATOM 2940 C C . SER B 1 148 ? -5.93 -14.094 -5.316 1 84.94 148 SER B C 1
ATOM 2942 O O . SER B 1 148 ? -5.945 -14.703 -6.387 1 84.94 148 SER B O 1
ATOM 2944 N N . PRO B 1 149 ? -6.145 -14.742 -4.156 1 83 149 PRO B N 1
ATOM 2945 C CA . PRO B 1 149 ? -6.398 -16.188 -4.195 1 83 149 PRO B CA 1
ATOM 2946 C C . PRO B 1 149 ? -7.668 -16.547 -4.961 1 83 149 PRO B C 1
ATOM 2948 O O . PRO B 1 149 ? -7.73 -17.594 -5.605 1 83 149 PRO B O 1
ATOM 2951 N N . PHE B 1 150 ? -8.664 -15.758 -4.824 1 88 150 PHE B N 1
ATOM 2952 C CA . PHE B 1 150 ? -9.891 -15.992 -5.578 1 88 150 PHE B CA 1
ATOM 2953 C C . PHE B 1 150 ? -9.617 -15.977 -7.074 1 88 150 PHE B C 1
ATOM 2955 O O . PHE B 1 150 ? -10.148 -16.812 -7.82 1 88 150 PHE B O 1
ATOM 2962 N N . GLY B 1 151 ? -8.82 -15.023 -7.543 1 87.88 151 GLY B N 1
ATOM 2963 C CA . GLY B 1 151 ? -8.414 -14.977 -8.938 1 87.88 151 GLY B CA 1
ATOM 2964 C C . GLY B 1 151 ? -7.598 -16.188 -9.367 1 87.88 151 GLY B C 1
ATOM 2965 O O . GLY B 1 151 ? -7.781 -16.703 -10.461 1 87.88 151 GLY B O 1
ATOM 2966 N N . ALA B 1 152 ? -6.727 -16.625 -8.461 1 82.69 152 ALA B N 1
ATOM 2967 C CA . ALA B 1 152 ? -5.898 -17.797 -8.742 1 82.69 152 ALA B CA 1
ATOM 2968 C C . ALA B 1 152 ? -6.754 -19.031 -8.969 1 82.69 152 ALA B C 1
ATOM 2970 O O . ALA B 1 152 ? -6.445 -19.859 -9.828 1 82.69 152 ALA B O 1
ATOM 2971 N N . GLU B 1 153 ? -7.754 -19.109 -8.227 1 84.5 153 GLU B N 1
ATOM 2972 C CA . GLU B 1 153 ? -8.648 -20.25 -8.328 1 84.5 153 GLU B CA 1
ATOM 2973 C C . GLU B 1 153 ? -9.359 -20.281 -9.688 1 84.5 153 GLU B C 1
ATOM 2975 O O . GLU B 1 153 ? -9.688 -21.359 -10.195 1 84.5 153 GLU B O 1
ATOM 2980 N N . GLN B 1 154 ? -9.531 -19.062 -10.227 1 88.31 154 GLN B N 1
ATOM 2981 C CA . GLN B 1 154 ? -10.242 -19 -11.5 1 88.31 154 GLN B CA 1
ATOM 2982 C C . GLN B 1 154 ? -9.383 -19.547 -12.641 1 88.31 154 GLN B C 1
ATOM 2984 O O . GLN B 1 154 ? -9.906 -19.953 -13.68 1 88.31 154 GLN B O 1
ATOM 2989 N N . VAL B 1 155 ? -8.086 -19.578 -12.43 1 87.94 155 VAL B N 1
ATOM 2990 C CA . VAL B 1 155 ? -7.203 -19.938 -13.539 1 87.94 155 VAL B CA 1
ATOM 2991 C C . VAL B 1 155 ? -6.414 -21.188 -13.203 1 87.94 155 VAL B C 1
ATOM 2993 O O . VAL B 1 155 ? -5.488 -21.562 -13.93 1 87.94 155 VAL B O 1
ATOM 2996 N N . LYS B 1 156 ? -6.781 -21.797 -12.188 1 83.12 156 LYS B N 1
ATOM 2997 C CA . LYS B 1 156 ? -6.039 -22.953 -11.695 1 83.12 156 LYS B CA 1
ATOM 2998 C C . LYS B 1 156 ? -5.957 -24.047 -12.766 1 83.12 156 LYS B C 1
ATOM 3000 O O . LYS B 1 156 ? -4.906 -24.656 -12.953 1 83.12 156 LYS B O 1
ATOM 3005 N N . ASP B 1 157 ? -6.938 -24.234 -13.477 1 86.56 157 ASP B N 1
ATOM 3006 C CA . ASP B 1 157 ? -7.023 -25.312 -14.453 1 86.56 157 ASP B CA 1
ATOM 3007 C C . ASP B 1 157 ? -6.234 -24.969 -15.719 1 86.56 157 ASP B C 1
ATOM 3009 O O . ASP B 1 157 ? -5.938 -25.844 -16.531 1 86.56 157 ASP B O 1
ATOM 3013 N N . GLY B 1 158 ? -5.883 -23.75 -15.922 1 87.44 158 GLY B N 1
ATOM 3014 C CA . GLY B 1 158 ? -5.145 -23.312 -17.094 1 87.44 158 GLY B CA 1
ATOM 3015 C C . GLY B 1 158 ? -3.664 -23.641 -17.031 1 87.44 158 GLY B C 1
ATOM 3016 O O . GLY B 1 158 ? -2.953 -23.531 -18.031 1 87.44 158 GLY B O 1
ATOM 3017 N N . GLY B 1 159 ? -3.15 -24.031 -15.805 1 84.5 159 GLY B N 1
ATOM 3018 C CA . GLY B 1 159 ? -1.742 -24.375 -15.656 1 84.5 159 GLY B CA 1
ATOM 3019 C C . GLY B 1 159 ? -0.906 -23.203 -15.148 1 84.5 159 GLY B C 1
ATOM 3020 O O . GLY B 1 159 ? -1.427 -22.109 -14.93 1 84.5 159 GLY B O 1
ATOM 3021 N N . PRO B 1 160 ? 0.32 -23.453 -14.898 1 81.25 160 PRO B N 1
ATOM 3022 C CA . PRO B 1 160 ? 1.201 -22.469 -14.281 1 81.25 160 PRO B CA 1
ATOM 3023 C C . PRO B 1 160 ? 1.438 -21.25 -15.18 1 81.25 160 PRO B C 1
ATOM 3025 O O . PRO B 1 160 ? 1.591 -20.125 -14.68 1 81.25 160 PRO B O 1
ATOM 3028 N N . ASP B 1 161 ? 1.437 -21.422 -16.453 1 83.75 161 ASP B N 1
ATOM 3029 C CA . ASP B 1 161 ? 1.691 -20.312 -17.375 1 83.75 161 ASP B CA 1
ATOM 3030 C C . ASP B 1 161 ? 0.525 -19.328 -17.375 1 83.75 161 ASP B C 1
ATOM 3032 O O . ASP B 1 161 ? 0.731 -18.109 -17.359 1 83.75 161 ASP B O 1
ATOM 3036 N N . VAL B 1 162 ? -0.613 -19.922 -17.422 1 85.19 162 VAL B N 1
ATOM 3037 C CA . VAL B 1 162 ? -1.805 -19.078 -17.391 1 85.19 162 VAL B CA 1
ATOM 3038 C C . VAL B 1 162 ? -1.897 -18.344 -16.062 1 85.19 162 VAL B C 1
ATOM 3040 O O . VAL B 1 162 ? -2.232 -17.156 -16.016 1 85.19 162 VAL B O 1
ATOM 3043 N N . MET B 1 163 ? -1.591 -19 -15.016 1 83.62 163 MET B N 1
ATOM 3044 C CA . MET B 1 163 ? -1.589 -18.391 -13.688 1 83.62 163 MET B CA 1
ATOM 3045 C C . MET B 1 163 ? -0.549 -17.281 -13.609 1 83.62 163 MET B C 1
ATOM 3047 O O . MET B 1 163 ? -0.817 -16.203 -13.055 1 83.62 163 MET B O 1
ATOM 3051 N N . HIS B 1 164 ? 0.553 -17.484 -14.18 1 77.44 164 HIS B N 1
ATOM 3052 C CA . HIS B 1 164 ? 1.602 -16.484 -14.227 1 77.44 164 HIS B CA 1
ATOM 3053 C C . HIS B 1 164 ? 1.137 -15.234 -14.977 1 77.44 164 HIS B C 1
ATOM 3055 O O . HIS B 1 164 ? 1.36 -14.109 -14.523 1 77.44 164 HIS B O 1
ATOM 3061 N N . THR B 1 165 ? 0.532 -15.438 -16.062 1 80.94 165 THR B N 1
ATOM 3062 C CA . THR B 1 165 ? 0.014 -14.336 -16.875 1 80.94 165 THR B CA 1
ATOM 3063 C C . THR B 1 165 ? -1.047 -13.555 -16.094 1 80.94 165 THR B C 1
ATOM 3065 O O . THR B 1 165 ? -1.063 -12.328 -16.125 1 80.94 165 THR B O 1
ATOM 3068 N N . PHE B 1 166 ? -1.863 -14.289 -15.438 1 84.12 166 PHE B N 1
ATOM 3069 C CA . PHE B 1 166 ? -2.912 -13.672 -14.641 1 84.12 166 PHE B CA 1
ATOM 3070 C C . PHE B 1 166 ? -2.312 -12.766 -13.57 1 84.12 166 PHE B C 1
ATOM 3072 O O . PHE B 1 166 ? -2.744 -11.617 -13.406 1 84.12 166 PHE B O 1
ATOM 3079 N N . PHE B 1 167 ? -1.342 -13.188 -12.914 1 78.69 167 PHE B N 1
ATOM 3080 C CA . PHE B 1 167 ? -0.788 -12.414 -11.812 1 78.69 167 PHE B CA 1
ATOM 3081 C C . PHE B 1 167 ? 0.018 -11.227 -12.328 1 78.69 167 PHE B C 1
ATOM 3083 O O . PHE B 1 167 ? 0.069 -10.18 -11.688 1 78.69 167 PHE B O 1
ATOM 3090 N N . ASN B 1 168 ? 0.584 -11.359 -13.477 1 77.88 168 ASN B N 1
ATOM 3091 C CA . ASN B 1 168 ? 1.209 -10.203 -14.109 1 77.88 168 ASN B CA 1
ATOM 3092 C C . ASN B 1 168 ? 0.196 -9.094 -14.367 1 77.88 168 ASN B C 1
ATOM 3094 O O . ASN B 1 168 ? 0.449 -7.93 -14.055 1 77.88 168 ASN B O 1
ATOM 3098 N N . TRP B 1 169 ? -0.918 -9.5 -14.906 1 84.31 169 TRP B N 1
ATOM 3099 C CA . TRP B 1 169 ? -1.973 -8.531 -15.172 1 84.31 169 TRP B CA 1
ATOM 3100 C C . TRP B 1 169 ? -2.572 -7.996 -13.875 1 84.31 169 TRP B C 1
ATOM 3102 O O . TRP B 1 169 ? -2.973 -6.832 -13.805 1 84.31 169 TRP B O 1
ATOM 3112 N N . PHE B 1 170 ? -2.645 -8.914 -12.945 1 86.44 170 PHE B N 1
ATOM 3113 C CA . PHE B 1 170 ? -3.154 -8.531 -11.633 1 86.44 170 PHE B CA 1
ATOM 3114 C C . PHE B 1 170 ? -2.303 -7.422 -11.031 1 86.44 170 PHE B C 1
ATOM 3116 O O . PHE B 1 170 ? -2.836 -6.434 -10.523 1 86.44 170 PHE B O 1
ATOM 3123 N N . TYR B 1 171 ? -1.043 -7.496 -11.211 1 80.88 171 TYR B N 1
ATOM 3124 C CA . TYR B 1 171 ? -0.124 -6.496 -10.68 1 80.88 171 TYR B CA 1
ATOM 3125 C C . TYR B 1 171 ? -0.239 -5.188 -11.453 1 80.88 171 TYR B C 1
ATOM 3127 O O . TYR B 1 171 ? -0.185 -4.105 -10.867 1 80.88 171 TYR B O 1
ATOM 3135 N N . TRP B 1 172 ? -0.374 -5.34 -12.695 1 85.88 172 TRP B N 1
ATOM 3136 C CA . TRP B 1 172 ? -0.574 -4.156 -13.523 1 85.88 172 TRP B CA 1
ATOM 3137 C C . TRP B 1 172 ? -1.847 -3.42 -13.125 1 85.88 172 TRP B C 1
ATOM 3139 O O . TRP B 1 172 ? -1.851 -2.191 -13.016 1 85.88 172 TRP B O 1
ATOM 3149 N N . ALA B 1 173 ? -2.83 -4.145 -12.906 1 91.81 173 ALA B N 1
ATOM 3150 C CA . ALA B 1 173 ? -4.109 -3.549 -12.531 1 91.81 173 ALA B CA 1
ATOM 3151 C C . ALA B 1 173 ? -4.004 -2.814 -11.203 1 91.81 173 ALA B C 1
ATOM 3153 O O . ALA B 1 173 ? -4.512 -1.7 -11.055 1 91.81 173 ALA B O 1
ATOM 3154 N N . ILE B 1 174 ? -3.312 -3.414 -10.266 1 89.81 174 ILE B N 1
ATOM 3155 C CA . ILE B 1 174 ? -3.098 -2.807 -8.961 1 89.81 174 ILE B CA 1
ATOM 3156 C C . ILE B 1 174 ? -2.426 -1.445 -9.125 1 89.81 174 ILE B C 1
ATOM 3158 O O . ILE B 1 174 ? -2.881 -0.447 -8.562 1 89.81 174 ILE B O 1
ATOM 3162 N N . ASN B 1 175 ? -1.405 -1.438 -9.953 1 89.19 175 ASN B N 1
ATOM 3163 C CA . ASN B 1 175 ? -0.575 -0.245 -10.078 1 89.19 175 ASN B CA 1
ATOM 3164 C C . ASN B 1 175 ? -1.285 0.852 -10.867 1 89.19 175 ASN B C 1
ATOM 3166 O O . ASN B 1 175 ? -1.161 2.035 -10.539 1 89.19 175 ASN B O 1
ATOM 3170 N N . VAL B 1 176 ? -2.006 0.428 -11.844 1 92.81 176 VAL B N 1
ATOM 3171 C CA . VAL B 1 176 ? -2.738 1.408 -12.641 1 92.81 176 VAL B CA 1
ATOM 3172 C C . VAL B 1 176 ? -3.82 2.064 -11.789 1 92.81 176 VAL B C 1
ATOM 3174 O O . VAL B 1 176 ? -3.971 3.289 -11.797 1 92.81 176 VAL B O 1
ATOM 3177 N N . GLY B 1 177 ? -4.594 1.286 -11.086 1 95 177 GLY B N 1
ATOM 3178 C CA . GLY B 1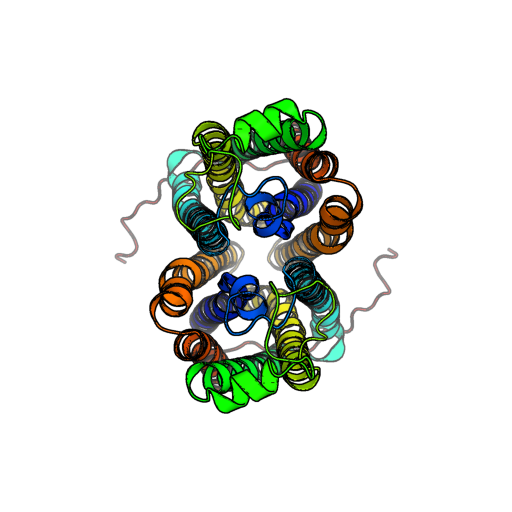 177 ? -5.59 1.84 -10.18 1 95 177 GLY B CA 1
ATOM 3179 C C . GLY B 1 177 ? -5 2.787 -9.156 1 95 177 GLY B C 1
ATOM 3180 O O . GLY B 1 177 ? -5.539 3.871 -8.922 1 95 177 GLY B O 1
ATOM 3181 N N . SER B 1 178 ? -3.889 2.385 -8.586 1 93.75 178 SER B N 1
ATOM 3182 C CA . SER B 1 178 ? -3.219 3.199 -7.574 1 93.75 178 SER B CA 1
ATOM 3183 C C . SER B 1 178 ? -2.703 4.504 -8.172 1 93.75 178 SER B C 1
ATOM 3185 O O . SER B 1 178 ? -2.842 5.566 -7.559 1 93.75 178 SER B O 1
ATOM 3187 N N . LEU B 1 179 ? -2.162 4.41 -9.359 1 92.38 179 LEU B N 1
ATOM 3188 C CA . LEU B 1 179 ? -1.601 5.578 -10.031 1 92.38 179 LEU B CA 1
ATOM 3189 C C . LEU B 1 179 ? -2.686 6.609 -10.328 1 92.38 179 LEU B C 1
ATOM 3191 O O . LEU B 1 179 ? -2.469 7.809 -10.164 1 92.38 179 LEU B O 1
ATOM 3195 N N . ILE B 1 180 ? -3.803 6.152 -10.742 1 94.06 180 ILE B N 1
ATOM 3196 C CA . ILE B 1 180 ? -4.91 7.051 -11.039 1 94.06 180 ILE B CA 1
ATOM 3197 C C . ILE B 1 180 ? -5.316 7.809 -9.773 1 94.06 180 ILE B C 1
ATOM 3199 O O . ILE B 1 180 ? -5.621 9 -9.828 1 94.06 180 ILE B O 1
ATOM 3203 N N . SER B 1 181 ? -5.324 7.152 -8.688 1 94.5 181 SER B N 1
ATOM 3204 C CA . SER B 1 181 ? -5.699 7.797 -7.438 1 94.5 181 SER B CA 1
ATOM 3205 C C . SER B 1 181 ? -4.684 8.859 -7.035 1 94.5 181 SER B C 1
ATOM 3207 O O . SER B 1 181 ? -5.051 9.992 -6.73 1 94.5 181 SER B O 1
ATOM 3209 N N . TYR B 1 182 ? -3.416 8.547 -7.031 1 90.5 182 TYR B N 1
ATOM 3210 C CA . TYR B 1 182 ? -2.4 9.477 -6.555 1 90.5 182 TYR B CA 1
ATOM 3211 C C . TYR B 1 182 ? -2.211 10.633 -7.531 1 90.5 182 TYR B C 1
ATOM 3213 O O . TYR B 1 182 ? -1.813 11.734 -7.137 1 90.5 182 TYR B O 1
ATOM 3221 N N . PHE B 1 183 ? -2.607 10.438 -8.766 1 87.44 183 PHE B N 1
ATOM 3222 C CA . PHE B 1 183 ? -2.441 11.5 -9.742 1 87.44 183 PHE B CA 1
ATOM 3223 C C . PHE B 1 183 ? -3.727 12.305 -9.891 1 87.44 183 PHE B C 1
ATOM 3225 O O . PHE B 1 183 ? -3.701 13.539 -9.852 1 87.44 183 PHE B O 1
ATOM 3232 N N . LEU B 1 184 ? -4.781 11.617 -10 1 90.88 184 LEU B N 1
ATOM 3233 C CA . LEU B 1 184 ? -6.023 12.289 -10.359 1 90.88 184 LEU B CA 1
ATOM 3234 C C . LEU B 1 184 ? -6.855 12.594 -9.125 1 90.88 184 LEU B C 1
ATOM 3236 O O . LEU B 1 184 ? -7.25 13.742 -8.906 1 90.88 184 LEU B O 1
ATOM 3240 N N . VAL B 1 185 ? -7.109 11.633 -8.32 1 93.88 185 VAL B N 1
ATOM 3241 C CA . VAL B 1 185 ? -7.988 11.828 -7.172 1 93.88 185 VAL B CA 1
ATOM 3242 C C . VAL B 1 185 ? -7.344 12.797 -6.184 1 93.88 185 VAL B C 1
ATOM 3244 O O . VAL B 1 185 ? -8 13.703 -5.672 1 93.88 185 VAL B O 1
ATOM 3247 N N . ALA B 1 186 ? -6.094 12.617 -5.949 1 89.81 186 ALA B N 1
ATOM 3248 C CA . ALA B 1 186 ? -5.371 13.516 -5.055 1 89.81 186 ALA B CA 1
ATOM 3249 C C . ALA B 1 186 ? -5.426 14.953 -5.566 1 89.81 186 ALA B C 1
ATOM 3251 O O . ALA B 1 186 ? -5.598 15.891 -4.781 1 89.81 186 ALA B O 1
ATOM 3252 N N . TYR B 1 187 ? -5.309 15.07 -6.852 1 88.94 187 TYR B N 1
ATOM 3253 C CA . TYR B 1 187 ? -5.371 16.391 -7.457 1 88.94 187 TYR B CA 1
ATOM 3254 C C . TYR B 1 187 ? -6.742 17.031 -7.25 1 88.94 187 TYR B C 1
ATOM 3256 O O . TYR B 1 187 ? -6.84 18.203 -6.914 1 88.94 187 TYR B O 1
ATOM 3264 N N . ILE B 1 188 ? -7.754 16.328 -7.434 1 92.44 188 ILE B N 1
ATOM 3265 C CA . ILE B 1 188 ? -9.117 16.812 -7.262 1 92.44 188 ILE B CA 1
ATOM 3266 C C . ILE B 1 188 ? -9.344 17.219 -5.805 1 92.44 188 ILE B C 1
ATOM 3268 O O . ILE B 1 188 ? -9.93 18.266 -5.523 1 92.44 188 ILE B O 1
ATOM 3272 N N . GLN B 1 189 ? -8.836 16.469 -4.855 1 89.56 189 GLN B N 1
ATOM 3273 C CA . GLN B 1 189 ? -9.008 16.75 -3.432 1 89.56 189 GLN B CA 1
ATOM 3274 C C . GLN B 1 189 ? -8.266 18.016 -3.014 1 89.56 189 GLN B C 1
ATOM 327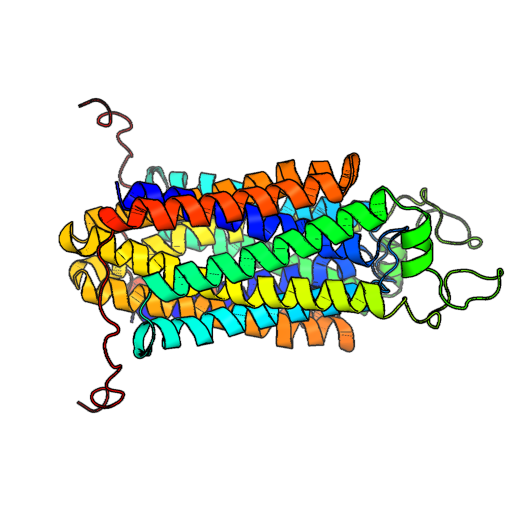6 O O . GLN B 1 189 ? -8.781 18.797 -2.223 1 89.56 189 GLN B O 1
ATOM 3281 N N . GLN B 1 190 ? -7.105 18.188 -3.566 1 84.88 190 GLN B N 1
ATOM 3282 C CA . GLN B 1 190 ? -6.266 19.297 -3.137 1 84.88 190 GLN B CA 1
ATOM 3283 C C . GLN B 1 190 ? -6.668 20.594 -3.834 1 84.88 190 GLN B C 1
ATOM 3285 O O . GLN B 1 190 ? -6.566 21.672 -3.25 1 84.88 190 GLN B O 1
ATOM 3290 N N . ASN B 1 191 ? -7.172 20.5 -5.102 1 88.12 191 ASN B N 1
ATOM 3291 C CA . ASN B 1 191 ? -7.355 21.719 -5.891 1 88.12 191 ASN B CA 1
ATOM 3292 C C . ASN B 1 191 ? -8.836 22.031 -6.094 1 88.12 191 ASN B C 1
ATOM 3294 O O . ASN B 1 191 ? -9.188 23.156 -6.461 1 88.12 191 ASN B O 1
ATOM 3298 N N . ILE B 1 192 ? -9.742 21.125 -6 1 90.38 192 ILE B N 1
ATOM 3299 C CA . ILE B 1 192 ? -11.172 21.359 -6.148 1 90.38 192 ILE B CA 1
ATOM 3300 C C . ILE B 1 192 ? -11.867 21.219 -4.793 1 90.38 192 ILE B C 1
ATOM 3302 O O . ILE B 1 192 ? -12.18 22.234 -4.148 1 90.38 192 ILE B O 1
ATOM 3306 N N . ASN B 1 193 ? -12.094 20.031 -4.289 1 88.69 193 ASN B N 1
ATOM 3307 C CA . ASN B 1 193 ? -12.594 19.812 -2.936 1 88.69 193 ASN B CA 1
ATOM 3308 C C . ASN B 1 193 ? -12.641 18.312 -2.592 1 88.69 193 ASN B C 1
ATOM 3310 O O . ASN B 1 193 ? -12.555 17.469 -3.48 1 88.69 193 ASN B O 1
ATOM 3314 N N . PHE B 1 194 ? -12.812 18.047 -1.403 1 88.88 194 PHE B N 1
ATOM 3315 C CA . PHE B 1 194 ? -12.75 16.672 -0.89 1 88.88 194 PHE B CA 1
ATOM 3316 C C . PHE B 1 194 ? -14.031 15.914 -1.222 1 88.88 194 PHE B C 1
ATOM 3318 O O . PHE B 1 194 ? -14 14.695 -1.391 1 88.88 194 PHE B O 1
ATOM 3325 N N . PHE B 1 195 ? -15.156 16.609 -1.371 1 91.69 195 PHE B N 1
ATOM 3326 C CA . PHE B 1 195 ? -16.391 15.922 -1.708 1 91.69 195 PHE B CA 1
ATOM 3327 C C . PHE B 1 195 ? -16.266 15.203 -3.047 1 91.69 195 PHE B C 1
ATOM 3329 O O . PHE B 1 195 ? -16.484 13.992 -3.129 1 91.69 195 PHE B O 1
ATOM 3336 N N . TYR B 1 196 ? -15.836 15.906 -4.055 1 92.75 196 TYR B N 1
ATOM 3337 C CA . TYR B 1 196 ? -15.664 15.297 -5.371 1 92.75 196 TYR B CA 1
ATOM 3338 C C . TYR B 1 196 ? -14.586 14.227 -5.34 1 92.75 196 TYR B C 1
ATOM 3340 O O . TYR B 1 196 ? -14.672 13.227 -6.062 1 92.75 196 TYR B O 1
ATOM 3348 N N . GLY B 1 197 ? -13.562 14.453 -4.523 1 94.25 197 GLY B N 1
ATOM 3349 C CA . GLY B 1 197 ? -12.516 13.461 -4.367 1 94.25 197 GLY B CA 1
ATOM 3350 C C . GLY B 1 197 ? -13.008 12.156 -3.76 1 94.25 197 GLY B C 1
ATOM 3351 O O . GLY B 1 197 ? -12.547 11.078 -4.129 1 94.25 197 GLY B O 1
ATOM 3352 N N . PHE B 1 198 ? -14 12.258 -2.908 1 95.88 198 PHE B N 1
ATOM 3353 C CA . PHE B 1 198 ? -14.484 11.07 -2.211 1 95.88 198 PHE B CA 1
ATOM 3354 C C . PHE B 1 198 ? -15.602 10.398 -3 1 95.88 198 PHE B C 1
ATOM 3356 O O . PHE B 1 198 ? -15.883 9.211 -2.805 1 95.88 198 PHE B O 1
ATOM 3363 N N . VAL B 1 199 ? -16.156 11.07 -3.922 1 97.06 199 VAL B N 1
ATOM 3364 C CA . VAL B 1 199 ? -17.188 10.484 -4.766 1 97.06 199 VAL B CA 1
ATOM 3365 C C . VAL B 1 199 ? -16.578 9.43 -5.684 1 97.06 199 VAL B C 1
ATOM 3367 O O . VAL B 1 199 ? -17.203 8.406 -5.969 1 97.06 199 VAL B O 1
ATOM 3370 N N . ILE B 1 200 ? -15.406 9.672 -6.121 1 97.44 200 ILE B N 1
ATOM 3371 C CA . ILE B 1 200 ? -14.75 8.773 -7.059 1 97.44 200 ILE B CA 1
ATOM 3372 C C . ILE B 1 200 ? -14.508 7.418 -6.395 1 97.44 200 ILE B C 1
ATOM 3374 O O . ILE B 1 200 ? -14.922 6.379 -6.918 1 97.44 200 ILE B O 1
ATOM 3378 N N . PRO B 1 201 ? -13.93 7.395 -5.207 1 97.12 201 PRO B N 1
ATOM 3379 C CA . PRO B 1 201 ? -13.781 6.102 -4.539 1 97.12 201 PRO B CA 1
ATOM 3380 C C . PRO B 1 201 ? -15.117 5.434 -4.238 1 97.12 201 PRO B C 1
ATOM 3382 O O . PRO B 1 201 ? -15.25 4.215 -4.371 1 97.12 201 PRO B O 1
ATOM 3385 N N . ALA B 1 202 ? -16.078 6.191 -3.822 1 97.81 202 ALA B N 1
ATOM 3386 C CA . ALA B 1 202 ? -17.391 5.617 -3.521 1 97.81 202 ALA B CA 1
ATOM 3387 C C . ALA B 1 202 ? -18.016 4.984 -4.766 1 97.81 202 ALA B C 1
ATOM 3389 O O . ALA B 1 202 ? -18.531 3.873 -4.707 1 97.81 202 ALA B O 1
ATOM 3390 N N . ALA B 1 203 ? -17.906 5.637 -5.816 1 98.19 203 ALA B N 1
ATOM 3391 C CA . ALA B 1 203 ? -18.422 5.117 -7.078 1 98.19 203 ALA B CA 1
ATOM 3392 C C . ALA B 1 203 ? -17.641 3.891 -7.531 1 98.19 203 ALA B C 1
ATOM 3394 O O . ALA B 1 203 ? -18.219 2.908 -8 1 98.19 203 ALA B O 1
ATOM 3395 N N . SER B 1 204 ? -16.375 3.961 -7.43 1 98.19 204 SER B N 1
ATOM 3396 C CA . SER B 1 204 ? -15.508 2.875 -7.871 1 98.19 204 SER B CA 1
ATOM 3397 C C . SER B 1 204 ? -15.82 1.578 -7.133 1 98.19 204 SER B C 1
ATOM 3399 O O . SER B 1 204 ? -15.961 0.522 -7.754 1 98.19 204 SER B O 1
ATOM 3401 N N . VAL B 1 205 ? -15.969 1.666 -5.844 1 98 205 VAL B N 1
ATOM 3402 C CA . VAL B 1 205 ? -16.219 0.449 -5.078 1 98 205 VAL B CA 1
ATOM 3403 C C . VAL B 1 205 ? -17.641 -0.05 -5.336 1 98 205 VAL B C 1
ATOM 3405 O O . VAL B 1 205 ? -17.891 -1.258 -5.324 1 98 205 VAL B O 1
ATOM 3408 N N . SER B 1 206 ? -18.531 0.841 -5.598 1 98.5 206 SER B N 1
ATOM 3409 C CA . SER B 1 206 ? -19.891 0.427 -5.961 1 98.5 206 SER B CA 1
ATOM 3410 C C . SER B 1 206 ? -19.891 -0.364 -7.262 1 98.5 206 SER B C 1
ATOM 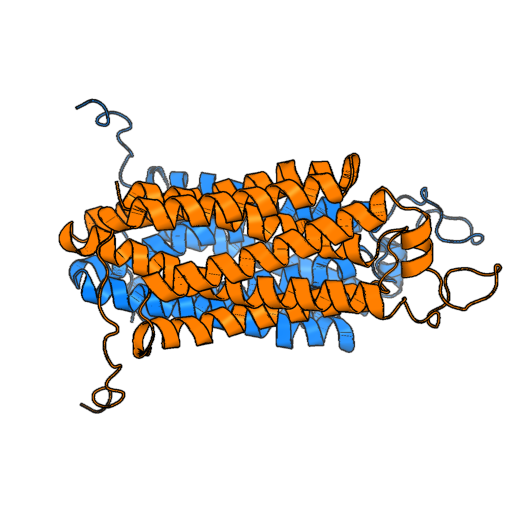3412 O O . SER B 1 206 ? -20.594 -1.374 -7.379 1 98.5 206 SER B O 1
ATOM 3414 N N . VAL B 1 207 ? -19.141 0.071 -8.211 1 98.25 207 VAL B N 1
ATOM 3415 C CA . VAL B 1 207 ? -19.016 -0.645 -9.477 1 98.25 207 VAL B CA 1
ATOM 3416 C C . VAL B 1 207 ? -18.391 -2.021 -9.234 1 98.25 207 VAL B C 1
ATOM 3418 O O . VAL B 1 207 ? -18.781 -3.002 -9.875 1 98.25 207 VAL B O 1
ATOM 3421 N N . CYS B 1 208 ? -17.406 -2.055 -8.305 1 98.06 208 CYS B N 1
ATOM 3422 C CA . CYS B 1 208 ? -16.797 -3.34 -7.969 1 98.06 208 CYS B CA 1
ATOM 3423 C C . CYS B 1 208 ? -17.859 -4.336 -7.52 1 98.06 208 CYS B C 1
ATOM 3425 O O . CYS B 1 208 ? -17.859 -5.492 -7.953 1 98.06 208 CYS B O 1
ATOM 3427 N N . LEU B 1 209 ? -18.734 -3.861 -6.68 1 97.88 209 LEU B N 1
ATOM 3428 C CA . LEU B 1 209 ? -19.781 -4.746 -6.176 1 97.88 209 LEU B CA 1
ATOM 3429 C C . LEU B 1 209 ? -20.688 -5.223 -7.309 1 97.88 209 LEU B C 1
ATOM 3431 O O . LEU B 1 209 ? -21.031 -6.402 -7.375 1 97.88 209 LEU B O 1
ATOM 3435 N N . LEU B 1 210 ? -21.016 -4.379 -8.18 1 97.19 210 LEU B N 1
ATOM 3436 C CA . LEU B 1 210 ? -21.875 -4.738 -9.312 1 97.19 210 LEU B CA 1
ATOM 3437 C C . LEU B 1 210 ? -21.188 -5.773 -10.195 1 97.19 210 LEU B C 1
ATOM 3439 O O . LEU B 1 210 ? -21.812 -6.746 -10.625 1 97.19 210 LEU B O 1
ATOM 3443 N N . VAL B 1 211 ? -19.922 -5.57 -10.484 1 95.62 211 VAL B N 1
ATOM 3444 C CA . VAL B 1 211 ? -19.172 -6.504 -11.305 1 95.62 211 VAL B CA 1
ATOM 3445 C C . VAL B 1 211 ? -19.125 -7.871 -10.625 1 95.62 211 VAL B C 1
ATOM 3447 O O . VAL B 1 211 ? -19.25 -8.906 -11.289 1 95.62 211 VAL B O 1
ATOM 3450 N N . PHE B 1 212 ? -18.953 -7.871 -9.336 1 93.69 212 PHE B N 1
ATOM 3451 C CA . PHE B 1 212 ? -18.859 -9.133 -8.609 1 93.69 212 PHE B CA 1
ATOM 3452 C C . PHE B 1 212 ? -20.203 -9.852 -8.594 1 93.69 212 PHE B C 1
ATOM 3454 O O . PHE B 1 212 ? -20.25 -11.078 -8.719 1 93.69 212 PHE B O 1
ATOM 3461 N N . ILE B 1 213 ? -21.266 -9.117 -8.422 1 93.5 213 ILE B N 1
ATOM 3462 C CA . ILE B 1 213 ? -22.578 -9.734 -8.367 1 93.5 213 ILE B CA 1
ATOM 3463 C C . ILE B 1 213 ? -22.953 -10.273 -9.742 1 93.5 213 ILE B C 1
ATOM 3465 O O . ILE B 1 213 ? -23.406 -11.414 -9.867 1 93.5 213 ILE B O 1
ATOM 3469 N N . PHE B 1 214 ? -22.625 -9.547 -10.773 1 91.75 214 PHE B N 1
ATOM 3470 C CA . PHE B 1 214 ? -22.969 -9.969 -12.125 1 91.75 214 PHE B CA 1
ATOM 3471 C C . PHE B 1 214 ? -22 -11.016 -12.633 1 91.75 214 PHE B C 1
ATOM 3473 O O . PHE B 1 214 ? -22.344 -11.844 -13.484 1 91.75 214 PHE B O 1
ATOM 3480 N N . GLY B 1 215 ? -20.797 -10.961 -12.141 1 88.56 215 GLY B N 1
ATOM 3481 C CA . GLY B 1 215 ? -19.781 -11.898 -12.57 1 88.56 215 GLY B CA 1
ATOM 3482 C C . GLY B 1 215 ? -19.891 -13.25 -11.898 1 88.56 215 GLY B C 1
ATOM 3483 O O . GLY B 1 215 ? -19.141 -14.18 -12.234 1 88.56 215 GLY B O 1
ATOM 3484 N N . LYS B 1 216 ? -20.906 -13.391 -11.008 1 88.94 216 LYS B N 1
ATOM 3485 C CA . LYS B 1 216 ? -21.062 -14.633 -10.266 1 88.94 216 LYS B CA 1
ATOM 3486 C C . LYS B 1 216 ? -21.281 -15.812 -11.203 1 88.94 216 LYS B C 1
ATOM 3488 O O . LYS B 1 216 ? -20.812 -16.922 -10.938 1 88.94 216 LYS B O 1
ATOM 3493 N N . ILE B 1 217 ? -21.828 -15.609 -12.32 1 85.94 217 ILE B N 1
ATOM 3494 C CA . ILE B 1 217 ? -22.156 -16.656 -13.273 1 85.94 217 ILE B CA 1
ATOM 3495 C C . ILE B 1 217 ? -20.875 -17.203 -13.914 1 85.94 217 ILE B C 1
ATOM 3497 O O . ILE B 1 217 ? -20.828 -18.359 -14.336 1 85.94 217 ILE B O 1
ATOM 3501 N N . TRP B 1 218 ? -19.875 -16.391 -13.914 1 87.88 218 TRP B N 1
ATOM 3502 C CA . TRP B 1 218 ? -18.625 -16.781 -14.562 1 87.88 218 TRP B CA 1
ATOM 3503 C C . TRP B 1 218 ? -17.625 -17.312 -13.539 1 87.88 218 TRP B C 1
ATOM 3505 O O . TRP B 1 218 ? -16.625 -17.953 -13.906 1 87.88 218 TRP B O 1
ATOM 3515 N N . PHE B 1 219 ? -17.875 -17.141 -12.242 1 88.69 219 PHE B N 1
ATOM 3516 C CA . PHE B 1 219 ? -16.875 -17.453 -11.227 1 88.69 219 PHE B CA 1
ATOM 3517 C C . PHE B 1 219 ? -16.969 -18.906 -10.797 1 88.69 219 PHE B C 1
ATOM 3519 O O . PHE B 1 219 ? -18.062 -19.469 -10.703 1 88.69 219 PHE B O 1
ATOM 3526 N N . ILE B 1 220 ? -15.812 -19.453 -10.594 1 84.62 220 ILE B N 1
ATOM 3527 C CA . ILE B 1 220 ? -15.719 -20.734 -9.898 1 84.62 220 ILE B CA 1
ATOM 3528 C C . ILE B 1 220 ? -15.664 -20.484 -8.391 1 84.62 220 ILE B C 1
ATOM 3530 O O . ILE B 1 220 ? -14.75 -19.828 -7.891 1 84.62 220 ILE B O 1
ATOM 3534 N N . THR B 1 221 ? -16.734 -20.859 -7.738 1 81.31 221 THR B N 1
ATOM 3535 C CA . THR B 1 221 ? -16.797 -20.656 -6.297 1 81.31 221 THR B CA 1
ATOM 3536 C C . THR B 1 221 ? -16.609 -21.969 -5.551 1 81.31 221 THR B C 1
ATOM 3538 O O . THR B 1 221 ? -17.281 -22.969 -5.852 1 81.31 221 THR B O 1
ATOM 3541 N N . ARG B 1 222 ? -15.555 -21.953 -4.785 1 75.25 222 ARG B N 1
ATOM 3542 C CA . ARG B 1 222 ? -15.266 -23.156 -4.02 1 75.25 222 ARG B CA 1
ATOM 3543 C C . ARG B 1 222 ? -15.812 -23.047 -2.6 1 75.25 222 ARG B C 1
ATOM 3545 O O . ARG B 1 222 ? -15.836 -21.953 -2.021 1 75.25 222 ARG B O 1
ATOM 3552 N N . LYS B 1 223 ? -16.203 -24.156 -2.078 1 73.38 223 LYS B N 1
ATOM 3553 C CA . LYS B 1 223 ? -16.641 -24.203 -0.688 1 73.38 223 LYS B CA 1
ATOM 3554 C C . LYS B 1 223 ? -15.469 -24.094 0.27 1 73.38 223 LYS B C 1
ATOM 3556 O O . LYS B 1 223 ? -14.352 -24.516 -0.056 1 73.38 223 LYS B O 1
ATOM 3561 N N . PRO B 1 224 ? -15.648 -23.359 1.334 1 68.44 224 PRO B N 1
ATOM 3562 C CA . PRO B 1 224 ? -14.57 -23.25 2.318 1 68.44 224 PRO B CA 1
ATOM 3563 C C . PRO B 1 224 ? -14.031 -24.609 2.762 1 68.44 224 PRO B C 1
ATOM 3565 O O . PRO B 1 224 ? -14.773 -25.594 2.785 1 68.44 224 PRO B O 1
ATOM 3568 N N . THR B 1 225 ? -12.633 -24.812 2.453 1 62.44 225 THR B N 1
ATOM 3569 C CA . THR B 1 225 ? -12.031 -26.047 2.918 1 62.44 225 THR B CA 1
ATOM 3570 C C . THR B 1 225 ? -11.773 -26 4.422 1 62.44 225 THR B C 1
ATOM 3572 O O . THR B 1 225 ? -11.203 -25.031 4.926 1 62.44 225 THR B O 1
ATOM 3575 N N . ALA B 1 226 ? -12.508 -26.688 5.199 1 50.69 226 ALA B N 1
ATOM 3576 C CA . ALA B 1 226 ? -12.305 -26.766 6.645 1 50.69 226 ALA B CA 1
ATOM 3577 C C . ALA B 1 226 ? -10.82 -26.922 6.977 1 50.69 226 ALA B C 1
ATOM 3579 O O . ALA B 1 226 ? -10.117 -27.719 6.359 1 50.69 226 ALA B O 1
ATOM 3580 N N . VAL B 1 227 ? -10.047 -25.859 7.105 1 46.41 227 VAL B N 1
ATOM 3581 C CA . VAL B 1 227 ? -8.68 -26 7.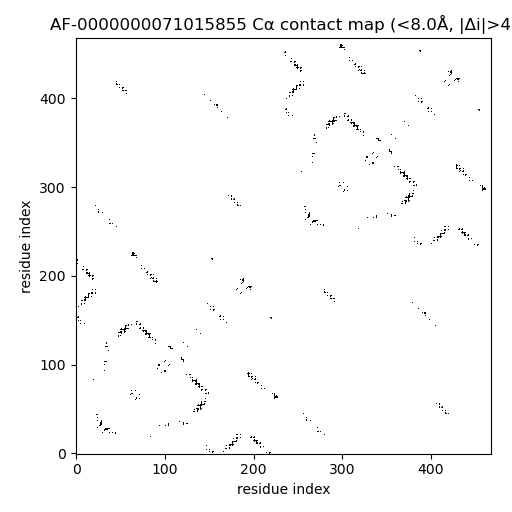602 1 46.41 227 VAL B CA 1
ATOM 3582 C C . VAL B 1 227 ? -8.609 -27.141 8.617 1 46.41 227 VAL B C 1
ATOM 3584 O O . VAL B 1 227 ? -9.273 -27.078 9.656 1 46.41 227 VAL B O 1
ATOM 3587 N N . SER B 1 228 ? -8.414 -28.359 8.211 1 35.44 228 SER B N 1
ATOM 3588 C CA . SER B 1 228 ? -8.023 -29.312 9.242 1 35.44 228 SER B CA 1
ATOM 3589 C C . SER B 1 228 ? -6.738 -28.875 9.945 1 35.44 228 SER B C 1
ATOM 3591 O O . SER B 1 228 ? -5.691 -28.75 9.305 1 35.44 228 SER B O 1
ATOM 3593 N N . TYR B 1 229 ? -6.688 -27.922 10.773 1 37.09 229 TYR B N 1
ATOM 3594 C CA . TYR B 1 229 ? -5.551 -27.656 11.648 1 37.09 229 TYR B CA 1
ATOM 3595 C C . TYR B 1 229 ? -4.777 -28.938 11.945 1 37.09 229 TYR B C 1
ATOM 3597 O O . TYR B 1 229 ? -3.793 -28.922 12.688 1 37.09 229 TYR B O 1
ATOM 3605 N N . GLY B 1 230 ? -5.145 -30.156 11.648 1 32.38 230 GLY B N 1
ATOM 3606 C CA . GLY B 1 230 ? -4.48 -31.375 12.109 1 32.38 230 GLY B CA 1
ATOM 3607 C C . GLY B 1 230 ? -3.158 -31.625 11.414 1 32.38 230 GLY B C 1
ATOM 3608 O O . GLY B 1 230 ? -2.215 -32.125 12.023 1 32.38 230 GLY B O 1
ATOM 3609 N N . THR B 1 231 ? -2.953 -31.672 10.023 1 31.78 231 THR B N 1
ATOM 3610 C CA . THR B 1 231 ? -1.872 -32.469 9.469 1 31.78 231 THR B CA 1
ATOM 3611 C C . THR B 1 231 ? -0.576 -31.672 9.406 1 31.78 231 THR B C 1
ATOM 3613 O O . THR B 1 231 ? 0.017 -31.516 8.336 1 31.78 231 THR B O 1
ATOM 3616 N N . LEU B 1 232 ? -0.467 -30.391 9.766 1 30.03 232 LEU B N 1
ATOM 3617 C CA . LEU B 1 232 ? 0.956 -30.062 9.812 1 30.03 232 LEU B CA 1
ATOM 3618 C C . LEU B 1 232 ? 1.713 -31.094 10.656 1 30.03 232 LEU B C 1
ATOM 3620 O O . LEU B 1 232 ? 2.895 -30.906 10.953 1 30.03 232 LEU B O 1
ATOM 3624 N N . ARG B 1 233 ? 1.04 -32 11.477 1 27.75 233 ARG B N 1
ATOM 3625 C CA . ARG B 1 233 ? 1.812 -32.938 12.305 1 27.75 233 ARG B CA 1
ATOM 3626 C C . ARG B 1 233 ? 2.473 -34 11.453 1 27.75 233 ARG B C 1
ATOM 3628 O O . ARG B 1 233 ? 3.258 -34.812 11.961 1 27.75 233 ARG B O 1
ATOM 3635 N N . GLY B 1 234 ? 2.158 -34.438 10.227 1 22.77 234 GLY B N 1
ATOM 3636 C CA . GLY B 1 234 ? 2.994 -35.562 9.844 1 22.77 234 GLY B CA 1
ATOM 3637 C C . GLY B 1 234 ? 4.371 -35.125 9.352 1 22.77 234 GLY B C 1
ATOM 3638 O O . GLY B 1 234 ? 4.566 -34 8.945 1 22.77 234 GLY B O 1
#

Solvent-accessible surface area (backbone atoms only — not comparable to full-atom values): 22727 Å² total; per-residue (Å²): 107,46,64,56,54,50,36,52,32,46,14,31,42,31,20,18,53,38,30,57,55,69,50,40,52,51,58,28,30,34,84,78,45,49,51,27,55,65,71,51,24,52,48,51,50,33,50,38,52,33,45,14,35,48,26,15,58,53,41,34,53,39,17,41,43,69,60,8,48,66,57,43,43,52,52,18,38,51,34,28,31,54,14,28,46,47,46,23,51,51,24,41,39,56,71,71,26,68,64,46,32,41,57,33,45,48,31,90,68,81,90,81,79,77,92,60,97,70,67,59,45,25,63,68,55,50,46,53,49,49,52,18,45,49,31,28,20,44,9,52,14,25,36,66,46,34,50,59,58,51,52,48,60,63,31,44,90,64,39,56,67,48,41,50,51,48,51,53,48,44,50,48,26,39,31,51,18,35,32,46,11,40,56,49,31,40,45,36,34,75,75,74,34,47,28,67,20,27,43,52,23,26,50,32,31,46,49,35,45,52,50,53,64,67,39,49,84,59,50,75,81,64,75,40,54,67,71,68,82,65,71,81,70,116,108,47,65,56,51,49,38,52,31,46,14,30,43,32,20,18,54,38,32,59,55,68,50,39,52,50,59,28,30,34,86,79,45,49,50,27,56,65,70,53,24,51,48,52,50,33,48,39,51,35,46,14,33,49,25,16,59,53,41,33,53,41,17,41,43,70,60,8,46,64,57,43,42,54,51,18,37,50,35,27,30,54,13,28,46,47,46,22,51,51,24,42,39,55,71,70,27,68,65,45,31,40,56,34,43,47,29,91,70,85,93,79,78,78,91,60,99,70,67,60,40,27,62,66,55,52,46,54,49,49,51,18,47,48,31,29,18,43,9,52,14,26,36,67,45,34,50,60,59,51,51,48,62,64,33,44,88,65,39,55,66,49,40,50,52,49,51,53,50,44,50,49,25,38,33,51,18,34,34,47,12,40,57,49,32,41,44,36,33,76,74,73,36,48,28,69,21,27,44,51,23,27,49,31,30,48,50,33,46,51,50,53,63,68,39,50,85,60,49,76,80,63,75,40,54,66,69,68,83,63,70,83,69,116

Secondary structure (DSSP, 8-state):
-HHHHHHHHHHHHHHHHHHHHTTHHHHHHSTTT--S-HHHHHHHHHHHHHHHHHHHHHHHHHIIIII-HHHHHHHHHHHHHHHHHHHHHHHHHHHH-HHHHHHHH--S--S-SS--TT----HHHHHHHHHHHHHHHHHHHHHHHHHHHHHHHHTGGG-HHHHHHHHHHHHHHHHHHHHHIIIIIHHHHHHT-HHHHHHHHHHHHHHHHHHHHHGGGG---PPP----SSTT--/-HHHHHHHHHHHHHHHHHHHHTTHHHHHHSTTT--S-HHHHHHHHHHHHHHHHHHHHHHHHHIIIII-HHHHHHHHHHHHHHHHHHHHHHHHHHHH-HHHHHHHH--S--S-SS--TT----HHHHHHHHHHHHHHHHHHHHHHHHHHHHHHHHTGGG-HHHHHHHHHHHHHHHHHHHHHIIIIIHHHHHHT-HHHHHHHHHHHHHHHHHHHHHGGGG---PPP----TTTT--

Organism: Stichopus japonicus (NCBI:txid307972)

Radius of gyration: 22.85 Å; Cα contacts (8 Å, |Δi|>4): 717; chains: 2; bounding box: 46×74×58 Å

Nearest PDB structures (foldseek):
  8jzs-assembly1_A  TM=9.261E-01  e=1.579E-11  Homo sapiens
  8qsk-assembly1_C  TM=8.804E-01  e=2.226E-11  Homo sapiens
  8jzu-assembly1_A  TM=9.360E-01  e=1.674E-10  Homo sapiens
  8wx5-assembly1_A  TM=8.982E-01  e=6.796E-11  Homo sapiens
  8wx4-assembly1_A  TM=8.870E-01  e=2.166E-10  Homo sapiens

Foldseek 3Di:
DLLVLLLLLLLLLLLLLCLCLVCQLCCCPPPPNNLDHSVVSVVLSVVLQVLLQVLLVVLLVCCQAPPPLLRLLLVLLVLLLVLLVLQLVLQCCCVPPPVVSCVQAVQVDDPDDDPDPPRNGRPPSVVSNSSSSNS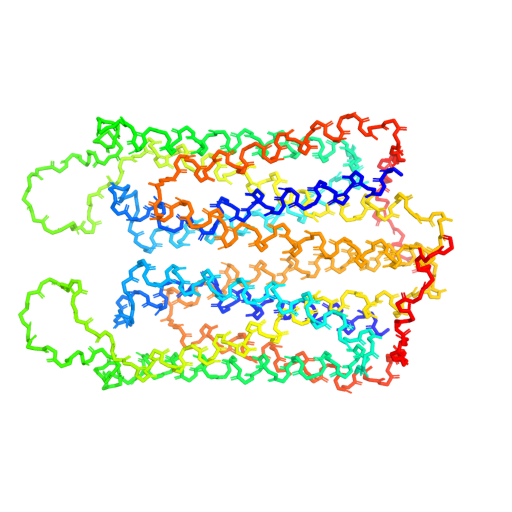NSNSSSNCVNRSLVQSLVLCVVVDDVSSVVSVVSSVVSSVNSNVCSNPPLVCCCVPPHVNVSSVSSSVSSVVSSVSSVVCVVVGDTDDRDNPPVPPVPD/DLLVLLLLLLLLLLLLLCLCLVCQLCCCPPPPNNLDHSVVSVVLSVVLQVLLQVLLVVLLVCCQAPPPLLRLLLVLLVLLLVLLVLQLVLQCCCVPPPVVSCVQAVQVDDPDDDPDPDRNGNPPSVVSNSSSSNSNSNSSSNCVNRSLVQSLVLCVVVDDVSSVVSVVSSVVSSVNSNVCSNPPLVCCCVPPHVNVSSVSSSVSSVVSSVSSVVCVVVGDTDDRDNPPVPPVPD

InterPro domains:
  IPR000109 Proton-dependent oligopeptide transporter family [PF00854] (72-224)
  IPR018456 PTR2 family proton/oligopeptide symporter, conserved site [PS01023] (167-179)
  IPR036259 MFS transporter superfamily [G3DSA:1.20.1250.20] (1-232)
  IPR036259 MFS transporter superfamily [SSF103473] (9-216)

pLDDT: mean 81.28, std 19.09, range [22.73, 98.62]

Sequence (468 aa):
MSCFCILVVVALERLAFYGITCNLVMFLNADPYTWQALTGAASTIFVFFSLSFLSSLVFGVLADSLFGRYSTLVLSLVLFIFGSILMCLLGWLTTHNDDYVKFCTSTGANESSPVDEGDVPNTQCTSMVFVALFLIALGAGSIRSNLSPFGAEQVKDGGPDVMHTFFNWFYWAINVGSLISYFLVAYIQQNINFFYGFVIPAASVSVCLLVFIFGKIWFITRKPTAVSYGTLRGMSCFCILVVVALERLAFYGITCNLVMFLNADPYTWQALTGAASTIFVFFSLSFLSSLVFGVLADSLFGRYSTLVLSLVLFIFGSILMCLLGWLTTHNDDYVKFCTSTGANESSPVDEGDVPNTQCTSMVFVALFLIALGAGSIRSNLSPFGAEQVKDGGPDVMHTFFNWFYWAINVGSLISYFLVAYIQQNINFFYGFVIPAASVSVCLLVFIFGKIWFITRKPTAVSYGTLRG